Protein AF-A0A847MB42-F1 (afdb_monomer)

Secondary structure (DSSP, 8-state):
----------------------PPPPPPP-EEEEE--SSSS--SBSS-PEEEE-TT-EEEE-SSSEEEEESSS--EEEESPPPP-SSEEEEEEEEEESS-TT-SS-EEEEEEE-TTSS-EEEEEEETTTTEEEEEEE-SS-EEEEE-----BTSEEEEEEEEESS-TTT-EEEEEETTEEPSS-------PPPSEEEESEEETTEEEE--EEEEEEEEESSPPPHHHHHHHHHTTTS-HHHHHHHHHHHHHHHHHHHHHHHHHHHHS--EEEEEBTTB-GGG--HHHHHHHT-PPPEEEETTSTTTS-GGG-SEEEE-SSS-----HHHHHHHHHHHHTT-EEEEETHHHHHHHHTTSS--EEE----EEEEEEEE-SSGGGTTS-TTS-EEEEEESPPEEE--TTSS-EEEEEE--S-SS-PPPEEEEEEEETTEEEEEESS-GGG-HHHHHHHHHHHHHHTTSS--TTSTT--

Sequence (475 aa):
MMSSLWQALSGMLLICTIAAADTPARPELEVVFHLPFDGSIEAASGGHVTITGGEDIRFVEGKIGQAADLRASGSVEYHNLPALDMQSGTIEFWINSTHDGRHMEDRFYLQFLRDDGQGGIEAKFYHVECSIQATIWGEAVTNRRYGWGWAQGAWQHIAFTWDTADPELAGLKLYRNGVESGYPCSYKPVAPPDFLRVGYKSAAEPISASALIDEVVVYNRALFREQIKTLYEAGEQPLEQRLIAVRERISADEARKSYLTDQLFNHTRFGFIHGRYQSMANWSEKVFATLGLPVPEPIDETELATTDMGQYDVLLVGGGGGLRLDEANAEALRQYVRSGGGYVGICGGAISAASCGLIEAERYNFGARGPVWGIPREHPITEGYDIPQKILFPHASGPLFVIHEDSDEVPVVLFDVGNPPLPTFVNAIARQYGEGRVAVFSGHPEGSAETHRLLRNAIMWAAGIVAIEEQATAR

pLDDT: mean 89.37, std 15.93, range [24.8, 98.69]

Solvent-accessible surface area (backbone atoms only — not comparable to full-atom values): 25181 Å² total; per-residue (Å²): 131,86,80,88,85,88,85,80,92,73,86,79,80,76,78,76,78,71,72,70,82,78,68,75,78,76,77,78,94,41,76,48,31,29,36,45,22,61,78,42,91,62,66,81,41,34,78,84,52,49,78,45,76,40,83,70,48,44,60,44,88,35,79,59,74,17,10,34,42,15,56,83,46,36,40,37,34,37,34,62,47,58,81,57,58,48,53,26,18,25,42,37,32,36,37,28,29,76,54,59,44,79,40,88,57,65,23,30,44,41,36,33,31,27,90,84,68,53,29,26,39,37,38,26,41,35,36,91,68,22,15,48,30,44,36,45,33,30,87,89,48,75,37,74,42,54,48,74,57,59,64,51,75,39,82,41,42,38,35,38,27,34,21,68,81,49,72,90,60,43,9,50,48,40,29,51,67,40,41,76,40,76,77,91,38,76,50,75,71,47,72,59,40,41,28,40,34,35,20,39,63,41,96,91,50,84,41,43,27,27,19,35,40,24,49,38,37,31,32,64,42,49,64,53,62,70,40,45,25,44,42,44,75,35,50,81,49,59,67,73,59,26,51,50,55,28,46,55,46,50,53,50,53,52,51,49,50,51,50,53,51,45,45,53,63,75,70,45,41,48,32,30,52,26,38,98,47,18,61,59,84,84,59,43,66,69,50,27,56,73,46,74,43,66,80,52,51,81,39,56,49,90,42,45,62,78,45,79,58,84,75,29,36,24,37,38,23,59,56,52,73,16,68,85,58,53,72,62,28,33,48,36,52,50,50,40,25,34,74,40,20,11,35,37,18,23,19,12,16,28,52,31,36,46,74,58,64,70,45,79,56,51,78,41,91,34,85,56,68,51,73,42,47,27,37,43,32,95,44,65,39,44,65,96,58,60,50,93,47,72,43,78,37,35,28,74,50,23,46,41,28,35,69,57,93,91,50,80,67,39,69,40,19,30,48,69,71,84,74,83,94,64,82,75,37,33,33,22,41,35,32,75,36,75,67,8,22,36,30,31,24,19,35,37,39,85,70,39,72,88,26,22,59,42,48,44,30,35,48,35,38,18,42,62,76,46,67,72,93,83,65,89,87,75,130

Structure (mmCIF, N/CA/C/O backbone):
data_AF-A0A847MB42-F1
#
_entry.id   AF-A0A847MB42-F1
#
loop_
_atom_site.group_PDB
_atom_site.id
_atom_site.type_symbol
_atom_site.label_atom_id
_atom_site.label_alt_id
_atom_site.label_comp_id
_atom_site.label_asym_id
_atom_site.label_entity_id
_atom_site.label_seq_id
_atom_site.pdbx_PDB_ins_code
_atom_site.Cartn_x
_atom_site.Cartn_y
_atom_site.Cartn_z
_atom_site.occupancy
_atom_site.B_iso_or_equiv
_atom_site.auth_seq_id
_atom_site.auth_comp_id
_atom_site.auth_asym_id
_atom_site.auth_atom_id
_atom_site.pdbx_PDB_model_num
ATOM 1 N N . MET A 1 1 ? -51.363 49.374 27.886 1.00 35.03 1 MET A N 1
ATOM 2 C CA . MET A 1 1 ? -50.607 49.587 26.633 1.00 35.03 1 MET A CA 1
ATOM 3 C C . MET A 1 1 ? -49.793 48.318 26.426 1.00 35.03 1 MET A C 1
ATOM 5 O O . MET A 1 1 ? -48.959 48.039 27.268 1.00 35.03 1 MET A O 1
ATOM 9 N N . MET A 1 2 ? -50.217 47.368 25.578 1.00 26.78 2 MET A N 1
ATOM 10 C CA . MET A 1 2 ? -49.992 47.370 24.112 1.00 26.78 2 MET A CA 1
ATOM 11 C C . MET A 1 2 ? -48.515 47.708 23.819 1.00 26.78 2 MET A C 1
ATOM 13 O O . MET A 1 2 ? -48.078 48.768 24.238 1.00 26.78 2 MET A O 1
ATOM 17 N N . SER A 1 3 ? -47.688 46.895 23.160 1.00 31.02 3 SER A N 1
ATOM 18 C CA . SER A 1 3 ? -47.975 46.010 22.028 1.00 31.02 3 SER A CA 1
ATOM 19 C C . SER A 1 3 ? -46.736 45.172 21.652 1.00 31.02 3 SER A C 1
ATOM 21 O O . SER A 1 3 ? -45.655 45.723 21.485 1.00 31.02 3 SER A O 1
ATOM 23 N N . SER A 1 4 ? -46.946 43.860 21.506 1.00 36.16 4 SER A N 1
ATOM 24 C CA . SER A 1 4 ? -46.499 42.968 20.416 1.00 36.16 4 SER A CA 1
ATOM 25 C C . SER A 1 4 ? -45.137 43.156 19.727 1.00 36.16 4 SER A C 1
ATOM 27 O O . SER A 1 4 ? -44.913 44.176 19.084 1.00 36.16 4 SER A O 1
ATOM 29 N N . LEU A 1 5 ? -44.372 42.060 19.631 1.00 28.00 5 LEU A N 1
ATOM 30 C CA . LEU A 1 5 ? -43.811 41.584 18.355 1.00 28.00 5 LEU A CA 1
ATOM 31 C C . LEU A 1 5 ? -43.395 40.107 18.469 1.00 28.00 5 LEU A C 1
ATOM 33 O O . LEU A 1 5 ? -42.368 39.756 19.036 1.00 28.00 5 LEU A O 1
ATOM 37 N N . TRP A 1 6 ? -44.261 39.249 17.933 1.00 30.34 6 TRP A N 1
ATOM 38 C CA . TRP A 1 6 ? -43.908 37.941 17.389 1.00 30.34 6 TRP A CA 1
ATOM 39 C C . TRP A 1 6 ? -43.180 38.152 16.056 1.00 30.34 6 TRP A C 1
ATOM 41 O O . TRP A 1 6 ? -43.691 38.932 15.255 1.00 30.34 6 TRP A O 1
ATOM 51 N N . GLN A 1 7 ? -42.095 37.414 15.778 1.00 29.50 7 GLN A N 1
ATOM 52 C CA . GLN A 1 7 ? -41.846 36.824 14.450 1.00 29.50 7 GLN A CA 1
ATOM 53 C C . GLN A 1 7 ? -40.651 35.846 14.424 1.00 29.50 7 GLN A C 1
ATOM 55 O O . GLN A 1 7 ? -39.509 36.220 14.660 1.00 29.50 7 GLN A O 1
ATOM 60 N N . ALA A 1 8 ? -40.989 34.605 14.053 1.00 27.81 8 ALA A N 1
ATOM 61 C CA . ALA A 1 8 ? -40.238 33.652 13.231 1.00 27.81 8 ALA A CA 1
ATOM 62 C C . ALA A 1 8 ? -38.894 33.080 13.737 1.00 27.81 8 ALA A C 1
ATOM 64 O O . ALA A 1 8 ? -37.817 33.479 13.307 1.00 27.81 8 ALA A O 1
ATOM 65 N N . LEU A 1 9 ? -38.990 31.985 14.503 1.00 29.80 9 LEU A N 1
ATOM 66 C CA . LEU A 1 9 ? -38.036 30.873 14.420 1.00 29.80 9 LEU A CA 1
ATOM 67 C C . LEU A 1 9 ? -38.192 30.209 13.043 1.00 29.80 9 LEU A C 1
ATOM 69 O O . LEU A 1 9 ? -39.168 29.501 12.805 1.00 29.80 9 LEU A O 1
ATOM 73 N N . SER A 1 10 ? -37.250 30.455 12.136 1.00 28.88 10 SER A N 1
ATOM 74 C CA . SER A 1 10 ? -37.045 29.606 10.960 1.00 28.88 10 SER A CA 1
ATOM 75 C C . SER A 1 10 ? -35.819 28.748 11.228 1.00 28.88 10 SER A C 1
ATOM 77 O O . SER A 1 10 ? -34.727 29.272 11.441 1.00 28.88 10 SER A O 1
ATOM 79 N N . GLY A 1 11 ? -36.034 27.434 11.289 1.00 33.12 11 GLY A N 1
ATOM 80 C CA . GLY A 1 11 ? -34.980 26.448 11.459 1.00 33.12 11 GLY A CA 1
ATOM 81 C C . GLY A 1 11 ? -33.988 26.527 10.307 1.00 33.12 11 GLY A C 1
ATOM 82 O O . GLY A 1 11 ? -34.360 26.387 9.145 1.00 33.12 11 GLY A O 1
ATOM 83 N N . MET A 1 12 ? -32.721 26.735 10.645 1.00 25.12 12 MET A N 1
ATOM 84 C CA . MET A 1 12 ? -31.616 26.444 9.748 1.00 25.12 12 MET A CA 1
ATOM 85 C C . MET A 1 12 ? -31.159 25.032 10.100 1.00 25.12 12 MET A C 1
ATOM 87 O O . MET A 1 12 ? -30.383 24.829 11.031 1.00 25.12 12 MET A O 1
ATOM 91 N N . LEU A 1 13 ? -31.722 24.048 9.393 1.00 27.92 13 LEU A N 1
ATOM 92 C CA . LEU A 1 13 ? -31.131 22.721 9.294 1.00 27.92 13 LEU A CA 1
ATOM 93 C C . LEU A 1 13 ? -29.789 22.933 8.584 1.00 27.92 13 LEU A C 1
ATOM 95 O O . LEU A 1 13 ? -29.732 23.070 7.362 1.00 27.92 13 LEU A O 1
ATOM 99 N N . LEU A 1 14 ? -28.720 23.091 9.361 1.00 24.80 14 LEU A N 1
ATOM 100 C CA . LEU A 1 14 ? -27.372 23.129 8.826 1.00 24.80 14 LEU A CA 1
ATOM 101 C C . LEU A 1 14 ? -27.032 21.682 8.464 1.00 24.80 14 LEU A C 1
ATOM 103 O O . LEU A 1 14 ? -26.544 20.919 9.292 1.00 24.80 14 LEU A O 1
ATOM 107 N N . ILE A 1 15 ? -27.377 21.278 7.241 1.00 28.78 15 ILE A N 1
ATOM 108 C CA . ILE A 1 15 ? -26.809 20.076 6.640 1.00 28.78 15 ILE A CA 1
ATOM 109 C C . ILE A 1 15 ? -25.335 20.414 6.429 1.00 28.78 15 ILE A C 1
ATOM 111 O O . ILE A 1 15 ? -24.956 21.024 5.431 1.00 28.78 15 ILE A O 1
ATOM 115 N N . CYS A 1 16 ? -24.511 20.100 7.425 1.00 26.11 16 CYS A N 1
ATOM 116 C CA . CYS A 1 16 ? -23.071 20.056 7.268 1.00 26.11 16 CYS A CA 1
ATOM 117 C C . CYS A 1 16 ? -22.761 18.898 6.319 1.00 26.11 16 CYS A C 1
ATOM 119 O O . CYS A 1 16 ? -22.493 17.784 6.754 1.00 26.11 16 CYS A O 1
ATOM 121 N N . THR A 1 17 ? -22.790 19.153 5.012 1.00 30.38 17 THR A N 1
ATOM 122 C CA . THR A 1 17 ? -21.984 18.373 4.075 1.00 30.38 17 THR A CA 1
ATOM 123 C C . THR A 1 17 ? -20.531 18.694 4.399 1.00 30.38 17 THR A C 1
ATOM 125 O O . THR A 1 17 ? -19.942 19.616 3.832 1.00 30.38 17 THR A O 1
ATOM 128 N N . ILE A 1 18 ? -19.970 17.995 5.386 1.00 38.06 18 ILE A N 1
ATOM 129 C CA . ILE A 1 18 ? -18.523 17.900 5.521 1.00 38.06 18 ILE A CA 1
ATOM 130 C C . ILE A 1 18 ? -18.103 17.140 4.273 1.00 38.06 18 ILE A C 1
ATOM 132 O O . ILE A 1 18 ? -18.357 15.944 4.154 1.00 38.06 18 ILE A O 1
ATOM 136 N N . ALA A 1 19 ? -17.547 17.862 3.301 1.00 34.19 19 ALA A N 1
ATOM 137 C CA . ALA A 1 19 ? -16.814 17.234 2.223 1.00 34.19 19 ALA A CA 1
ATOM 138 C C . ALA A 1 19 ? -15.765 16.347 2.900 1.00 34.19 19 ALA A C 1
ATOM 140 O O . ALA A 1 19 ? -14.877 16.859 3.590 1.00 34.19 19 ALA A O 1
ATOM 141 N N . ALA A 1 20 ? -15.917 15.025 2.769 1.00 40.78 20 ALA A N 1
ATOM 142 C CA . ALA A 1 20 ? -14.815 14.107 2.989 1.00 40.78 20 ALA A CA 1
ATOM 143 C C . ALA A 1 20 ? -13.615 14.727 2.273 1.00 40.78 20 ALA A C 1
ATOM 145 O O . ALA A 1 20 ? -13.769 15.183 1.141 1.00 40.78 20 ALA A O 1
ATOM 146 N N . ALA A 1 21 ? -12.483 14.874 2.962 1.00 40.00 21 ALA A N 1
ATOM 147 C CA . ALA A 1 21 ? -11.305 15.480 2.365 1.00 40.00 21 ALA A CA 1
ATOM 148 C C . ALA A 1 21 ? -11.053 14.789 1.018 1.00 40.00 21 ALA A C 1
ATOM 150 O O . ALA A 1 21 ? -10.721 13.602 1.005 1.00 40.00 21 ALA A O 1
ATOM 151 N N . ASP A 1 22 ? -11.293 15.512 -0.084 1.00 42.12 22 ASP A N 1
ATOM 152 C CA . ASP A 1 22 ? -11.096 15.024 -1.445 1.00 42.12 22 ASP A CA 1
ATOM 153 C C . ASP A 1 22 ? -9.609 14.709 -1.562 1.00 42.12 22 ASP A C 1
ATOM 155 O O . ASP A 1 22 ? -8.772 15.575 -1.823 1.00 42.12 22 ASP A O 1
ATOM 159 N N . THR A 1 23 ? -9.258 13.455 -1.286 1.00 50.38 23 THR A N 1
ATOM 160 C CA . THR A 1 23 ? -7.977 12.926 -1.718 1.00 50.38 23 THR A CA 1
ATOM 161 C C . THR A 1 23 ? -8.066 12.988 -3.235 1.00 50.38 23 THR A C 1
ATOM 163 O O . THR A 1 23 ? -8.985 12.368 -3.778 1.00 50.38 23 THR A O 1
ATOM 166 N N . PRO A 1 24 ? -7.219 13.778 -3.918 1.00 55.34 24 PRO A N 1
ATOM 167 C CA . PRO A 1 24 ? -7.333 13.941 -5.356 1.00 55.34 24 PRO A CA 1
ATOM 168 C C . PRO A 1 24 ? -7.387 12.558 -5.999 1.00 55.34 24 PRO A C 1
ATOM 170 O O . PRO A 1 24 ? -6.571 11.688 -5.676 1.00 55.34 24 PRO A O 1
ATOM 173 N N . ALA A 1 25 ? -8.403 12.345 -6.840 1.00 67.19 25 ALA A N 1
ATOM 174 C CA . ALA A 1 25 ? -8.590 11.078 -7.526 1.00 67.19 25 ALA A CA 1
ATOM 175 C C . ALA A 1 25 ? -7.281 10.711 -8.232 1.00 67.19 25 ALA A C 1
ATOM 177 O O . ALA A 1 25 ? -6.686 11.536 -8.933 1.00 67.19 25 ALA A O 1
ATOM 178 N N . ARG A 1 26 ? -6.799 9.492 -7.981 1.00 82.38 26 ARG A N 1
ATOM 179 C CA . ARG A 1 26 ? -5.556 9.004 -8.579 1.00 82.38 26 ARG A CA 1
ATOM 180 C C . ARG A 1 26 ? -5.738 8.964 -10.102 1.00 82.38 26 ARG A C 1
ATOM 182 O O . ARG A 1 26 ? -6.835 8.634 -10.550 1.00 82.38 26 ARG A O 1
ATOM 189 N N . PRO A 1 27 ? -4.708 9.299 -10.899 1.00 90.00 27 PRO A N 1
ATOM 190 C CA . PRO A 1 27 ? -4.840 9.284 -12.353 1.00 90.00 27 PRO A CA 1
ATOM 191 C C . PRO A 1 27 ? -5.182 7.876 -12.844 1.00 90.00 27 PRO A C 1
ATOM 193 O O . PRO A 1 27 ? -4.779 6.894 -12.224 1.00 90.00 27 PRO A O 1
ATOM 196 N N . GLU A 1 28 ? -5.901 7.759 -13.957 1.00 93.00 28 GLU A N 1
ATOM 197 C CA . GLU A 1 28 ? -6.118 6.467 -14.619 1.00 93.00 28 GLU A CA 1
ATOM 198 C C . GLU A 1 28 ? -4.787 5.792 -14.976 1.00 93.00 28 GLU A C 1
ATOM 200 O O . GLU A 1 28 ? -3.770 6.461 -15.176 1.00 93.00 28 GLU A O 1
ATOM 205 N N . LEU A 1 29 ? -4.780 4.456 -15.040 1.00 96.19 29 LEU A N 1
ATOM 206 C CA . LEU A 1 29 ? -3.557 3.714 -15.348 1.00 96.19 29 LEU A CA 1
ATOM 207 C C . LEU A 1 29 ? -3.150 3.891 -16.817 1.00 96.19 29 LEU A C 1
ATOM 209 O O . LEU A 1 29 ? -3.814 3.384 -17.735 1.00 96.19 29 LEU A O 1
ATOM 213 N N . GLU A 1 30 ? -1.985 4.502 -17.017 1.00 96.19 30 GLU A N 1
ATOM 214 C CA . GLU A 1 30 ? -1.364 4.697 -18.324 1.00 96.19 30 GLU A CA 1
ATOM 215 C C . GLU A 1 30 ? 0.044 4.098 -18.372 1.00 96.19 30 GLU A C 1
ATOM 217 O O . GLU A 1 30 ? 0.799 4.143 -17.396 1.00 96.19 30 GLU A O 1
ATOM 222 N N . VAL A 1 31 ? 0.396 3.555 -19.541 1.00 97.94 31 VAL A N 1
ATOM 223 C CA . VAL A 1 31 ? 1.756 3.113 -19.857 1.00 97.94 31 VAL A CA 1
ATOM 224 C C . VAL A 1 31 ? 2.542 4.321 -20.351 1.00 97.94 31 VAL A C 1
ATOM 226 O O . VAL A 1 31 ? 2.268 4.860 -21.421 1.00 97.94 31 VAL A O 1
ATOM 229 N N . VAL A 1 32 ? 3.526 4.734 -19.561 1.00 97.31 32 VAL A N 1
ATOM 230 C CA . VAL A 1 32 ? 4.434 5.842 -19.871 1.00 97.31 32 VAL A CA 1
ATOM 231 C C . VAL A 1 32 ? 5.509 5.392 -20.853 1.00 97.31 32 VAL A C 1
ATOM 233 O O . VAL A 1 32 ? 5.862 6.142 -21.755 1.00 97.31 32 VAL A O 1
ATOM 236 N N . PHE A 1 33 ? 6.027 4.173 -20.695 1.00 98.06 33 PHE A N 1
ATOM 237 C CA . PHE A 1 33 ? 7.093 3.628 -21.534 1.00 98.06 33 PHE A CA 1
ATOM 238 C C . PHE A 1 33 ? 7.026 2.097 -21.550 1.00 98.06 33 PHE A C 1
ATOM 240 O O . PHE A 1 33 ? 6.756 1.494 -20.511 1.00 98.06 33 PHE A O 1
ATOM 247 N N . HIS A 1 34 ? 7.255 1.468 -22.707 1.00 98.12 34 HIS A N 1
ATOM 248 C CA . HIS A 1 34 ? 7.247 0.004 -22.848 1.00 98.12 34 HIS A CA 1
ATOM 249 C C . HIS A 1 34 ? 8.313 -0.477 -23.831 1.00 98.12 34 HIS A C 1
ATOM 251 O O . HIS A 1 34 ? 8.321 -0.064 -24.992 1.00 98.12 34 HIS A O 1
ATOM 257 N N . LEU A 1 35 ? 9.173 -1.383 -23.362 1.00 97.81 35 LEU A N 1
ATOM 258 C CA . LEU A 1 35 ? 10.115 -2.155 -24.168 1.00 97.81 35 LEU A CA 1
ATOM 259 C C . LEU A 1 35 ? 9.700 -3.630 -24.143 1.00 97.81 35 LEU A C 1
ATOM 261 O O . LEU A 1 35 ? 9.930 -4.293 -23.128 1.00 97.81 35 LEU A O 1
ATOM 265 N N . PRO A 1 36 ? 9.116 -4.156 -25.232 1.00 97.38 36 PRO A N 1
ATOM 266 C CA . PRO A 1 36 ? 8.758 -5.567 -25.294 1.00 97.38 36 PRO A CA 1
ATOM 267 C C . PRO A 1 36 ? 9.982 -6.466 -25.484 1.00 97.38 36 PRO A C 1
ATOM 269 O O . PRO A 1 36 ? 9.962 -7.604 -25.064 1.00 97.38 36 PRO A O 1
ATOM 272 N N . PHE A 1 37 ? 11.047 -5.978 -26.133 1.00 97.75 37 PHE A N 1
ATOM 273 C CA . PHE A 1 37 ? 12.167 -6.810 -26.601 1.00 97.75 37 PHE A CA 1
ATOM 274 C C . PHE A 1 37 ? 11.758 -8.000 -27.490 1.00 97.75 37 PHE A C 1
ATOM 276 O O . PHE A 1 37 ? 12.514 -8.959 -27.658 1.00 97.75 37 PHE A O 1
ATOM 283 N N . ASP A 1 38 ? 10.612 -7.884 -28.164 1.00 97.19 38 ASP A N 1
ATOM 284 C CA . ASP A 1 38 ? 10.106 -8.900 -29.081 1.00 97.19 38 ASP A CA 1
ATOM 285 C C . ASP A 1 38 ? 10.717 -8.728 -30.481 1.00 97.19 38 ASP A C 1
ATOM 287 O O . ASP A 1 38 ? 10.175 -8.063 -31.367 1.00 97.19 38 ASP A O 1
ATOM 291 N N . GLY A 1 39 ? 11.936 -9.249 -30.650 1.00 97.00 39 GLY A N 1
ATOM 292 C CA . GLY A 1 39 ? 12.671 -9.218 -31.919 1.00 97.00 39 GLY A CA 1
ATOM 293 C C . GLY A 1 39 ? 13.253 -7.850 -32.300 1.00 97.00 39 GLY A C 1
ATOM 294 O O . GLY A 1 39 ? 13.830 -7.710 -33.380 1.00 97.00 39 GLY A O 1
ATOM 295 N N . SER A 1 40 ? 13.115 -6.842 -31.434 1.00 96.00 40 SER A N 1
ATOM 296 C CA . SER A 1 40 ? 13.561 -5.469 -31.670 1.00 96.00 40 SER A CA 1
ATOM 297 C C . SER A 1 40 ? 13.937 -4.752 -30.371 1.00 96.00 40 SER A C 1
ATOM 299 O O . SER A 1 40 ? 13.414 -5.063 -29.304 1.00 96.00 40 SER A O 1
ATOM 301 N N . ILE A 1 41 ? 14.838 -3.769 -30.466 1.00 96.44 41 ILE A N 1
ATOM 302 C CA . ILE A 1 41 ? 15.165 -2.845 -29.366 1.00 96.44 41 ILE A CA 1
ATOM 303 C C . ILE A 1 41 ? 14.222 -1.635 -29.321 1.00 96.44 41 ILE A C 1
ATOM 305 O O . ILE A 1 41 ? 14.355 -0.807 -28.428 1.00 96.44 41 ILE A O 1
ATOM 309 N N . GLU A 1 42 ? 13.298 -1.500 -30.271 1.00 96.19 42 GLU A N 1
ATOM 310 C CA . GLU A 1 42 ? 12.378 -0.362 -30.348 1.00 96.19 42 GLU A CA 1
ATOM 311 C C . GLU A 1 42 ? 11.374 -0.343 -29.188 1.00 96.19 42 GLU A C 1
ATOM 313 O O . GLU A 1 42 ? 10.863 -1.381 -28.760 1.00 96.19 42 GLU A O 1
ATOM 318 N N . ALA A 1 43 ? 11.054 0.860 -28.706 1.00 94.94 43 ALA A N 1
ATOM 319 C CA . ALA A 1 43 ? 10.003 1.047 -27.715 1.00 94.94 43 ALA A CA 1
ATOM 320 C C . ALA A 1 43 ? 8.617 0.950 -28.369 1.00 94.94 43 ALA A C 1
ATOM 322 O O . ALA A 1 43 ? 8.343 1.607 -29.373 1.00 94.94 43 ALA A O 1
ATOM 323 N N . ALA A 1 44 ? 7.717 0.167 -27.773 1.00 94.38 44 ALA A N 1
ATOM 324 C CA . ALA A 1 44 ? 6.328 0.056 -28.220 1.00 94.38 44 ALA A CA 1
ATOM 325 C C . ALA A 1 44 ? 5.450 1.212 -27.703 1.00 94.38 44 ALA A C 1
ATOM 327 O O . ALA A 1 44 ? 4.385 1.488 -28.254 1.00 94.38 44 ALA A O 1
ATOM 328 N N . SER A 1 45 ? 5.873 1.900 -26.639 1.00 92.31 45 SER A N 1
ATOM 329 C CA . SER A 1 45 ? 5.218 3.095 -26.090 1.00 92.31 45 SER A CA 1
ATOM 330 C C . SER A 1 45 ? 6.230 4.022 -25.417 1.00 92.31 45 SER A C 1
ATOM 332 O O . SER A 1 45 ? 7.281 3.573 -24.965 1.00 92.31 45 SER A O 1
ATOM 334 N N . GLY A 1 46 ? 5.880 5.310 -25.319 1.00 82.06 46 GLY A N 1
ATOM 335 C CA . GLY A 1 46 ? 6.679 6.343 -24.648 1.00 82.06 46 GLY A CA 1
ATOM 336 C C . GLY A 1 46 ? 7.361 7.366 -25.558 1.00 82.06 46 GLY A C 1
ATOM 337 O O . GLY A 1 46 ? 8.375 7.948 -25.194 1.00 82.06 46 GLY A O 1
ATOM 338 N N . GLY A 1 47 ? 6.767 7.642 -26.721 1.00 79.75 47 GLY A N 1
ATOM 339 C CA . GLY A 1 47 ? 7.161 8.760 -27.579 1.00 79.75 47 GLY A CA 1
ATOM 340 C C . GLY A 1 47 ? 8.414 8.507 -28.421 1.00 79.75 47 GLY A C 1
ATOM 341 O O . GLY A 1 47 ? 8.849 7.374 -28.612 1.00 79.75 47 GLY A O 1
ATOM 342 N N . HIS A 1 48 ? 8.966 9.585 -28.983 1.00 86.44 48 HIS A N 1
ATOM 343 C CA . HIS A 1 48 ? 10.136 9.535 -29.861 1.00 86.44 48 HIS A CA 1
ATOM 344 C C . HIS A 1 48 ? 11.434 9.541 -29.047 1.00 86.44 48 HIS A C 1
ATOM 346 O O . HIS A 1 48 ? 12.065 10.584 -28.876 1.00 86.44 48 HIS A O 1
ATOM 352 N N . VAL A 1 49 ? 11.829 8.369 -28.558 1.00 94.12 49 VAL A N 1
ATOM 353 C CA . VAL A 1 49 ? 13.142 8.173 -27.935 1.00 94.12 49 VAL A CA 1
ATOM 354 C C . VAL A 1 49 ? 14.253 8.119 -28.982 1.00 94.12 49 VAL A C 1
ATOM 356 O O . VAL A 1 49 ? 14.036 7.758 -30.139 1.00 94.12 49 VAL A O 1
ATOM 359 N N . THR A 1 50 ? 15.466 8.489 -28.581 1.00 96.81 50 THR A N 1
ATOM 360 C CA . THR A 1 50 ? 16.676 8.279 -29.385 1.00 96.81 50 THR A CA 1
ATOM 361 C C . THR A 1 50 ? 17.433 7.081 -28.836 1.00 96.81 50 THR A C 1
ATOM 363 O O . THR A 1 50 ? 17.847 7.094 -27.681 1.00 96.81 50 THR A O 1
ATOM 366 N N . ILE A 1 51 ? 17.605 6.049 -29.660 1.00 96.88 51 ILE A N 1
ATOM 367 C CA . ILE A 1 51 ? 18.245 4.795 -29.259 1.00 96.88 51 ILE A CA 1
ATOM 368 C C . ILE A 1 51 ? 19.725 4.832 -29.637 1.00 96.88 51 ILE A C 1
ATOM 370 O O . ILE A 1 51 ? 20.076 5.188 -30.764 1.00 96.88 51 ILE A O 1
ATOM 374 N N . THR A 1 52 ? 20.596 4.453 -28.705 1.00 96.06 52 THR A N 1
ATOM 375 C CA . THR A 1 52 ? 22.033 4.279 -28.954 1.00 96.06 52 THR A CA 1
ATOM 376 C C . THR A 1 52 ? 22.521 2.936 -28.423 1.00 96.06 52 THR A C 1
ATOM 378 O O . THR A 1 52 ? 22.082 2.491 -27.362 1.00 96.06 52 THR A O 1
ATOM 381 N N . GLY A 1 53 ? 23.460 2.311 -29.135 1.00 93.62 53 GLY A N 1
ATOM 382 C CA . GLY A 1 53 ? 23.892 0.944 -28.857 1.00 93.62 53 GLY A CA 1
ATOM 383 C C . GLY A 1 53 ? 22.884 -0.085 -29.371 1.00 93.62 53 GLY A C 1
ATOM 384 O O . GLY A 1 53 ? 22.121 0.169 -30.301 1.00 93.62 53 GLY A O 1
ATOM 385 N N . GLY A 1 54 ? 22.856 -1.254 -28.739 1.00 91.69 54 GLY A N 1
ATOM 386 C CA . GLY A 1 54 ? 21.912 -2.325 -29.042 1.00 91.69 54 GLY A CA 1
ATOM 387 C C . GLY A 1 54 ? 22.287 -3.195 -30.242 1.00 91.69 54 GLY A C 1
ATOM 388 O O . GLY A 1 54 ? 21.616 -4.199 -30.465 1.00 91.69 54 GLY A O 1
ATOM 389 N N . GLU A 1 55 ? 23.362 -2.889 -30.980 1.00 91.25 55 GLU A N 1
ATOM 390 C CA . GLU A 1 55 ? 23.730 -3.632 -32.197 1.00 91.25 55 GLU A CA 1
ATOM 391 C C . GLU A 1 55 ? 24.113 -5.094 -31.912 1.00 91.25 55 GLU A C 1
ATOM 393 O O . GLU A 1 55 ? 23.919 -5.970 -32.755 1.00 91.25 55 GLU A O 1
ATOM 398 N N . ASP A 1 56 ? 24.625 -5.358 -30.708 1.00 90.38 56 ASP A N 1
ATOM 399 C CA . ASP A 1 56 ? 25.022 -6.692 -30.249 1.00 90.38 56 ASP A CA 1
ATOM 400 C C . ASP A 1 56 ? 23.901 -7.445 -29.510 1.00 90.38 56 ASP A C 1
ATOM 402 O O . ASP A 1 56 ? 24.100 -8.595 -29.102 1.00 90.38 56 ASP A O 1
ATOM 406 N N . ILE A 1 57 ? 22.729 -6.824 -29.318 1.00 95.50 57 ILE A N 1
ATOM 407 C CA . ILE A 1 57 ? 21.601 -7.472 -28.643 1.00 95.50 57 ILE A CA 1
ATOM 408 C C . ILE A 1 57 ? 20.966 -8.486 -29.590 1.00 95.50 57 ILE A C 1
ATOM 410 O O . ILE A 1 57 ? 20.595 -8.189 -30.724 1.00 95.50 57 ILE A O 1
ATOM 414 N N . ARG A 1 58 ? 20.827 -9.714 -29.094 1.00 96.38 58 ARG A N 1
ATOM 415 C CA . ARG A 1 58 ? 20.104 -10.792 -29.771 1.00 96.38 58 ARG A CA 1
ATOM 416 C C . ARG A 1 58 ? 18.787 -11.044 -29.062 1.00 96.38 58 ARG A C 1
ATOM 418 O O . ARG A 1 58 ? 18.675 -10.807 -27.864 1.00 96.38 58 ARG A O 1
ATOM 425 N N . PHE A 1 59 ? 17.835 -11.599 -29.798 1.00 98.00 59 PHE A N 1
ATOM 426 C CA . PHE A 1 59 ? 16.523 -11.951 -29.272 1.00 98.00 59 PHE A CA 1
ATOM 427 C C . PHE A 1 59 ? 16.370 -13.467 -29.231 1.00 98.00 59 PHE A C 1
ATOM 429 O O . PHE A 1 59 ? 16.587 -14.153 -30.234 1.00 98.00 59 PHE A O 1
ATOM 436 N N . VAL A 1 60 ? 16.032 -13.992 -28.058 1.00 98.00 60 VAL A N 1
ATOM 437 C CA . VAL A 1 60 ? 15.819 -15.426 -27.797 1.00 98.00 60 VAL A CA 1
ATOM 438 C C . VAL A 1 60 ? 14.425 -15.642 -27.223 1.00 98.00 60 VAL A C 1
ATOM 440 O O . VAL A 1 60 ? 13.736 -14.669 -26.953 1.00 98.00 60 VAL A O 1
ATOM 443 N N . GLU A 1 61 ? 13.998 -16.892 -27.050 1.00 98.00 61 GLU A N 1
ATOM 444 C CA . GLU A 1 61 ? 12.718 -17.200 -26.398 1.00 98.00 61 GLU A CA 1
ATOM 445 C C . GLU A 1 61 ? 12.618 -16.498 -25.033 1.00 98.00 61 GLU A C 1
ATOM 447 O O . GLU A 1 61 ? 13.489 -16.658 -24.169 1.00 98.00 61 GLU A O 1
ATOM 452 N N . GLY A 1 62 ? 11.589 -15.661 -24.902 1.00 97.50 62 GLY A N 1
ATOM 453 C CA . GLY A 1 62 ? 11.355 -14.787 -23.765 1.00 97.50 62 GLY A CA 1
ATOM 454 C C . GLY A 1 62 ? 10.391 -15.373 -22.745 1.00 97.50 62 GLY A C 1
ATOM 455 O O . GLY A 1 62 ? 10.043 -16.555 -22.780 1.00 97.50 62 GLY A O 1
ATOM 456 N N . LYS A 1 63 ? 9.961 -14.524 -21.815 1.00 97.44 63 LYS A N 1
ATOM 457 C CA . LYS A 1 63 ? 8.797 -14.797 -20.980 1.00 97.44 63 LYS A CA 1
ATOM 458 C C . LYS A 1 63 ? 7.522 -14.653 -21.808 1.00 97.44 63 LYS A C 1
ATOM 460 O O . LYS A 1 63 ? 6.640 -15.500 -21.701 1.00 97.44 63 LYS A O 1
ATOM 465 N N . ILE A 1 64 ? 7.454 -13.612 -22.637 1.00 96.31 64 ILE A N 1
ATOM 466 C CA . ILE A 1 64 ? 6.379 -13.357 -23.595 1.00 96.31 64 ILE A CA 1
ATOM 467 C C . ILE A 1 64 ? 7.040 -13.093 -24.950 1.00 96.31 64 ILE A C 1
ATOM 469 O O . ILE A 1 64 ? 7.761 -12.122 -25.112 1.00 96.31 64 ILE A O 1
ATOM 473 N N . GLY A 1 65 ? 6.809 -13.956 -25.942 1.00 96.75 65 GLY A N 1
ATOM 474 C CA . GLY A 1 65 ? 7.460 -13.802 -27.248 1.00 96.75 65 GLY A CA 1
ATOM 475 C C . GLY A 1 65 ? 8.980 -13.965 -27.143 1.00 96.75 65 GLY A C 1
ATOM 476 O O . GLY A 1 65 ? 9.461 -15.038 -26.757 1.00 96.75 65 GLY A O 1
ATOM 477 N N . GLN A 1 66 ? 9.735 -12.932 -27.514 1.00 98.25 66 GLN A N 1
ATOM 478 C CA . GLN A 1 66 ? 11.191 -12.902 -27.384 1.00 98.25 66 GLN A CA 1
ATOM 479 C C . GLN A 1 66 ? 11.678 -11.946 -26.289 1.00 98.25 66 GLN A C 1
ATOM 481 O O . GLN A 1 66 ? 11.030 -10.963 -25.976 1.00 98.25 66 GLN A O 1
ATOM 486 N N . ALA A 1 67 ? 12.870 -12.220 -25.757 1.00 98.31 67 ALA A N 1
ATOM 487 C CA . ALA A 1 67 ? 13.556 -11.386 -24.773 1.00 98.31 67 ALA A CA 1
ATOM 488 C C . ALA A 1 67 ? 14.938 -10.946 -25.264 1.00 98.31 67 ALA A C 1
ATOM 490 O O . ALA A 1 67 ? 15.583 -11.642 -26.060 1.00 98.31 67 ALA A O 1
ATOM 491 N N . ALA A 1 68 ? 15.439 -9.839 -24.714 1.00 98.19 68 ALA A N 1
ATOM 492 C CA . ALA A 1 68 ? 16.801 -9.381 -24.951 1.00 98.19 68 ALA A CA 1
ATOM 493 C C . AL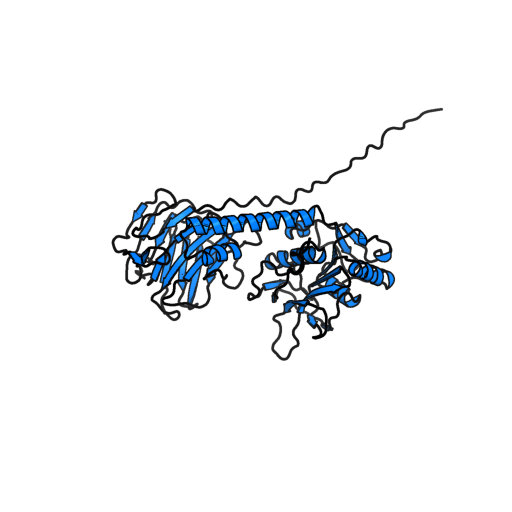A A 1 68 ? 17.813 -10.314 -24.270 1.00 98.19 68 ALA A C 1
ATOM 495 O O . ALA A 1 68 ? 17.796 -10.507 -23.050 1.00 98.19 68 ALA A O 1
ATOM 496 N N . ASP A 1 69 ? 18.732 -10.870 -25.058 1.00 97.62 69 ASP A N 1
ATOM 497 C CA . ASP A 1 69 ? 19.842 -11.682 -24.574 1.00 97.62 69 ASP A CA 1
ATOM 498 C C . ASP A 1 69 ? 21.016 -10.804 -24.136 1.00 97.62 69 ASP A C 1
ATOM 500 O O . ASP A 1 69 ? 21.841 -10.387 -24.948 1.00 97.62 69 ASP A O 1
ATOM 504 N N . LEU A 1 70 ? 21.089 -10.553 -22.827 1.00 96.38 70 LEU A N 1
ATOM 505 C CA . LEU A 1 70 ? 22.111 -9.730 -22.171 1.00 96.38 70 LEU A CA 1
ATOM 506 C C . LEU A 1 70 ? 22.999 -10.588 -21.255 1.00 96.38 70 LEU A C 1
ATOM 508 O O . LEU A 1 70 ? 23.533 -10.126 -20.242 1.00 96.38 70 LEU A O 1
ATOM 512 N N . ARG A 1 71 ? 23.127 -11.885 -21.571 1.00 93.94 71 ARG A N 1
ATOM 513 C CA . ARG A 1 71 ? 23.821 -12.864 -20.719 1.00 93.94 71 ARG A CA 1
ATOM 514 C C . ARG A 1 71 ? 25.339 -12.732 -20.752 1.00 93.94 71 ARG A C 1
ATOM 516 O O . ARG A 1 71 ? 25.987 -13.048 -19.760 1.00 93.94 71 ARG A O 1
ATOM 523 N N . ALA A 1 72 ? 25.894 -12.321 -21.889 1.00 87.69 72 ALA A N 1
ATOM 524 C CA . ALA A 1 72 ? 27.340 -12.222 -22.103 1.00 87.69 72 ALA A CA 1
ATOM 525 C C . ALA A 1 72 ? 27.799 -10.787 -22.394 1.00 87.69 72 ALA A C 1
ATOM 527 O O . ALA A 1 72 ? 28.844 -10.358 -21.910 1.00 87.69 72 ALA A O 1
ATOM 528 N N . SER A 1 73 ? 27.0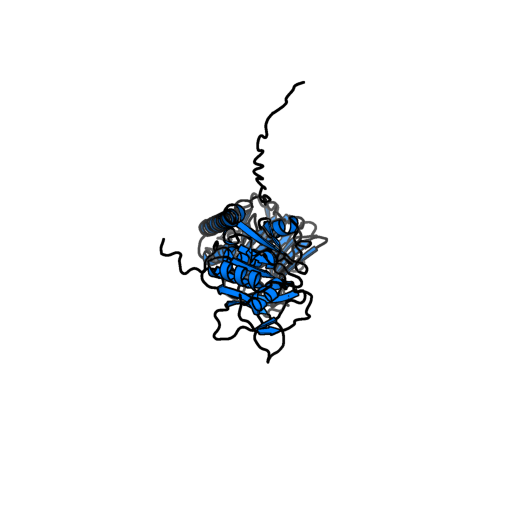27 -10.057 -23.196 1.00 84.50 73 SER A N 1
ATOM 529 C CA . SER A 1 73 ? 27.306 -8.697 -23.657 1.00 84.50 73 SER A CA 1
ATOM 530 C C . SER A 1 73 ? 26.007 -8.057 -24.152 1.00 84.50 73 SER A C 1
ATOM 532 O O . SER A 1 73 ? 24.950 -8.681 -24.076 1.00 84.50 73 SER A O 1
ATOM 534 N N . GLY A 1 74 ? 26.096 -6.838 -24.680 1.00 87.44 74 GLY A N 1
ATOM 535 C CA . GLY A 1 74 ? 24.949 -6.083 -25.169 1.00 87.44 74 GLY A CA 1
ATOM 536 C C . GLY A 1 74 ? 24.498 -5.045 -24.150 1.00 87.44 74 GLY A C 1
ATOM 537 O O . GLY A 1 74 ? 24.444 -5.293 -22.946 1.00 87.44 74 GLY A O 1
ATOM 538 N N . SER A 1 75 ? 24.221 -3.855 -24.652 1.00 93.75 75 SER A N 1
ATOM 539 C CA . SER A 1 75 ? 23.622 -2.762 -23.905 1.00 93.75 75 SER A CA 1
ATOM 540 C C . SER A 1 75 ? 22.865 -1.887 -24.882 1.00 93.75 75 SER A C 1
ATOM 542 O O . SER A 1 75 ? 23.211 -1.825 -26.060 1.00 93.75 75 SER A O 1
ATOM 544 N N . VAL A 1 76 ? 21.832 -1.221 -24.395 1.00 97.00 76 VAL A N 1
ATOM 545 C CA . VAL A 1 76 ? 21.078 -0.243 -25.173 1.00 97.00 76 VAL A CA 1
ATOM 546 C C . VAL A 1 76 ? 20.709 0.915 -24.262 1.00 97.00 76 VAL A C 1
ATOM 548 O O . VAL A 1 76 ? 20.424 0.718 -23.075 1.00 97.00 76 VAL A O 1
ATOM 551 N N . GLU A 1 77 ? 20.764 2.122 -24.811 1.00 97.44 77 GLU A N 1
ATOM 552 C CA . GLU A 1 77 ? 20.324 3.333 -24.135 1.00 97.44 77 GLU A CA 1
ATOM 553 C C . GLU A 1 77 ? 19.195 4.006 -24.912 1.00 97.44 77 GLU A C 1
ATOM 555 O O . GLU A 1 77 ? 19.223 4.075 -26.141 1.00 97.44 77 GLU A O 1
ATOM 560 N N . TYR A 1 78 ? 18.223 4.521 -24.166 1.00 97.75 78 TYR A N 1
ATOM 561 C CA . TYR A 1 78 ? 17.048 5.231 -24.645 1.00 97.75 78 TYR A CA 1
ATOM 562 C C . TYR A 1 78 ? 17.079 6.644 -24.078 1.00 97.75 78 TYR A C 1
ATOM 564 O O . TYR A 1 78 ? 16.805 6.851 -22.897 1.00 97.75 78 TYR A O 1
ATOM 572 N N . HIS A 1 79 ? 17.437 7.603 -24.923 1.00 97.19 79 HIS A N 1
ATOM 573 C CA . HIS A 1 79 ? 17.522 9.025 -24.600 1.00 97.19 79 HIS A CA 1
ATOM 574 C C . HIS A 1 79 ? 16.219 9.744 -24.942 1.00 97.19 79 HIS A C 1
ATOM 576 O O . HIS A 1 79 ? 15.447 9.269 -25.780 1.00 97.19 79 HIS A O 1
ATOM 582 N N . ASN A 1 80 ? 16.012 10.924 -24.353 1.00 94.06 80 ASN A N 1
ATOM 583 C CA . ASN A 1 80 ? 14.777 11.708 -24.481 1.00 94.06 80 ASN A CA 1
ATOM 584 C C . ASN A 1 80 ? 13.550 10.930 -23.988 1.00 94.06 80 ASN A C 1
ATOM 586 O O . ASN A 1 80 ? 12.533 10.849 -24.682 1.00 94.06 80 ASN A O 1
ATOM 590 N N . LEU A 1 81 ? 13.659 10.326 -22.800 1.00 93.50 81 LEU A N 1
ATOM 591 C CA . LEU A 1 81 ? 12.532 9.630 -22.193 1.00 93.50 81 LEU A CA 1
ATOM 592 C C . LEU A 1 81 ? 11.349 10.585 -21.954 1.00 93.50 81 LEU A C 1
ATOM 594 O O . LEU A 1 81 ? 11.548 11.771 -21.667 1.00 93.50 81 LEU A O 1
ATOM 598 N N . PRO A 1 82 ? 10.105 10.079 -22.012 1.00 92.81 82 PRO A N 1
ATOM 599 C CA . PRO A 1 82 ? 8.965 10.821 -21.492 1.00 92.81 82 PRO A CA 1
ATOM 600 C C . PRO A 1 82 ? 9.209 11.115 -20.007 1.00 92.81 82 PRO A C 1
ATOM 602 O O . PRO A 1 82 ? 9.732 10.268 -19.289 1.00 92.81 82 PRO A O 1
ATOM 605 N N . ALA A 1 83 ? 8.849 12.310 -19.537 1.00 90.81 83 ALA A N 1
ATOM 606 C CA . ALA A 1 83 ? 9.102 12.691 -18.150 1.00 90.81 83 ALA A CA 1
ATOM 607 C C . ALA A 1 83 ? 8.323 11.786 -17.177 1.00 90.81 83 ALA A C 1
ATOM 609 O O . ALA A 1 83 ? 7.094 11.719 -17.237 1.00 90.81 83 ALA A O 1
ATOM 610 N N . LEU A 1 84 ? 9.038 11.110 -16.272 1.00 94.81 84 LEU A N 1
ATOM 611 C CA . LEU A 1 84 ? 8.435 10.302 -15.209 1.00 94.81 84 LEU A CA 1
ATOM 612 C C . LEU A 1 84 ? 7.883 11.217 -14.107 1.00 94.81 84 LEU A C 1
ATOM 614 O O . LEU A 1 84 ? 8.566 12.141 -13.658 1.00 94.81 84 LEU A O 1
ATOM 618 N N . ASP A 1 85 ? 6.680 10.921 -13.612 1.00 94.88 85 ASP A N 1
ATOM 619 C CA . ASP A 1 85 ? 6.194 11.533 -12.377 1.00 94.88 85 ASP A CA 1
ATOM 620 C C . ASP A 1 85 ? 6.917 10.911 -11.173 1.00 94.88 85 ASP A C 1
ATOM 622 O O . ASP A 1 85 ? 6.757 9.737 -10.840 1.00 94.88 85 ASP A O 1
ATOM 626 N N . MET A 1 86 ? 7.730 11.715 -10.493 1.00 95.25 86 MET A N 1
ATOM 627 C CA . MET A 1 86 ? 8.460 11.279 -9.304 1.00 95.25 86 MET A CA 1
ATOM 628 C C . MET A 1 86 ? 7.652 11.453 -8.007 1.00 95.25 86 MET A C 1
ATOM 630 O O . MET A 1 86 ? 8.195 11.274 -6.920 1.00 95.25 86 MET A O 1
ATOM 634 N N . GLN A 1 87 ? 6.363 11.796 -8.084 1.00 94.81 87 GLN A N 1
ATOM 635 C CA . GLN A 1 87 ? 5.433 11.725 -6.952 1.00 94.81 87 GLN A CA 1
ATOM 636 C C . GLN A 1 87 ? 4.738 10.367 -6.859 1.00 94.81 87 GLN A C 1
ATOM 638 O O . GLN A 1 87 ? 4.470 9.908 -5.748 1.00 94.81 87 GLN A O 1
ATOM 643 N N . SER A 1 88 ? 4.456 9.723 -7.996 1.00 95.94 88 SER A N 1
ATOM 644 C CA . SER A 1 88 ? 3.836 8.399 -8.054 1.00 95.94 88 SER A CA 1
ATOM 645 C C . SER A 1 88 ? 4.235 7.658 -9.328 1.00 95.94 88 SER A C 1
ATOM 647 O O . SER A 1 88 ? 4.210 8.234 -10.410 1.00 95.94 88 SER A O 1
ATOM 649 N N . GLY A 1 89 ? 4.557 6.371 -9.229 1.00 97.25 89 GLY A N 1
ATOM 650 C CA . GLY A 1 89 ? 4.843 5.560 -10.410 1.00 97.25 89 GLY A CA 1
ATOM 651 C C . GLY A 1 89 ? 5.176 4.109 -10.097 1.00 97.25 89 GLY A C 1
ATOM 652 O O . GLY A 1 89 ? 5.354 3.725 -8.936 1.00 97.25 89 GLY A O 1
ATOM 653 N N . THR A 1 90 ? 5.226 3.299 -11.153 1.00 98.50 90 THR A N 1
ATOM 654 C CA . THR A 1 90 ? 5.589 1.878 -11.087 1.00 98.50 90 THR A CA 1
ATOM 655 C C . THR A 1 90 ? 6.496 1.525 -12.257 1.00 98.50 90 THR A C 1
ATOM 657 O O . THR A 1 90 ? 6.208 1.899 -13.389 1.00 98.50 90 THR A O 1
ATOM 660 N N . ILE A 1 91 ? 7.557 0.765 -11.998 1.00 98.69 91 ILE A N 1
ATOM 661 C CA . ILE A 1 91 ? 8.351 0.092 -13.033 1.00 98.69 91 ILE A CA 1
ATOM 662 C C . ILE A 1 91 ? 8.213 -1.410 -12.822 1.00 98.69 91 ILE A C 1
ATOM 664 O O . ILE A 1 91 ? 8.334 -1.874 -11.687 1.00 98.69 91 ILE A O 1
ATOM 668 N N . GLU A 1 92 ? 7.996 -2.164 -13.895 1.00 98.62 92 GLU A N 1
ATOM 669 C CA . GLU A 1 92 ? 8.057 -3.624 -13.887 1.00 98.62 92 GLU A CA 1
ATOM 670 C C . GLU A 1 92 ? 8.848 -4.183 -15.068 1.00 98.62 92 GLU A C 1
ATOM 672 O O . GLU A 1 92 ? 9.019 -3.511 -16.083 1.00 98.62 92 GLU A O 1
ATOM 677 N N . PHE A 1 93 ? 9.345 -5.407 -14.909 1.00 98.69 93 PHE A N 1
ATOM 678 C CA . PHE A 1 93 ? 10.045 -6.158 -15.945 1.00 98.69 93 PHE A CA 1
ATOM 679 C C . PHE A 1 93 ? 10.193 -7.629 -15.550 1.00 98.69 93 PHE A C 1
ATOM 681 O O . PHE A 1 93 ? 10.142 -7.990 -14.368 1.00 98.69 93 PHE A O 1
ATOM 688 N N . TRP A 1 94 ? 10.418 -8.484 -16.542 1.00 98.56 94 TRP A N 1
ATOM 689 C CA . TRP A 1 94 ? 10.788 -9.880 -16.342 1.00 98.56 94 TRP A CA 1
ATOM 690 C C . TRP A 1 94 ? 12.291 -10.070 -16.498 1.00 98.56 94 TRP A C 1
ATOM 692 O O . TRP A 1 94 ? 12.920 -9.514 -17.399 1.00 98.56 94 TRP A O 1
ATOM 702 N N . ILE A 1 95 ? 12.870 -10.893 -15.622 1.00 97.88 95 ILE A N 1
ATOM 703 C CA . ILE A 1 95 ? 14.282 -11.277 -15.687 1.00 97.88 95 ILE A CA 1
ATOM 704 C C . ILE A 1 95 ? 14.476 -12.779 -15.596 1.00 97.88 95 ILE A C 1
ATOM 706 O O . ILE A 1 95 ? 13.808 -13.452 -14.815 1.00 97.88 95 ILE A O 1
ATOM 710 N N . ASN A 1 96 ? 15.460 -13.292 -16.327 1.00 97.69 96 ASN A N 1
ATOM 711 C CA . ASN A 1 96 ? 15.996 -14.633 -16.130 1.00 97.69 96 ASN A CA 1
ATOM 712 C C . ASN A 1 96 ? 17.522 -14.550 -16.031 1.00 97.69 96 ASN A C 1
ATOM 714 O O . ASN A 1 96 ? 18.211 -14.309 -17.021 1.00 97.69 96 ASN A O 1
ATOM 718 N N . SER A 1 97 ? 18.054 -14.697 -14.820 1.00 95.06 97 SER A N 1
ATOM 719 C CA . SER A 1 97 ? 19.484 -14.517 -14.554 1.00 95.06 97 SER A CA 1
ATOM 720 C C . SER A 1 97 ? 20.298 -15.786 -14.805 1.00 95.06 97 SER A C 1
ATOM 722 O O . SER A 1 97 ? 19.853 -16.899 -14.519 1.00 95.06 97 SER A O 1
ATOM 724 N N . THR A 1 98 ? 21.531 -15.638 -15.294 1.00 94.06 98 THR A N 1
ATOM 725 C CA . THR A 1 98 ? 22.458 -16.772 -15.477 1.00 94.06 98 THR A CA 1
ATOM 726 C C . THR A 1 98 ? 23.341 -17.027 -14.268 1.00 94.06 98 THR A C 1
ATOM 728 O O . THR A 1 98 ? 23.956 -18.089 -14.187 1.00 94.06 98 THR A O 1
ATOM 731 N N . HIS A 1 99 ? 23.414 -16.086 -13.329 1.00 91.56 99 HIS A N 1
ATOM 732 C CA . HIS A 1 99 ? 24.235 -16.193 -12.130 1.00 91.56 99 HIS A CA 1
ATOM 733 C C . HIS A 1 99 ? 23.424 -16.693 -10.929 1.00 91.56 99 HIS A C 1
ATOM 735 O O . HIS A 1 99 ? 22.216 -16.473 -10.825 1.00 91.56 99 HIS A O 1
ATOM 741 N N . ASP A 1 100 ? 24.106 -17.360 -10.000 1.00 90.88 100 ASP A N 1
ATOM 742 C CA . ASP A 1 100 ? 23.494 -17.786 -8.747 1.00 90.88 100 ASP A CA 1
ATOM 743 C C . ASP A 1 100 ? 23.325 -16.622 -7.754 1.00 90.88 100 ASP A C 1
ATOM 745 O O . ASP A 1 100 ? 23.821 -15.509 -7.949 1.00 90.88 100 ASP A O 1
ATOM 749 N N . GLY A 1 101 ? 22.593 -16.885 -6.670 1.00 88.44 101 GLY A N 1
ATOM 750 C CA . GLY A 1 101 ? 22.332 -15.896 -5.624 1.00 88.44 101 GLY A CA 1
ATOM 751 C C . GLY A 1 101 ? 23.528 -15.585 -4.726 1.00 88.44 101 GLY A C 1
ATOM 752 O O . GLY A 1 101 ? 23.409 -14.719 -3.876 1.00 88.44 101 GLY A O 1
ATOM 753 N N . ARG A 1 102 ? 24.657 -16.285 -4.868 1.00 89.62 102 ARG A N 1
ATOM 754 C CA . ARG A 1 102 ? 25.898 -16.068 -4.101 1.00 89.62 102 ARG A CA 1
ATOM 755 C C . ARG A 1 102 ? 26.982 -15.410 -4.947 1.00 89.62 102 ARG A C 1
ATOM 757 O O . ARG A 1 102 ? 28.144 -15.355 -4.542 1.00 89.62 102 ARG A O 1
ATOM 764 N N . HIS A 1 103 ? 26.607 -14.935 -6.127 1.00 91.00 103 HIS A N 1
ATOM 765 C CA . HIS A 1 103 ? 27.502 -14.232 -7.011 1.00 91.00 103 HIS A CA 1
ATOM 766 C C . HIS A 1 103 ? 28.083 -12.999 -6.306 1.00 91.00 103 HIS A C 1
ATOM 768 O O . HIS A 1 103 ? 27.353 -12.228 -5.695 1.00 91.00 103 HIS A O 1
ATOM 774 N N . MET A 1 104 ? 29.405 -12.828 -6.359 1.00 92.94 104 MET A N 1
ATOM 775 C CA . MET A 1 104 ? 30.128 -11.830 -5.553 1.00 92.94 104 MET A CA 1
ATOM 776 C C . MET A 1 104 ? 30.309 -10.476 -6.258 1.00 92.94 104 MET A C 1
ATOM 778 O O . MET A 1 104 ? 31.158 -9.682 -5.863 1.00 92.94 104 MET A O 1
ATOM 782 N N . GLU A 1 105 ? 29.541 -10.221 -7.313 1.00 94.06 105 GLU A N 1
ATOM 783 C CA . GLU A 1 105 ? 29.563 -8.978 -8.083 1.00 94.06 105 GLU A CA 1
ATOM 784 C C . GLU A 1 105 ? 28.124 -8.500 -8.313 1.00 94.06 105 GLU A C 1
ATOM 786 O O . GLU A 1 105 ? 27.205 -9.309 -8.459 1.00 94.06 105 GLU A O 1
ATOM 791 N N . ASP A 1 106 ? 27.916 -7.185 -8.325 1.00 95.94 106 ASP A N 1
ATOM 792 C CA . ASP A 1 106 ? 26.618 -6.606 -8.676 1.00 95.94 106 ASP A CA 1
ATOM 793 C C . ASP A 1 106 ? 26.284 -6.873 -10.153 1.00 95.94 106 ASP A C 1
ATOM 795 O O . ASP A 1 106 ? 27.170 -6.908 -11.007 1.00 95.94 106 ASP A O 1
ATOM 799 N N . ARG A 1 107 ? 24.994 -7.000 -10.478 1.00 95.94 107 ARG A N 1
ATOM 800 C CA . ARG A 1 107 ? 24.523 -7.132 -11.869 1.00 95.94 107 ARG A CA 1
ATOM 801 C C . ARG A 1 107 ? 23.460 -6.096 -12.171 1.00 95.94 107 ARG A C 1
ATOM 803 O O . ARG A 1 107 ? 22.438 -6.061 -11.499 1.00 95.94 107 ARG A O 1
ATOM 810 N N . PHE A 1 108 ? 23.708 -5.247 -13.162 1.00 96.44 108 PHE A N 1
ATOM 811 C CA . PHE A 1 108 ? 22.906 -4.055 -13.439 1.00 96.44 108 PHE A CA 1
ATOM 812 C C . PHE A 1 108 ? 21.907 -4.349 -14.553 1.00 96.44 108 PHE A C 1
ATOM 814 O O . PHE A 1 108 ? 22.315 -4.667 -15.668 1.00 96.44 108 PHE A O 1
ATOM 821 N N . TYR A 1 109 ? 20.611 -4.269 -14.245 1.00 97.75 109 TYR A N 1
ATOM 822 C CA . TYR A 1 109 ? 19.548 -4.629 -15.185 1.00 97.75 109 TYR A CA 1
ATOM 823 C C . TYR A 1 109 ? 19.002 -3.401 -15.892 1.00 97.75 109 TYR A C 1
ATOM 825 O O . TYR A 1 109 ? 19.106 -3.302 -17.112 1.00 97.75 109 TYR A O 1
ATOM 833 N N . LEU A 1 110 ? 18.471 -2.465 -15.106 1.00 98.44 110 LEU A N 1
ATOM 834 C CA . LEU A 1 110 ? 17.863 -1.228 -15.576 1.00 98.44 110 LEU A CA 1
ATOM 835 C C . LEU A 1 110 ? 18.453 -0.060 -14.793 1.00 98.44 110 LEU A C 1
ATOM 837 O O . LEU A 1 110 ? 18.533 -0.114 -13.562 1.00 98.44 110 LEU A O 1
ATOM 841 N N . GLN A 1 111 ? 18.828 1.001 -15.496 1.00 98.12 111 GLN A N 1
ATOM 842 C CA . GLN A 1 111 ? 19.282 2.252 -14.903 1.00 98.12 111 GLN A CA 1
ATOM 843 C C . GLN A 1 111 ? 18.621 3.423 -15.626 1.00 98.12 111 GLN A C 1
ATOM 845 O O . GLN A 1 111 ? 18.992 3.744 -16.749 1.00 98.12 111 GLN A O 1
ATOM 850 N N . PHE A 1 112 ? 17.657 4.074 -14.982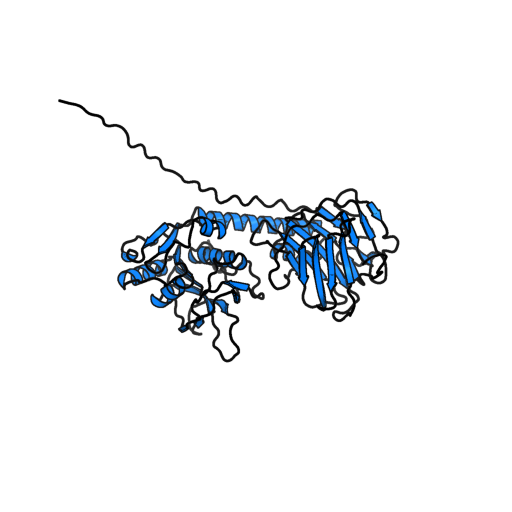 1.00 98.06 112 PHE A N 1
ATOM 851 C CA . PHE A 1 112 ? 17.149 5.365 -15.431 1.00 98.06 112 PHE A CA 1
ATOM 852 C C . PHE A 1 112 ? 18.017 6.446 -14.801 1.00 98.06 112 PHE A C 1
ATOM 854 O O . PHE A 1 112 ? 18.135 6.504 -13.579 1.00 98.06 112 PHE A O 1
ATOM 861 N N . LEU A 1 113 ? 18.662 7.277 -15.602 1.00 97.56 113 LEU A N 1
ATOM 862 C CA . LEU A 1 113 ? 19.740 8.148 -15.154 1.00 97.56 113 LEU A CA 1
ATOM 863 C C . LEU A 1 113 ? 19.489 9.582 -15.594 1.00 97.56 113 LEU A C 1
ATOM 865 O O . LEU A 1 113 ? 18.894 9.827 -16.642 1.00 97.56 113 LEU A O 1
ATOM 869 N N . ARG A 1 114 ? 19.967 10.523 -14.782 1.00 96.00 114 ARG A N 1
ATOM 870 C CA . ARG A 1 114 ? 20.117 11.918 -15.191 1.00 96.00 114 ARG A CA 1
ATOM 871 C C . ARG A 1 114 ? 21.429 12.125 -15.937 1.00 96.00 114 ARG A C 1
ATOM 873 O O . ARG A 1 114 ? 22.444 11.526 -15.569 1.00 96.00 114 ARG A O 1
ATOM 880 N N . ASP A 1 115 ? 21.432 13.029 -16.907 1.00 94.69 115 ASP A N 1
ATOM 881 C CA . ASP A 1 115 ? 22.621 13.374 -17.701 1.00 94.69 115 ASP A CA 1
ATOM 882 C C . ASP A 1 115 ? 23.745 13.982 -16.848 1.00 94.69 115 ASP A C 1
ATOM 884 O O . ASP A 1 115 ? 24.932 13.797 -17.122 1.00 94.69 115 ASP A O 1
ATOM 888 N N . ASP A 1 116 ? 23.388 14.677 -15.767 1.00 94.00 116 ASP A N 1
ATOM 889 C CA . ASP A 1 116 ? 24.342 15.254 -14.814 1.00 94.00 116 ASP A CA 1
ATOM 890 C C . ASP A 1 116 ? 24.914 14.242 -13.801 1.00 94.00 116 ASP A C 1
ATOM 892 O O . ASP A 1 116 ? 25.775 14.589 -12.982 1.00 94.00 116 ASP A O 1
ATOM 896 N N . GLY A 1 117 ? 24.435 12.993 -13.834 1.00 91.25 117 GLY A N 1
ATOM 897 C CA . GLY A 1 117 ? 24.824 11.921 -12.921 1.00 91.25 117 GLY A CA 1
ATOM 898 C C . GLY A 1 117 ? 24.376 12.116 -11.467 1.00 91.25 117 GLY A C 1
ATOM 899 O O . GLY A 1 117 ? 24.768 11.328 -10.605 1.00 91.25 117 GLY A O 1
ATOM 900 N N . GLN A 1 118 ? 23.566 13.136 -11.162 1.00 93.69 118 GLN A N 1
ATOM 901 C CA . GLN A 1 118 ? 23.162 13.494 -9.796 1.00 93.69 118 GLN A CA 1
ATOM 902 C C . GLN A 1 118 ? 21.886 12.791 -9.321 1.00 93.69 118 GLN A C 1
ATOM 904 O O . GLN A 1 118 ? 21.385 13.072 -8.229 1.00 93.69 118 GLN A O 1
ATOM 909 N N . GLY A 1 119 ? 21.325 11.882 -10.113 1.00 95.88 119 GLY A N 1
ATOM 910 C CA . GLY A 1 119 ? 20.116 11.163 -9.738 1.00 95.88 119 GLY A CA 1
ATOM 911 C C . GLY A 1 119 ? 19.743 10.059 -10.710 1.00 95.88 119 GLY A C 1
ATOM 912 O O . GLY A 1 119 ? 20.251 9.997 -11.831 1.00 95.88 119 GLY A O 1
ATOM 913 N N . GLY A 1 120 ? 18.843 9.194 -10.259 1.00 96.81 120 GLY A N 1
ATOM 914 C CA . GLY A 1 120 ? 18.340 8.102 -11.069 1.00 96.81 120 GLY A CA 1
ATOM 915 C C . GLY A 1 120 ? 17.536 7.066 -10.297 1.00 96.81 120 GLY A C 1
ATOM 916 O O . GLY A 1 120 ? 17.264 7.190 -9.098 1.00 96.81 120 GLY A O 1
ATOM 917 N N . ILE A 1 121 ? 17.170 6.025 -11.034 1.00 97.88 121 ILE A N 1
ATOM 918 C CA . ILE A 1 121 ? 16.503 4.812 -10.589 1.00 97.88 121 ILE A CA 1
ATOM 919 C C . ILE A 1 121 ? 17.351 3.635 -11.070 1.00 97.88 121 ILE A C 1
ATOM 921 O O . ILE A 1 121 ? 17.724 3.574 -12.236 1.00 97.88 121 ILE A O 1
ATOM 925 N N . GLU A 1 122 ? 17.649 2.681 -10.197 1.00 97.81 122 GLU A N 1
ATOM 926 C CA . GLU A 1 122 ? 18.455 1.506 -10.529 1.00 97.81 122 GLU A CA 1
ATOM 927 C C . GLU A 1 122 ? 17.779 0.240 -10.018 1.00 97.81 122 GLU A C 1
ATOM 929 O O . GLU A 1 122 ? 17.408 0.160 -8.845 1.00 97.81 122 GLU A O 1
ATOM 934 N N . ALA A 1 123 ? 17.681 -0.758 -10.894 1.00 97.94 123 ALA A N 1
ATOM 935 C CA . ALA A 1 123 ? 17.338 -2.127 -10.552 1.00 97.94 123 ALA A CA 1
ATOM 936 C C . ALA A 1 123 ? 18.537 -3.034 -10.848 1.00 97.94 123 ALA A C 1
ATOM 938 O O . ALA A 1 123 ? 18.993 -3.139 -11.992 1.00 97.94 123 ALA A O 1
ATOM 939 N N . LYS A 1 124 ? 19.051 -3.699 -9.812 1.00 96.44 124 LYS A N 1
ATOM 940 C CA . LYS A 1 124 ? 20.233 -4.562 -9.914 1.00 96.44 124 LYS A CA 1
ATOM 941 C C . LYS A 1 124 ? 20.163 -5.759 -8.981 1.00 96.44 124 LYS A C 1
ATOM 943 O O . LYS A 1 124 ? 19.475 -5.710 -7.969 1.00 96.44 124 LYS A O 1
ATOM 948 N N . PHE A 1 125 ? 20.926 -6.807 -9.255 1.00 96.44 125 PHE A N 1
ATOM 949 C CA . PHE A 1 125 ? 21.311 -7.747 -8.208 1.00 96.44 125 PHE A CA 1
ATOM 950 C C . PHE A 1 125 ? 22.405 -7.116 -7.356 1.00 96.44 125 PHE A C 1
ATOM 952 O O . PHE A 1 125 ? 23.403 -6.618 -7.883 1.00 96.44 125 PHE A O 1
ATOM 959 N N . TYR A 1 126 ? 22.198 -7.140 -6.044 1.00 94.81 126 TYR A N 1
ATOM 960 C CA . TYR A 1 126 ? 23.133 -6.628 -5.060 1.00 94.81 126 TYR A CA 1
ATOM 961 C C . TYR A 1 126 ? 23.757 -7.796 -4.302 1.00 94.81 126 TYR A C 1
ATOM 963 O O . TYR A 1 126 ? 23.080 -8.483 -3.533 1.00 94.81 126 TYR A O 1
ATOM 971 N N . HIS A 1 127 ? 25.054 -8.017 -4.519 1.00 93.94 127 HIS A N 1
ATOM 972 C CA . HIS A 1 127 ? 25.739 -9.221 -4.039 1.00 93.94 127 HIS A CA 1
ATOM 973 C C . HIS A 1 127 ? 25.732 -9.363 -2.509 1.00 93.94 127 HIS A C 1
ATOM 975 O O . HIS A 1 127 ? 25.662 -10.478 -1.998 1.00 93.94 127 HIS A O 1
ATOM 981 N N . VAL A 1 128 ? 25.761 -8.250 -1.766 1.00 92.44 128 VAL A N 1
ATOM 982 C CA . VAL A 1 128 ? 25.787 -8.274 -0.291 1.00 92.44 128 VAL A CA 1
ATOM 983 C C . VAL A 1 128 ? 24.496 -8.861 0.283 1.00 92.44 128 VAL A C 1
ATOM 985 O O . VAL A 1 128 ? 24.556 -9.684 1.189 1.00 92.44 128 VAL A O 1
ATOM 988 N N . GLU A 1 129 ? 23.342 -8.485 -0.273 1.00 90.38 129 GLU A N 1
ATOM 989 C CA . GLU A 1 129 ? 22.027 -8.988 0.159 1.00 90.38 129 GLU A CA 1
ATOM 990 C C . GLU A 1 129 ? 21.564 -10.202 -0.657 1.00 90.38 129 GLU A C 1
ATOM 992 O O . GLU A 1 129 ? 20.453 -10.698 -0.456 1.00 90.38 129 GLU A O 1
ATOM 997 N N . CYS A 1 130 ? 22.393 -10.677 -1.597 1.00 93.62 130 CYS A N 1
ATOM 998 C CA . CYS A 1 130 ? 22.125 -11.862 -2.413 1.00 93.62 130 CYS A CA 1
ATOM 999 C C . CYS A 1 130 ? 20.733 -11.819 -3.084 1.00 93.62 130 CYS A C 1
ATOM 1001 O O . CYS A 1 130 ? 20.024 -12.828 -3.148 1.00 93.62 130 CYS A O 1
ATOM 1003 N N . SER A 1 131 ? 20.300 -10.631 -3.522 1.00 93.38 131 SER A N 1
ATOM 1004 C CA . SER A 1 131 ? 18.933 -10.382 -3.991 1.00 93.38 131 SER A CA 1
ATOM 1005 C C . SER A 1 131 ? 18.833 -9.159 -4.910 1.00 93.38 131 SER A C 1
ATOM 1007 O O . SER A 1 131 ? 19.807 -8.438 -5.134 1.00 93.38 131 SER A O 1
ATOM 1009 N N . ILE A 1 132 ? 17.640 -8.934 -5.470 1.00 94.44 132 ILE A N 1
ATOM 1010 C CA . ILE A 1 132 ? 17.318 -7.714 -6.216 1.00 94.44 132 ILE A CA 1
ATOM 1011 C C . ILE A 1 132 ? 17.366 -6.491 -5.282 1.00 94.44 132 ILE A C 1
ATOM 1013 O O . ILE A 1 132 ? 16.888 -6.542 -4.153 1.00 94.44 132 ILE A O 1
ATOM 1017 N N . GLN A 1 133 ? 17.905 -5.376 -5.758 1.00 95.19 133 GLN A N 1
ATOM 1018 C CA . GLN A 1 133 ? 17.840 -4.067 -5.124 1.00 95.19 133 GLN A CA 1
ATOM 1019 C C . GLN A 1 133 ? 17.190 -3.077 -6.088 1.00 95.19 133 GLN A C 1
ATOM 1021 O O . GLN A 1 133 ? 17.566 -3.017 -7.258 1.00 95.19 133 GLN A O 1
ATOM 1026 N N . ALA A 1 134 ? 16.264 -2.274 -5.564 1.00 96.31 134 ALA A N 1
ATOM 1027 C CA . ALA A 1 134 ? 15.757 -1.080 -6.226 1.00 96.31 134 ALA A CA 1
ATOM 1028 C C . ALA A 1 134 ? 16.252 0.159 -5.471 1.00 96.31 134 ALA A C 1
ATOM 1030 O O . ALA A 1 134 ? 16.068 0.267 -4.255 1.00 96.31 134 ALA A O 1
ATOM 1031 N N . THR A 1 135 ? 16.885 1.088 -6.182 1.00 96.56 135 THR A N 1
ATOM 1032 C CA . THR A 1 135 ? 17.394 2.344 -5.620 1.00 96.56 135 THR A CA 1
ATOM 1033 C C . THR A 1 135 ? 16.808 3.520 -6.381 1.00 96.56 135 THR A C 1
ATOM 1035 O O . THR A 1 135 ? 16.871 3.533 -7.603 1.00 96.56 135 THR A O 1
ATOM 1038 N N . ILE A 1 136 ? 16.300 4.526 -5.666 1.00 97.38 136 ILE A N 1
ATOM 1039 C CA . ILE A 1 136 ? 15.971 5.841 -6.233 1.00 97.38 136 ILE A CA 1
ATOM 1040 C C . ILE A 1 136 ? 16.802 6.886 -5.499 1.00 97.38 136 ILE A C 1
ATOM 1042 O O . ILE A 1 136 ? 16.667 7.034 -4.279 1.00 97.38 136 ILE A O 1
ATOM 1046 N N . TRP A 1 137 ? 17.665 7.600 -6.219 1.00 96.81 137 TRP A N 1
ATOM 1047 C CA . TRP A 1 137 ? 18.554 8.603 -5.637 1.00 96.81 137 TRP A CA 1
ATOM 1048 C C . TRP A 1 137 ? 18.470 9.947 -6.35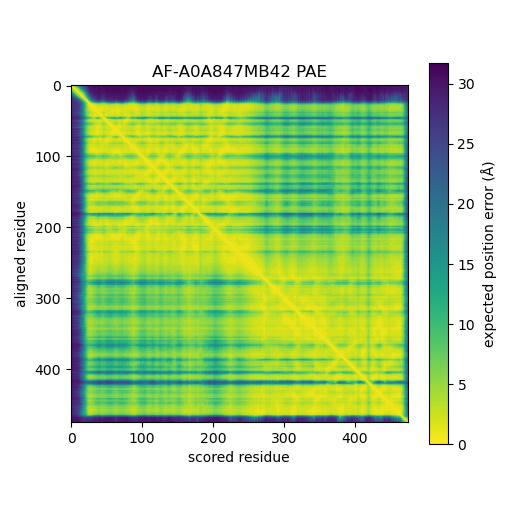3 1.00 96.81 137 TRP A C 1
ATOM 1050 O O . TRP A 1 137 ? 18.152 10.040 -7.534 1.00 96.81 137 TRP A O 1
ATOM 1060 N N . GLY A 1 138 ? 18.778 10.991 -5.596 1.00 95.75 138 GLY A N 1
ATOM 1061 C CA . GLY A 1 138 ? 19.023 12.343 -6.069 1.00 95.75 138 GLY A CA 1
ATOM 1062 C C . GLY A 1 138 ? 20.123 12.985 -5.224 1.00 95.75 138 GLY A C 1
ATOM 1063 O O . GLY A 1 138 ? 20.706 12.331 -4.359 1.00 95.75 138 GLY A O 1
ATOM 1064 N N . GLU A 1 139 ? 20.355 14.282 -5.408 1.00 90.62 139 GLU A N 1
ATOM 1065 C CA . GLU A 1 139 ? 21.437 15.021 -4.733 1.00 90.62 139 GLU A CA 1
ATOM 1066 C C . GLU A 1 139 ? 21.408 14.913 -3.199 1.00 90.62 139 GLU A C 1
ATOM 1068 O O . GLU A 1 139 ? 22.448 14.792 -2.556 1.00 90.62 139 GLU A O 1
ATOM 1073 N N . ALA A 1 140 ? 20.213 14.953 -2.599 1.00 90.69 140 ALA A N 1
ATOM 1074 C CA . ALA A 1 140 ? 20.040 15.037 -1.146 1.00 90.69 140 ALA A CA 1
ATOM 1075 C C . ALA A 1 140 ? 19.456 13.771 -0.498 1.00 90.69 140 ALA A C 1
ATOM 1077 O O . ALA A 1 140 ? 19.355 13.697 0.728 1.00 90.69 140 ALA A O 1
ATOM 1078 N N . VAL A 1 141 ? 19.013 12.792 -1.290 1.00 93.38 141 VAL A N 1
ATOM 1079 C CA . VAL A 1 141 ? 18.293 11.621 -0.775 1.00 93.38 141 VAL A CA 1
ATOM 1080 C C . VAL A 1 141 ? 18.636 10.367 -1.562 1.00 93.38 141 VAL A C 1
ATOM 1082 O O . VAL A 1 141 ? 18.805 10.392 -2.777 1.00 93.38 141 VAL A O 1
ATOM 1085 N N . THR A 1 142 ? 18.704 9.239 -0.863 1.00 94.94 142 THR A N 1
ATOM 1086 C CA . THR A 1 142 ? 18.737 7.923 -1.492 1.00 94.94 142 THR A CA 1
ATOM 1087 C C . THR A 1 142 ? 17.784 6.988 -0.771 1.00 94.94 142 THR A C 1
ATOM 1089 O O . THR A 1 142 ? 17.923 6.755 0.428 1.00 94.94 142 THR A O 1
ATOM 1092 N N . ASN A 1 143 ? 16.839 6.435 -1.521 1.00 93.44 143 ASN A N 1
ATOM 1093 C CA . ASN A 1 143 ? 15.857 5.466 -1.057 1.00 93.44 143 ASN A CA 1
ATOM 1094 C C . ASN A 1 143 ? 16.258 4.095 -1.611 1.00 93.44 143 ASN A C 1
ATOM 1096 O O . ASN A 1 143 ? 16.584 3.989 -2.795 1.00 93.44 143 ASN A O 1
ATOM 1100 N N . ARG A 1 144 ? 16.276 3.054 -0.770 1.00 93.12 144 ARG A N 1
ATOM 1101 C CA . ARG A 1 144 ? 16.697 1.701 -1.166 1.00 93.12 144 ARG A CA 1
ATOM 1102 C C . ARG A 1 144 ? 15.718 0.651 -0.680 1.00 93.12 144 ARG A C 1
ATOM 1104 O O . ARG A 1 144 ? 15.271 0.691 0.465 1.00 93.12 144 ARG A O 1
ATOM 1111 N N . ARG A 1 145 ? 15.465 -0.325 -1.543 1.00 92.94 145 ARG A N 1
ATOM 1112 C CA . ARG A 1 145 ? 14.744 -1.556 -1.241 1.00 92.94 145 ARG A CA 1
ATOM 1113 C C . ARG A 1 145 ? 15.553 -2.765 -1.635 1.00 92.94 145 ARG A C 1
ATOM 1115 O O . ARG A 1 145 ? 16.257 -2.735 -2.638 1.00 92.94 145 ARG A O 1
ATOM 1122 N N . TYR A 1 146 ? 15.399 -3.818 -0.851 1.00 91.94 146 TYR A N 1
ATOM 1123 C CA . TYR A 1 146 ? 16.094 -5.081 -1.020 1.00 91.94 146 TYR A CA 1
ATOM 1124 C C . TYR A 1 146 ? 15.052 -6.184 -1.086 1.00 91.94 146 TYR A C 1
ATOM 1126 O O . TYR A 1 146 ? 14.114 -6.197 -0.291 1.00 91.94 146 TYR A O 1
ATOM 1134 N N . GLY A 1 147 ? 15.198 -7.075 -2.056 1.00 90.12 147 GLY A N 1
ATOM 1135 C CA . GLY A 1 147 ? 14.406 -8.285 -2.158 1.00 90.12 147 GLY A CA 1
ATOM 1136 C C . GLY A 1 147 ? 14.864 -9.330 -1.144 1.00 90.12 147 GLY A C 1
ATOM 1137 O O . GLY A 1 147 ? 15.535 -9.041 -0.158 1.00 90.12 147 GLY A O 1
ATOM 1138 N N . TRP A 1 148 ? 14.496 -10.583 -1.395 1.00 87.06 148 TRP A N 1
ATOM 1139 C CA . TRP A 1 148 ? 14.893 -11.708 -0.553 1.00 87.06 148 TRP A CA 1
ATOM 1140 C C . TRP A 1 148 ? 15.185 -12.924 -1.417 1.00 87.06 148 TRP A C 1
ATOM 1142 O O . TRP A 1 148 ? 14.360 -13.313 -2.236 1.00 87.06 148 TRP A O 1
ATOM 1152 N N . GLY A 1 149 ? 16.340 -13.558 -1.249 1.00 85.12 149 GLY A N 1
ATOM 1153 C CA . GLY A 1 149 ? 16.736 -14.706 -2.070 1.00 85.12 149 GLY A CA 1
ATOM 1154 C C . GLY A 1 149 ? 16.831 -14.401 -3.572 1.00 85.12 149 GLY A C 1
ATOM 1155 O O . GLY A 1 149 ? 16.576 -13.286 -4.033 1.00 85.12 149 GLY A O 1
ATOM 1156 N N . TRP A 1 150 ? 17.158 -15.426 -4.355 1.00 89.06 150 TRP A N 1
ATOM 1157 C CA . TRP A 1 150 ? 17.434 -15.306 -5.786 1.00 89.06 150 TRP A CA 1
ATOM 1158 C C . TRP A 1 150 ? 17.163 -16.634 -6.495 1.00 89.06 150 TRP A C 1
ATOM 1160 O O . TRP A 1 150 ? 17.493 -17.683 -5.937 1.00 89.06 150 TRP A O 1
ATOM 1170 N N . ALA A 1 151 ? 16.581 -16.605 -7.699 1.00 87.94 151 ALA A N 1
ATOM 1171 C CA . ALA A 1 151 ? 16.377 -17.813 -8.500 1.00 87.94 151 ALA A CA 1
ATOM 1172 C C . ALA A 1 151 ? 17.146 -17.700 -9.819 1.00 87.94 151 ALA A C 1
ATOM 1174 O O . ALA A 1 151 ? 16.788 -16.929 -10.705 1.00 87.94 151 ALA A O 1
ATOM 1175 N N . GLN A 1 152 ? 18.213 -18.487 -9.931 1.00 93.25 152 GLN A N 1
ATOM 1176 C CA . GLN A 1 152 ? 18.994 -18.613 -11.157 1.00 93.25 152 GLN A CA 1
ATOM 1177 C C . GLN A 1 152 ? 18.219 -19.422 -12.199 1.00 93.25 152 GLN A C 1
ATOM 1179 O O . GLN A 1 152 ? 17.620 -20.446 -11.868 1.00 93.25 152 GLN A O 1
ATOM 1184 N N . GLY A 1 153 ? 18.274 -19.001 -13.462 1.00 94.50 153 GLY A N 1
ATOM 1185 C CA . GLY A 1 153 ? 17.735 -19.753 -14.596 1.00 94.50 153 GLY A CA 1
ATOM 1186 C C . GLY A 1 153 ? 16.207 -19.798 -14.679 1.00 94.50 153 GLY A C 1
ATOM 1187 O O . GLY A 1 153 ? 15.670 -20.499 -15.535 1.00 94.50 153 GLY A O 1
ATOM 1188 N N . ALA A 1 154 ? 15.500 -19.072 -13.811 1.00 94.81 154 ALA A N 1
ATOM 1189 C CA . ALA A 1 154 ? 14.045 -18.997 -13.793 1.00 94.81 154 ALA A CA 1
ATOM 1190 C C . ALA A 1 154 ? 13.582 -17.566 -14.072 1.00 94.81 154 ALA A C 1
ATOM 1192 O O . ALA A 1 154 ? 14.195 -16.610 -13.596 1.00 94.81 154 ALA A O 1
ATOM 1193 N N . TRP A 1 155 ? 12.478 -17.429 -14.807 1.00 97.44 155 TRP A N 1
ATOM 1194 C CA . TRP A 1 155 ? 11.825 -16.140 -14.996 1.00 97.44 155 TRP A CA 1
ATOM 1195 C C . TRP A 1 155 ? 11.273 -15.620 -13.667 1.00 97.44 155 TRP A C 1
ATOM 1197 O O . TRP A 1 155 ? 10.545 -16.321 -12.962 1.00 97.44 155 TRP A O 1
ATOM 1207 N N . GLN A 1 156 ? 11.627 -14.384 -13.336 1.00 96.38 156 GLN A N 1
ATOM 1208 C CA . GLN A 1 156 ? 11.146 -13.663 -12.167 1.00 96.38 156 GLN A CA 1
ATOM 1209 C C . GLN A 1 156 ? 10.550 -12.336 -12.619 1.00 96.38 156 GLN A C 1
ATOM 1211 O O . GLN A 1 156 ? 11.162 -11.616 -13.406 1.00 96.38 156 GLN A O 1
ATOM 1216 N N . HIS A 1 157 ? 9.373 -12.014 -12.103 1.00 97.62 157 HIS A N 1
ATOM 1217 C CA . HIS A 1 157 ? 8.762 -10.703 -12.270 1.00 97.62 157 HIS A CA 1
ATOM 1218 C C . HIS A 1 157 ? 9.281 -9.788 -11.178 1.00 97.62 157 HIS A C 1
ATOM 1220 O O . HIS A 1 157 ? 9.200 -10.138 -9.998 1.00 97.62 157 HIS A O 1
ATOM 1226 N N . ILE A 1 158 ? 9.825 -8.643 -11.567 1.00 97.88 158 ILE A N 1
ATOM 1227 C CA . ILE A 1 158 ? 10.279 -7.600 -10.658 1.00 97.88 158 ILE A CA 1
ATOM 1228 C C . ILE A 1 158 ? 9.412 -6.378 -10.901 1.00 97.88 158 ILE A C 1
ATOM 1230 O O . ILE A 1 158 ? 9.289 -5.929 -12.036 1.00 97.88 158 ILE A O 1
ATOM 1234 N N . ALA A 1 159 ? 8.865 -5.809 -9.833 1.00 98.19 159 ALA A N 1
ATOM 1235 C CA . ALA A 1 159 ? 8.206 -4.515 -9.897 1.00 98.19 159 ALA A CA 1
ATOM 1236 C C . ALA A 1 159 ? 8.606 -3.654 -8.706 1.00 98.19 159 ALA A C 1
ATOM 1238 O O . ALA A 1 159 ? 8.848 -4.166 -7.619 1.00 98.19 159 ALA A O 1
ATOM 1239 N N . PHE A 1 160 ? 8.667 -2.343 -8.869 1.00 96.31 160 PHE A N 1
ATOM 1240 C CA . PHE A 1 160 ? 8.811 -1.433 -7.741 1.00 96.31 160 PHE A CA 1
ATOM 1241 C C . PHE A 1 160 ? 7.983 -0.176 -7.960 1.00 96.31 160 PHE A C 1
ATOM 1243 O O . PHE A 1 160 ? 7.849 0.317 -9.078 1.00 96.31 160 PHE A O 1
ATOM 1250 N N . THR A 1 161 ? 7.405 0.314 -6.868 1.00 97.12 161 THR A N 1
ATOM 1251 C CA . THR A 1 161 ? 6.456 1.427 -6.858 1.00 97.12 161 THR A CA 1
ATOM 1252 C C . THR A 1 161 ? 6.971 2.525 -5.945 1.00 97.12 161 THR A C 1
ATOM 1254 O O . THR A 1 161 ? 7.558 2.234 -4.901 1.00 97.12 161 THR A O 1
ATOM 1257 N N . TRP A 1 162 ? 6.716 3.780 -6.288 1.00 96.62 162 TRP A N 1
ATOM 1258 C CA . TRP A 1 162 ? 6.962 4.919 -5.406 1.00 96.62 162 TRP A CA 1
ATOM 1259 C C . TRP A 1 162 ? 5.709 5.770 -5.314 1.00 96.62 162 TRP A C 1
ATOM 1261 O O . TRP A 1 162 ? 5.038 5.961 -6.322 1.00 96.62 162 TRP A O 1
ATOM 1271 N N . ASP A 1 163 ? 5.388 6.265 -4.122 1.00 94.94 163 ASP A N 1
ATOM 1272 C CA . ASP A 1 163 ? 4.268 7.183 -3.920 1.00 94.94 163 ASP A CA 1
ATOM 1273 C C . ASP A 1 163 ? 4.537 8.147 -2.753 1.00 94.94 163 ASP A C 1
ATOM 1275 O O . ASP A 1 163 ? 5.208 7.788 -1.776 1.00 94.94 163 ASP A O 1
ATOM 1279 N N . THR A 1 164 ? 4.017 9.372 -2.842 1.00 91.56 164 THR A N 1
ATOM 1280 C CA . THR A 1 164 ? 4.027 10.357 -1.742 1.00 91.56 164 THR A CA 1
ATOM 1281 C C . THR A 1 164 ? 2.660 10.906 -1.361 1.00 91.56 164 THR A C 1
ATOM 1283 O O . THR A 1 164 ? 2.567 11.664 -0.396 1.00 91.56 164 THR A O 1
ATOM 1286 N N . ALA A 1 165 ? 1.624 10.592 -2.134 1.00 82.69 165 ALA A N 1
ATOM 1287 C CA . ALA A 1 165 ? 0.317 11.225 -2.041 1.00 82.69 165 ALA A CA 1
ATOM 1288 C C . ALA A 1 165 ? -0.685 10.370 -1.259 1.00 82.69 165 ALA A C 1
ATOM 1290 O O . ALA A 1 165 ? -1.410 10.903 -0.421 1.00 82.69 165 ALA A O 1
ATOM 1291 N N . ASP A 1 166 ? -0.717 9.060 -1.507 1.00 82.75 166 ASP A N 1
ATOM 1292 C CA . ASP A 1 166 ? -1.620 8.122 -0.846 1.00 82.75 166 ASP A CA 1
ATOM 1293 C C . ASP A 1 166 ? -0.905 7.476 0.353 1.00 82.75 166 ASP A C 1
ATOM 1295 O O . ASP A 1 166 ? 0.026 6.695 0.153 1.00 82.75 166 ASP A O 1
ATOM 1299 N N . PRO A 1 167 ? -1.321 7.743 1.606 1.00 77.06 167 PRO A N 1
ATOM 1300 C CA . PRO A 1 167 ? -0.679 7.186 2.799 1.00 77.06 167 PRO A CA 1
ATOM 1301 C C . PRO A 1 167 ? -0.599 5.652 2.834 1.00 77.06 167 PRO A C 1
ATOM 1303 O O . PRO A 1 167 ? 0.274 5.110 3.508 1.00 77.06 167 PRO A O 1
ATOM 1306 N N . GLU A 1 168 ? -1.479 4.943 2.120 1.00 77.75 168 GLU A N 1
ATOM 1307 C CA . GLU A 1 168 ? -1.489 3.474 2.068 1.00 77.75 168 GLU A CA 1
ATOM 1308 C C . GLU A 1 168 ? -0.485 2.909 1.043 1.00 77.75 168 GLU A C 1
ATOM 1310 O O . GLU A 1 168 ? -0.046 1.753 1.131 1.00 77.75 168 GLU A O 1
ATOM 1315 N N . LEU A 1 169 ? -0.084 3.734 0.074 1.00 84.12 169 LEU A N 1
ATOM 1316 C CA . LEU A 1 169 ? 0.946 3.425 -0.920 1.00 84.12 169 LEU A CA 1
ATOM 1317 C C . LEU A 1 169 ? 2.278 4.108 -0.648 1.00 84.12 169 LEU A C 1
ATOM 1319 O O . LEU A 1 169 ? 3.284 3.670 -1.206 1.00 84.12 169 LEU A O 1
ATOM 1323 N N . ALA A 1 170 ? 2.278 5.136 0.197 1.00 86.94 170 ALA A N 1
ATOM 1324 C CA . ALA A 1 170 ? 3.407 6.012 0.424 1.00 86.94 170 ALA A CA 1
ATOM 1325 C C . ALA A 1 170 ? 4.678 5.226 0.744 1.00 86.94 170 ALA A C 1
ATOM 1327 O O . ALA A 1 170 ? 4.682 4.272 1.529 1.00 86.94 170 ALA A O 1
ATOM 1328 N N . GLY A 1 171 ? 5.781 5.675 0.155 1.00 91.44 171 GLY A N 1
ATOM 1329 C CA . GLY A 1 171 ? 7.062 4.999 0.259 1.00 91.44 171 GLY A CA 1
ATOM 1330 C C . GLY A 1 171 ? 7.509 4.362 -1.047 1.00 91.44 171 GLY A C 1
ATOM 1331 O O . GLY A 1 171 ? 6.840 4.430 -2.074 1.00 91.44 171 GLY A O 1
ATOM 1332 N N . LEU A 1 172 ? 8.694 3.763 -0.988 1.00 94.62 172 LEU A N 1
ATOM 1333 C CA . LEU A 1 172 ? 9.235 2.930 -2.054 1.00 94.62 172 LEU A CA 1
ATOM 1334 C C . LEU A 1 172 ? 8.863 1.490 -1.710 1.00 94.62 172 LEU A C 1
ATOM 1336 O O . LEU A 1 172 ? 9.062 1.070 -0.570 1.00 94.62 172 LEU A O 1
ATOM 1340 N N . LYS A 1 173 ? 8.348 0.712 -2.653 1.00 94.12 173 LYS A N 1
ATOM 1341 C CA . LYS A 1 173 ? 8.040 -0.713 -2.463 1.00 94.12 173 LYS A CA 1
ATOM 1342 C C . LYS A 1 173 ? 8.670 -1.509 -3.591 1.00 94.12 173 LYS A C 1
ATOM 1344 O O . LYS A 1 173 ? 8.833 -0.995 -4.690 1.00 94.12 173 LYS A O 1
ATOM 1349 N N . LEU A 1 174 ? 9.066 -2.739 -3.301 1.00 95.31 174 LEU A N 1
ATOM 1350 C CA . LEU A 1 174 ? 9.695 -3.648 -4.252 1.00 95.31 174 LEU A CA 1
ATOM 1351 C C . LEU A 1 174 ? 8.966 -4.976 -4.166 1.00 95.31 174 LEU A C 1
ATOM 1353 O O . LEU A 1 174 ? 8.660 -5.446 -3.077 1.00 95.31 174 LEU A O 1
ATOM 1357 N N . TYR A 1 175 ? 8.693 -5.560 -5.315 1.00 95.25 175 TYR A N 1
ATOM 1358 C CA . TYR A 1 175 ? 7.919 -6.766 -5.478 1.00 95.25 175 TYR A CA 1
ATOM 1359 C C . TYR A 1 175 ? 8.709 -7.763 -6.307 1.00 95.25 175 TYR A C 1
ATOM 1361 O O . TYR A 1 175 ? 9.372 -7.400 -7.282 1.00 95.25 175 TYR A O 1
ATOM 1369 N N . ARG A 1 176 ? 8.606 -9.033 -5.925 1.00 94.19 176 ARG A N 1
ATOM 1370 C CA . ARG A 1 176 ? 9.052 -10.149 -6.745 1.00 94.19 176 ARG A CA 1
ATOM 1371 C C . ARG A 1 176 ? 7.944 -11.176 -6.842 1.00 94.19 176 ARG A C 1
ATOM 1373 O O . ARG A 1 176 ? 7.483 -11.669 -5.813 1.00 94.19 176 ARG A O 1
ATOM 1380 N N . ASN A 1 177 ? 7.577 -11.539 -8.066 1.00 95.50 177 ASN A N 1
ATOM 1381 C CA . ASN A 1 177 ? 6.537 -12.528 -8.344 1.00 95.50 177 ASN A CA 1
ATOM 1382 C C . ASN A 1 177 ? 5.225 -12.203 -7.600 1.00 95.50 177 ASN A C 1
ATOM 1384 O O . ASN A 1 177 ? 4.665 -13.054 -6.913 1.00 95.50 177 ASN A O 1
ATOM 1388 N N . GLY A 1 178 ? 4.796 -10.937 -7.650 1.00 93.50 178 GLY A N 1
ATOM 1389 C CA . GLY A 1 178 ? 3.577 -10.462 -6.982 1.00 93.50 178 GLY A CA 1
ATOM 1390 C C . GLY A 1 178 ? 3.664 -10.277 -5.459 1.00 93.50 178 GLY A C 1
ATOM 1391 O O . GLY A 1 178 ? 2.730 -9.749 -4.863 1.00 93.50 178 GLY A O 1
ATOM 1392 N N . VAL A 1 179 ? 4.767 -10.667 -4.813 1.00 91.06 179 VAL A N 1
ATOM 1393 C CA . VAL A 1 179 ? 4.954 -10.546 -3.356 1.00 91.06 179 VAL A CA 1
ATOM 1394 C C . VAL A 1 179 ? 5.813 -9.324 -3.044 1.00 91.06 179 VAL A C 1
ATOM 1396 O O . VAL A 1 179 ? 6.783 -9.074 -3.751 1.00 91.06 179 VAL A O 1
ATOM 1399 N N . GLU A 1 180 ? 5.484 -8.558 -2.004 1.00 89.81 180 GLU A N 1
ATOM 1400 C CA . GLU A 1 180 ? 6.254 -7.377 -1.581 1.00 89.81 180 GLU A CA 1
ATOM 1401 C C . GLU A 1 180 ? 7.470 -7.761 -0.722 1.00 89.81 180 GLU A C 1
ATOM 1403 O O . GLU A 1 180 ? 7.423 -8.694 0.077 1.00 89.81 180 GLU A O 1
ATOM 1408 N N . SER A 1 181 ? 8.560 -7.010 -0.850 1.00 85.69 181 SER A N 1
ATOM 1409 C CA . SER A 1 181 ? 9.745 -7.109 -0.002 1.00 85.69 181 SER A CA 1
ATOM 1410 C C . SER A 1 181 ? 9.532 -6.466 1.367 1.00 85.69 181 SER A C 1
ATOM 1412 O O . SER A 1 181 ? 8.785 -5.500 1.495 1.00 85.69 181 SER A O 1
ATOM 1414 N N . GLY A 1 182 ? 10.263 -6.952 2.371 1.00 70.62 182 GLY A N 1
ATOM 1415 C CA . GLY A 1 182 ? 10.100 -6.549 3.768 1.00 70.62 182 GLY A CA 1
ATOM 1416 C C . GLY A 1 182 ? 10.454 -5.094 4.120 1.00 70.62 182 GLY A C 1
ATOM 1417 O O . GLY A 1 182 ? 10.995 -4.335 3.319 1.00 70.62 182 GLY A O 1
ATOM 1418 N N . TYR A 1 183 ? 10.168 -4.766 5.389 1.00 65.88 183 TYR A N 1
ATOM 1419 C CA . TYR A 1 183 ? 10.249 -3.472 6.094 1.00 65.88 183 TYR A CA 1
ATOM 1420 C C . TYR A 1 183 ? 9.605 -2.269 5.372 1.00 65.88 183 TYR A C 1
ATOM 1422 O O . TYR A 1 183 ? 9.513 -2.240 4.157 1.00 65.88 183 TYR A O 1
ATOM 1430 N N . PRO A 1 184 ? 9.143 -1.224 6.064 1.00 70.00 184 PRO A N 1
ATOM 1431 C CA . PRO A 1 184 ? 8.779 0.043 5.416 1.00 70.00 184 PRO A CA 1
ATOM 1432 C C . PRO A 1 184 ? 10.015 0.859 4.980 1.00 70.00 184 PRO A C 1
ATOM 1434 O O . PRO A 1 184 ? 11.060 0.805 5.622 1.00 70.00 184 PRO A O 1
ATOM 1437 N N . CYS A 1 185 ? 9.909 1.636 3.899 1.00 82.19 185 CYS A N 1
ATOM 1438 C CA . CYS A 1 185 ? 10.912 2.606 3.446 1.00 82.19 185 CYS A CA 1
ATOM 1439 C C . CYS A 1 185 ? 10.157 3.856 3.039 1.00 82.19 185 CYS A C 1
ATOM 1441 O O . CYS A 1 185 ? 9.294 3.813 2.160 1.00 82.19 185 CYS A O 1
ATOM 1443 N N . SER A 1 186 ? 10.486 4.963 3.694 1.00 84.50 186 SER A N 1
ATOM 1444 C CA . SER A 1 186 ? 10.000 6.261 3.271 1.00 84.50 186 SER A CA 1
ATOM 1445 C C . SER A 1 186 ? 10.549 6.595 1.889 1.00 84.50 186 SER A C 1
ATOM 1447 O O . SER A 1 186 ? 11.637 6.171 1.504 1.00 84.50 186 SER A O 1
ATOM 1449 N N . TYR A 1 187 ? 9.776 7.368 1.142 1.00 92.06 187 TYR A N 1
ATOM 1450 C CA . TYR A 1 187 ? 10.172 7.867 -0.160 1.00 92.06 187 TYR A CA 1
ATOM 1451 C C . TYR A 1 187 ? 10.074 9.383 -0.164 1.00 92.06 187 TYR A C 1
ATOM 1453 O O . TYR A 1 187 ? 9.185 9.970 0.457 1.00 92.06 187 TYR A O 1
ATOM 1461 N N . LYS A 1 188 ? 11.024 10.012 -0.849 1.00 92.06 188 LYS A N 1
ATOM 1462 C CA . LYS A 1 188 ? 10.996 11.437 -1.156 1.00 92.06 188 LYS A CA 1
ATOM 1463 C C . LYS A 1 188 ? 11.198 11.602 -2.658 1.00 92.06 188 LYS A C 1
ATOM 1465 O O . LYS A 1 188 ? 12.108 10.947 -3.178 1.00 92.06 188 LYS A O 1
ATOM 1470 N N . PRO A 1 189 ? 10.425 12.480 -3.319 1.00 92.94 189 PRO A N 1
ATOM 1471 C CA . PRO A 1 189 ? 10.568 12.718 -4.744 1.00 92.94 189 PRO A CA 1
ATOM 1472 C C . PRO A 1 189 ? 11.975 13.210 -5.067 1.00 92.94 189 PRO A C 1
ATOM 1474 O O . PRO A 1 189 ? 12.579 13.971 -4.303 1.00 92.94 189 PRO A O 1
ATOM 1477 N N . VAL A 1 190 ? 12.480 12.775 -6.214 1.00 94.62 190 VAL A N 1
ATOM 1478 C CA . VAL A 1 190 ? 13.737 13.242 -6.809 1.00 94.62 190 VAL A CA 1
ATOM 1479 C C . VAL A 1 190 ? 13.436 13.885 -8.162 1.00 94.62 190 VAL A C 1
ATOM 1481 O O . VAL A 1 190 ? 12.312 13.799 -8.650 1.00 94.62 190 VAL A O 1
ATOM 1484 N N . ALA A 1 191 ? 14.419 14.550 -8.767 1.00 95.31 191 ALA A N 1
ATOM 1485 C CA . ALA A 1 191 ? 14.275 14.999 -10.149 1.00 95.31 191 ALA A CA 1
ATOM 1486 C C . ALA A 1 191 ? 14.137 13.783 -11.091 1.00 95.31 191 ALA A C 1
ATOM 1488 O O . ALA A 1 191 ? 14.785 12.762 -10.833 1.00 95.31 191 ALA A O 1
ATOM 1489 N N . PRO A 1 192 ? 13.308 13.871 -12.147 1.00 95.62 192 PRO A N 1
ATOM 1490 C CA . PRO A 1 192 ? 13.103 12.764 -13.075 1.00 95.62 192 PRO A CA 1
ATOM 1491 C C . PRO A 1 192 ? 14.397 12.414 -13.833 1.00 95.62 192 PRO A C 1
ATOM 1493 O O . PRO A 1 192 ? 15.240 13.292 -14.025 1.00 95.62 192 PRO A O 1
ATOM 1496 N N . PRO A 1 193 ? 14.575 11.144 -14.239 1.00 96.62 193 PRO A N 1
ATOM 1497 C CA . PRO A 1 193 ? 15.681 10.726 -15.097 1.00 96.62 193 PRO A CA 1
ATOM 1498 C C . PRO A 1 193 ? 15.483 11.185 -16.552 1.00 96.62 193 PRO A C 1
ATOM 1500 O O . PRO A 1 193 ? 14.351 11.369 -16.996 1.00 96.62 193 PRO A O 1
ATOM 1503 N N . ASP A 1 194 ? 16.588 11.305 -17.290 1.00 95.88 194 ASP A N 1
ATOM 1504 C CA . ASP A 1 194 ? 16.637 11.790 -18.677 1.00 95.88 194 ASP A CA 1
ATOM 1505 C C . ASP A 1 194 ? 16.707 10.637 -19.700 1.00 95.88 194 ASP A C 1
ATOM 1507 O O . ASP A 1 194 ? 16.133 10.713 -20.793 1.00 95.88 194 ASP A O 1
ATOM 1511 N N . PHE A 1 195 ? 17.385 9.541 -19.336 1.00 97.19 195 PHE A N 1
ATOM 1512 C CA . PHE A 1 195 ? 17.581 8.377 -20.202 1.00 97.19 195 PHE A CA 1
ATOM 1513 C C . PHE A 1 195 ? 17.510 7.049 -19.438 1.00 97.19 195 PHE A C 1
ATOM 1515 O O . PHE A 1 195 ? 17.678 7.001 -18.220 1.00 97.19 195 PHE A O 1
ATOM 1522 N N . LEU A 1 196 ? 17.268 5.954 -20.160 1.00 98.06 196 LEU A N 1
ATOM 1523 C CA . LEU A 1 196 ? 17.301 4.584 -19.642 1.00 98.06 196 LEU A CA 1
ATOM 1524 C C . LEU A 1 196 ? 18.467 3.837 -20.276 1.00 98.06 196 LEU A C 1
ATOM 1526 O O . LEU A 1 196 ? 18.570 3.783 -21.494 1.00 98.06 196 LEU A O 1
ATOM 1530 N N . ARG A 1 197 ? 19.283 3.181 -19.457 1.00 97.94 197 ARG A N 1
ATOM 1531 C CA . ARG A 1 197 ? 20.266 2.175 -19.859 1.00 97.94 197 ARG A CA 1
ATOM 1532 C C . ARG A 1 197 ? 19.799 0.787 -19.430 1.00 97.94 197 ARG A C 1
ATOM 1534 O O . ARG A 1 197 ? 19.391 0.591 -18.284 1.00 97.94 197 ARG A O 1
ATOM 1541 N N . VAL A 1 198 ? 19.923 -0.184 -20.331 1.00 98.12 198 VAL A N 1
ATOM 1542 C CA . VAL A 1 198 ? 19.571 -1.589 -20.086 1.00 98.12 198 VAL A CA 1
ATOM 1543 C C . VAL A 1 198 ? 20.785 -2.495 -20.289 1.00 98.12 198 VAL A C 1
ATOM 1545 O O . VAL A 1 198 ? 21.542 -2.333 -21.247 1.00 98.12 198 VAL A O 1
ATOM 1548 N N . GLY A 1 199 ? 20.951 -3.474 -19.396 1.00 95.12 199 GLY A N 1
ATOM 1549 C CA . GLY A 1 199 ? 21.861 -4.610 -19.588 1.00 95.12 199 GLY A CA 1
ATOM 1550 C C . GLY A 1 199 ? 23.308 -4.413 -19.131 1.00 95.12 199 GLY A C 1
ATOM 1551 O O . GLY A 1 199 ? 24.131 -5.318 -19.294 1.00 95.12 199 GLY A O 1
ATOM 1552 N N . TYR A 1 200 ? 23.642 -3.242 -18.587 1.00 91.94 200 TYR A N 1
ATOM 1553 C CA . TYR A 1 200 ? 25.025 -2.805 -18.439 1.00 91.94 200 TYR A CA 1
ATOM 1554 C C . TYR A 1 200 ? 25.191 -1.701 -17.395 1.00 91.94 200 TYR A C 1
ATOM 1556 O O . TYR A 1 200 ? 24.321 -0.845 -17.280 1.00 91.94 200 TYR A O 1
ATOM 1564 N N . LYS A 1 201 ? 26.326 -1.681 -16.679 1.00 93.94 201 LYS A N 1
ATOM 1565 C CA . LYS A 1 201 ? 26.640 -0.618 -15.709 1.00 93.94 201 LYS A CA 1
ATOM 1566 C C . LYS A 1 201 ? 27.086 0.687 -16.372 1.00 93.94 201 LYS A C 1
ATOM 1568 O O . LYS A 1 201 ? 26.383 1.684 -16.273 1.00 93.94 201 LYS A O 1
ATOM 1573 N N . SER A 1 202 ? 28.280 0.753 -16.964 1.00 93.19 202 SER A N 1
ATOM 1574 C CA . SER A 1 202 ? 28.791 1.976 -17.613 1.00 93.19 202 SER A CA 1
ATOM 1575 C C . SER A 1 202 ? 30.053 1.709 -18.432 1.00 93.19 202 SER A C 1
ATOM 1577 O O . SER A 1 202 ? 30.773 0.759 -18.142 1.00 93.19 202 SER A O 1
ATOM 1579 N N . ALA A 1 203 ? 30.364 2.585 -19.400 1.00 88.50 203 ALA A N 1
ATOM 1580 C CA . ALA A 1 203 ? 31.563 2.494 -20.251 1.00 88.50 203 ALA A CA 1
ATOM 1581 C C . ALA A 1 203 ? 32.865 2.307 -19.449 1.00 88.50 203 ALA A C 1
ATOM 1583 O O . ALA A 1 203 ? 33.774 1.595 -19.873 1.00 88.50 203 ALA A O 1
ATOM 1584 N N . ALA A 1 204 ? 32.945 2.951 -18.281 1.00 91.19 204 ALA A N 1
ATOM 1585 C CA . ALA A 1 204 ? 34.098 2.891 -17.390 1.00 91.19 204 ALA A CA 1
ATOM 1586 C C . ALA A 1 204 ? 34.172 1.585 -16.580 1.00 91.19 204 ALA A C 1
ATOM 1588 O O . ALA A 1 204 ? 35.258 1.166 -16.187 1.00 91.19 204 ALA A O 1
ATOM 1589 N N . GLU A 1 205 ? 33.032 0.943 -16.330 1.00 91.06 205 GLU A N 1
ATOM 1590 C CA . GLU A 1 205 ? 32.914 -0.271 -15.528 1.00 91.06 205 GLU A CA 1
ATOM 1591 C C . GLU A 1 205 ? 32.019 -1.273 -16.270 1.00 91.06 205 GLU A C 1
ATOM 1593 O O . GLU A 1 205 ? 30.810 -1.313 -16.024 1.00 91.06 205 GLU A O 1
ATOM 1598 N N . PRO A 1 206 ? 32.579 -2.068 -17.204 1.00 88.75 206 PRO A N 1
ATOM 1599 C CA . PRO A 1 206 ? 31.798 -2.802 -18.189 1.00 88.75 206 PRO A CA 1
ATOM 1600 C C . PRO A 1 206 ? 31.171 -4.096 -17.641 1.00 88.75 206 PRO A C 1
ATOM 1602 O O . PRO A 1 206 ? 31.422 -5.195 -18.132 1.00 88.75 206 PRO A O 1
ATOM 1605 N N . ILE A 1 207 ? 30.351 -3.965 -16.603 1.00 92.44 207 ILE A N 1
ATOM 1606 C CA . ILE A 1 207 ? 29.680 -5.069 -15.923 1.00 92.44 207 ILE A CA 1
ATOM 1607 C C . ILE A 1 207 ? 28.344 -5.335 -16.622 1.00 92.44 207 ILE A C 1
ATOM 1609 O O . ILE A 1 207 ? 27.442 -4.497 -16.593 1.00 92.44 207 ILE A O 1
ATOM 1613 N N . SER A 1 208 ? 28.228 -6.505 -17.254 1.00 90.44 208 SER A N 1
ATOM 1614 C CA . SER A 1 208 ? 26.996 -6.983 -17.898 1.00 90.44 208 SER A CA 1
ATOM 1615 C C . SER A 1 208 ? 25.951 -7.443 -16.873 1.00 90.44 208 SER A C 1
ATOM 1617 O O . SER A 1 208 ? 26.302 -7.991 -15.821 1.00 90.44 208 SER A O 1
ATOM 1619 N N . ALA A 1 209 ? 24.672 -7.297 -17.234 1.00 94.69 209 ALA A N 1
ATOM 1620 C CA . ALA A 1 209 ? 23.516 -7.843 -16.527 1.00 94.69 209 ALA A CA 1
ATOM 1621 C C . ALA A 1 209 ? 23.600 -9.353 -16.268 1.00 94.69 209 ALA A C 1
ATOM 1623 O O . ALA A 1 209 ? 23.116 -9.811 -15.239 1.00 94.69 209 ALA A O 1
ATOM 1624 N N . SER A 1 210 ? 24.210 -10.139 -17.166 1.00 95.06 210 SER A N 1
ATOM 1625 C CA . SER A 1 210 ? 24.210 -11.608 -17.058 1.00 95.06 210 SER A CA 1
ATOM 1626 C C . SER A 1 210 ? 22.789 -12.185 -16.920 1.00 95.06 210 SER A C 1
ATOM 1628 O O . SER A 1 210 ? 22.515 -13.025 -16.060 1.00 95.06 210 SER A O 1
ATOM 1630 N N . ALA A 1 211 ? 21.861 -11.698 -17.748 1.00 96.94 211 ALA A N 1
ATOM 1631 C CA . ALA A 1 211 ? 20.449 -12.067 -17.691 1.00 96.94 211 ALA A CA 1
ATOM 1632 C C . ALA A 1 211 ? 19.763 -11.965 -19.061 1.00 96.94 211 ALA A C 1
ATOM 16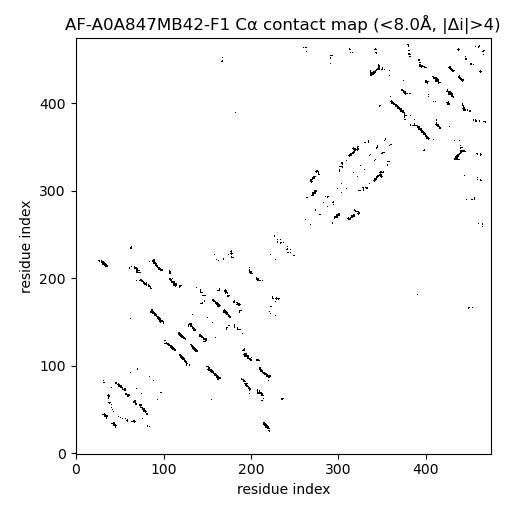34 O O . ALA A 1 211 ? 20.272 -11.323 -19.976 1.00 96.94 211 ALA A O 1
ATOM 1635 N N . LEU A 1 212 ? 18.599 -12.595 -19.187 1.00 98.12 212 LEU A N 1
ATOM 1636 C CA . LEU A 1 212 ? 17.577 -12.215 -20.159 1.00 98.12 212 LEU A CA 1
ATOM 1637 C C . LEU A 1 212 ? 16.662 -11.171 -19.514 1.00 98.12 212 LEU A C 1
ATOM 1639 O O . LEU A 1 212 ? 16.341 -11.308 -18.329 1.00 98.12 212 LEU A O 1
ATOM 1643 N N . ILE A 1 213 ? 16.255 -10.159 -20.278 1.00 98.50 213 ILE A N 1
ATOM 1644 C CA . ILE A 1 213 ? 15.303 -9.127 -19.844 1.00 98.50 213 ILE A CA 1
ATOM 1645 C C . ILE A 1 213 ? 14.163 -9.056 -20.854 1.00 98.50 213 ILE A C 1
ATOM 1647 O O . ILE A 1 213 ? 14.405 -9.075 -22.061 1.00 98.50 213 ILE A O 1
ATOM 1651 N N . ASP A 1 214 ? 12.942 -8.973 -20.343 1.00 98.50 214 ASP A N 1
ATOM 1652 C CA . ASP A 1 214 ? 11.718 -8.983 -21.136 1.00 98.50 214 ASP A CA 1
ATOM 1653 C C . ASP A 1 214 ? 10.672 -8.030 -20.530 1.00 98.50 214 ASP A C 1
ATOM 1655 O O . ASP A 1 214 ? 10.661 -7.821 -19.312 1.00 98.50 214 ASP A O 1
ATOM 1659 N N . GLU A 1 215 ? 9.811 -7.458 -21.375 1.00 98.19 215 GLU A N 1
ATOM 1660 C CA . GLU A 1 215 ? 8.635 -6.661 -20.993 1.00 98.19 215 GLU A CA 1
ATOM 1661 C C . GLU A 1 215 ? 8.913 -5.574 -19.935 1.00 98.19 215 GLU A C 1
ATOM 1663 O O . GLU A 1 215 ? 8.329 -5.574 -18.848 1.00 98.19 215 GLU A O 1
ATOM 1668 N N . VAL A 1 216 ? 9.807 -4.625 -20.235 1.00 98.62 216 VAL A N 1
ATOM 1669 C CA . VAL A 1 216 ? 10.044 -3.468 -19.354 1.00 98.62 216 VAL A CA 1
ATOM 1670 C C . VAL A 1 216 ? 8.903 -2.471 -19.527 1.00 98.62 216 VAL A C 1
ATOM 1672 O O . VAL A 1 216 ? 8.749 -1.902 -20.605 1.00 98.62 216 VAL A O 1
ATOM 1675 N N . VAL A 1 217 ? 8.132 -2.218 -18.471 1.00 98.62 217 VAL A N 1
ATOM 1676 C CA . VAL A 1 217 ? 6.972 -1.314 -18.500 1.00 98.62 217 VAL A CA 1
ATOM 1677 C C . VAL A 1 217 ? 7.077 -0.273 -17.389 1.00 98.62 217 VAL A C 1
ATOM 1679 O O . VAL A 1 217 ? 7.416 -0.586 -16.247 1.00 98.62 217 VAL A O 1
ATOM 1682 N N . VAL A 1 218 ? 6.763 0.978 -17.721 1.00 98.56 218 VAL A N 1
ATOM 1683 C CA . VAL A 1 218 ? 6.673 2.101 -16.781 1.00 98.56 218 VAL A CA 1
ATOM 1684 C C . VAL A 1 218 ? 5.239 2.615 -16.762 1.00 98.56 218 VAL A C 1
ATOM 1686 O O . VAL A 1 218 ? 4.680 2.925 -17.813 1.00 98.56 218 VAL A O 1
ATOM 1689 N N . TYR A 1 219 ? 4.661 2.746 -15.572 1.00 98.31 219 TYR A N 1
ATOM 1690 C CA . TYR A 1 219 ? 3.308 3.249 -15.348 1.00 98.31 219 TYR A CA 1
ATOM 1691 C C . TYR A 1 219 ? 3.317 4.602 -14.637 1.00 98.31 219 TYR A C 1
ATOM 1693 O O . TYR A 1 219 ? 4.164 4.862 -13.779 1.00 98.31 219 TYR A O 1
ATOM 1701 N N . ASN A 1 220 ? 2.312 5.426 -14.934 1.00 96.38 220 ASN A N 1
ATOM 1702 C CA . ASN A 1 220 ? 2.126 6.776 -14.382 1.00 96.38 220 ASN A CA 1
ATOM 1703 C C . ASN A 1 220 ? 1.639 6.822 -12.918 1.00 96.38 220 ASN A C 1
ATOM 1705 O O . ASN A 1 220 ? 1.390 7.902 -12.390 1.00 96.38 220 ASN A O 1
ATOM 1709 N N . ARG A 1 221 ? 1.430 5.668 -12.272 1.00 95.88 221 ARG A N 1
ATOM 1710 C CA . ARG A 1 221 ? 0.939 5.589 -10.891 1.00 95.88 221 ARG A CA 1
ATOM 1711 C C . ARG A 1 221 ? 1.516 4.397 -10.143 1.00 95.88 221 ARG A C 1
ATOM 1713 O O . ARG A 1 221 ? 1.792 3.350 -10.730 1.00 95.88 221 ARG A O 1
ATOM 1720 N N . ALA A 1 222 ? 1.639 4.534 -8.827 1.00 96.31 222 ALA A N 1
ATOM 1721 C CA . ALA A 1 222 ? 1.947 3.421 -7.936 1.00 96.31 222 ALA A CA 1
ATOM 1722 C C . ALA A 1 222 ? 0.809 2.388 -7.922 1.00 96.31 222 ALA A C 1
ATOM 1724 O O . ALA A 1 222 ? -0.357 2.724 -7.702 1.00 96.31 222 ALA A O 1
ATOM 1725 N N . LEU A 1 223 ? 1.116 1.118 -8.117 1.00 96.44 223 LEU A N 1
ATOM 1726 C CA . LEU A 1 223 ? 0.114 0.061 -8.013 1.00 96.44 223 LEU A CA 1
ATOM 1727 C C . LEU A 1 223 ? 0.073 -0.516 -6.596 1.00 96.44 223 LEU A C 1
ATOM 1729 O O . LEU A 1 223 ? 1.092 -0.613 -5.912 1.00 96.44 223 LEU A O 1
ATOM 1733 N N . PHE A 1 224 ? -1.119 -0.902 -6.140 1.00 92.94 224 PHE A N 1
ATOM 1734 C CA . PHE A 1 224 ? -1.253 -1.666 -4.900 1.00 92.94 224 PHE A CA 1
ATOM 1735 C C . PHE A 1 224 ? -0.704 -3.082 -5.083 1.00 92.94 224 PHE A C 1
ATOM 1737 O O . PHE A 1 224 ? -0.678 -3.619 -6.188 1.00 92.94 224 PHE A O 1
ATOM 1744 N N . ARG A 1 225 ? -0.325 -3.724 -3.974 1.00 91.56 225 ARG A N 1
ATOM 1745 C CA . ARG A 1 225 ? 0.170 -5.109 -3.947 1.00 91.56 225 ARG A CA 1
ATOM 1746 C C . ARG A 1 225 ? -0.678 -6.061 -4.785 1.00 91.56 225 ARG A C 1
ATOM 1748 O O . ARG A 1 225 ? -0.145 -6.789 -5.609 1.00 91.56 225 ARG A O 1
ATOM 1755 N N . GLU A 1 226 ? -1.990 -6.036 -4.596 1.00 92.00 226 GLU A N 1
ATOM 1756 C CA . GLU A 1 226 ? -2.892 -6.937 -5.310 1.00 92.00 226 GLU A CA 1
ATOM 1757 C C . GLU A 1 226 ? -2.991 -6.627 -6.814 1.00 92.00 226 GLU A C 1
ATOM 1759 O O . GLU A 1 226 ? -3.196 -7.526 -7.627 1.00 92.00 226 GLU A O 1
ATOM 1764 N N . GLN A 1 227 ? -2.771 -5.372 -7.209 1.00 96.88 227 GLN A N 1
ATOM 1765 C CA . GLN A 1 227 ? -2.693 -4.955 -8.612 1.00 96.88 227 GLN A CA 1
ATOM 1766 C C . GLN A 1 227 ? -1.371 -5.422 -9.242 1.00 96.88 227 GLN A C 1
ATOM 1768 O O . GLN A 1 227 ? -1.370 -5.940 -10.356 1.00 96.88 227 GLN A O 1
ATOM 1773 N N . ILE A 1 228 ? -0.257 -5.347 -8.502 1.00 97.75 228 ILE A N 1
ATOM 1774 C CA . ILE A 1 228 ? 1.029 -5.943 -8.906 1.00 97.75 228 ILE A CA 1
ATOM 1775 C C . ILE A 1 228 ? 0.921 -7.468 -9.019 1.00 97.75 228 ILE A C 1
ATOM 1777 O O . ILE A 1 228 ? 1.414 -8.060 -9.977 1.00 97.75 228 ILE A O 1
ATOM 1781 N N . LYS A 1 229 ? 0.248 -8.117 -8.067 1.00 96.31 229 LYS A N 1
ATOM 1782 C CA . LYS A 1 229 ? -0.024 -9.555 -8.112 1.00 96.31 229 LYS A CA 1
ATOM 1783 C C . LYS A 1 229 ? -0.860 -9.923 -9.339 1.00 96.31 229 LYS A C 1
ATOM 1785 O O . LYS A 1 229 ? -0.506 -10.871 -10.028 1.00 96.31 229 LYS A O 1
ATOM 1790 N N . THR A 1 230 ? -1.874 -9.122 -9.669 1.00 98.06 230 THR A N 1
ATOM 1791 C CA . THR A 1 230 ? -2.672 -9.284 -10.898 1.00 98.06 230 THR A CA 1
ATOM 1792 C C . THR A 1 230 ? -1.790 -9.206 -12.153 1.00 98.06 230 THR A C 1
ATOM 1794 O O . THR A 1 230 ? -1.898 -10.059 -13.032 1.00 98.06 230 THR A O 1
ATOM 1797 N N . LEU A 1 231 ? -0.859 -8.243 -12.222 1.00 98.19 231 LEU A N 1
ATOM 1798 C CA . LEU A 1 231 ? 0.103 -8.133 -13.331 1.00 98.19 231 LEU A CA 1
ATOM 1799 C C . LEU A 1 231 ? 1.038 -9.345 -13.445 1.00 98.19 231 LEU A C 1
ATOM 1801 O O . LEU A 1 231 ? 1.368 -9.746 -14.564 1.00 98.19 231 LEU A O 1
ATOM 1805 N N . TYR A 1 232 ? 1.466 -9.906 -12.311 1.00 97.56 232 TYR A N 1
ATOM 1806 C CA . TYR A 1 232 ? 2.307 -11.102 -12.250 1.00 97.56 232 TYR A CA 1
ATOM 1807 C C . TYR A 1 232 ? 1.552 -12.370 -12.670 1.00 97.56 232 TYR A C 1
ATOM 1809 O O . TYR A 1 232 ? 2.060 -13.144 -13.478 1.00 97.56 232 TYR A O 1
ATOM 1817 N N . GLU A 1 233 ? 0.342 -12.584 -12.149 1.00 97.44 233 GLU A N 1
ATOM 1818 C CA . GLU A 1 233 ? -0.484 -13.762 -12.449 1.00 97.44 233 GLU A CA 1
ATOM 1819 C C . GLU A 1 233 ? -0.941 -13.780 -13.913 1.00 97.44 233 GLU A C 1
ATOM 1821 O O . GLU A 1 233 ? -1.008 -14.842 -14.531 1.00 97.44 233 GLU A O 1
ATOM 1826 N N . ALA A 1 234 ? -1.161 -12.604 -14.507 1.00 96.75 234 ALA A N 1
ATOM 1827 C CA . ALA A 1 234 ? -1.391 -12.447 -15.941 1.00 96.75 234 ALA A CA 1
ATOM 1828 C C . ALA A 1 234 ? -0.091 -12.485 -16.777 1.00 96.75 234 ALA A C 1
ATOM 1830 O O . ALA A 1 234 ? -0.125 -12.241 -17.978 1.00 96.75 234 ALA A O 1
ATOM 1831 N N . GLY A 1 235 ? 1.057 -12.799 -16.174 1.00 93.88 235 GLY A N 1
ATOM 1832 C CA . GLY A 1 235 ? 2.399 -12.697 -16.753 1.00 93.88 235 GLY A CA 1
ATOM 1833 C C . GLY A 1 235 ? 2.736 -13.599 -17.940 1.00 93.88 235 GLY A C 1
ATOM 1834 O O . GLY A 1 235 ? 3.820 -13.469 -18.49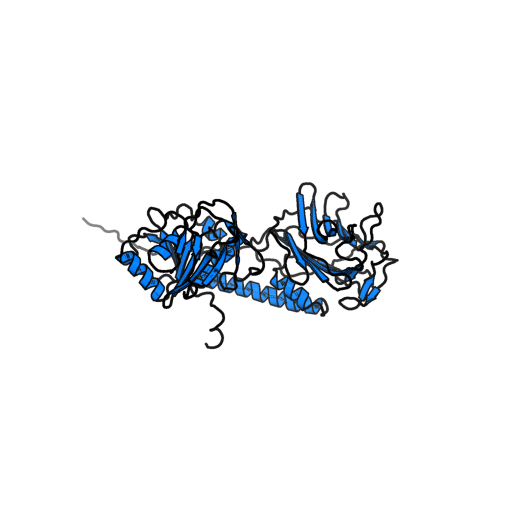5 1.00 93.88 235 GLY A O 1
ATOM 1835 N N . GLU A 1 236 ? 1.847 -14.521 -18.309 1.00 93.81 236 GLU A N 1
ATOM 1836 C CA . GLU A 1 236 ? 1.946 -15.315 -19.549 1.00 93.81 236 GLU A CA 1
ATOM 1837 C C . GLU A 1 236 ? 1.183 -14.662 -20.718 1.00 93.81 236 GLU A C 1
ATOM 1839 O O . GLU A 1 236 ? 1.199 -15.167 -21.839 1.00 93.81 236 GLU A O 1
ATOM 1844 N N . GLN A 1 237 ? 0.445 -13.581 -20.454 1.00 96.44 237 GLN A N 1
ATOM 1845 C CA . GLN A 1 237 ? -0.379 -12.885 -21.436 1.00 96.44 237 GLN A CA 1
ATOM 1846 C C . GLN A 1 237 ? 0.364 -11.668 -22.007 1.00 96.44 237 GLN A C 1
ATOM 1848 O O . GLN A 1 237 ? 1.132 -11.035 -21.283 1.00 96.44 237 GLN A O 1
ATOM 1853 N N . PRO A 1 238 ? 0.085 -11.260 -23.259 1.00 95.94 238 PRO A N 1
ATOM 1854 C CA . PRO A 1 238 ? 0.574 -9.991 -23.795 1.00 95.94 238 PRO A CA 1
ATOM 1855 C C . PRO A 1 238 ? 0.162 -8.795 -22.925 1.00 95.94 238 PRO A C 1
ATOM 1857 O O . PRO A 1 238 ? -0.893 -8.829 -22.278 1.00 95.94 238 PRO A O 1
ATOM 1860 N N . LEU A 1 239 ? 0.945 -7.710 -22.965 1.00 96.50 239 LEU A N 1
ATOM 1861 C CA . LEU A 1 239 ? 0.710 -6.510 -22.154 1.00 96.50 239 LEU A CA 1
ATOM 1862 C C . LEU A 1 239 ? -0.735 -5.994 -22.235 1.00 96.50 239 LEU A C 1
ATOM 1864 O O . LEU A 1 239 ? -1.313 -5.656 -21.209 1.00 96.50 239 LEU A O 1
ATOM 1868 N N . GLU A 1 240 ? -1.361 -5.992 -23.414 1.00 96.50 240 GLU A N 1
ATOM 1869 C CA . GLU A 1 240 ? -2.748 -5.532 -23.588 1.00 96.50 240 GLU A CA 1
ATOM 1870 C C . GLU A 1 240 ? -3.746 -6.269 -22.678 1.00 96.50 240 GLU A C 1
ATOM 1872 O O . GLU A 1 240 ? -4.613 -5.644 -22.069 1.00 96.50 240 GLU A O 1
ATOM 1877 N N . GLN A 1 241 ? -3.598 -7.587 -22.530 1.00 97.62 241 GLN A N 1
ATOM 1878 C CA . GLN A 1 241 ? -4.460 -8.400 -21.667 1.00 97.62 241 GLN A CA 1
ATOM 1879 C C . GLN A 1 241 ? -4.127 -8.198 -20.186 1.00 97.62 241 GLN A C 1
ATOM 1881 O O . GLN A 1 241 ? -5.027 -8.124 -19.349 1.00 97.62 241 GLN A O 1
ATOM 1886 N N . ARG A 1 242 ? -2.839 -8.032 -19.858 1.00 97.31 242 ARG A N 1
ATOM 1887 C CA . ARG A 1 242 ? -2.389 -7.682 -18.500 1.00 97.31 242 ARG A CA 1
ATOM 1888 C C . ARG A 1 242 ? -2.961 -6.330 -18.063 1.00 97.31 242 ARG A C 1
ATOM 1890 O O . ARG A 1 242 ? -3.431 -6.205 -16.933 1.00 97.31 242 ARG A O 1
ATOM 1897 N N . LEU A 1 243 ? -2.994 -5.351 -18.973 1.00 98.06 243 LEU A N 1
ATOM 1898 C CA . LEU A 1 243 ? -3.587 -4.030 -18.758 1.00 98.06 243 LEU A CA 1
ATOM 1899 C C . LEU A 1 243 ? -5.097 -4.096 -18.520 1.00 98.06 243 LEU A C 1
ATOM 1901 O O . LEU A 1 243 ? -5.597 -3.359 -17.674 1.00 98.06 243 LEU A O 1
ATOM 1905 N N . ILE A 1 244 ? -5.826 -4.958 -19.236 1.00 98.12 244 ILE A N 1
ATOM 1906 C CA . ILE A 1 244 ? -7.261 -5.173 -18.990 1.00 98.12 244 ILE A CA 1
ATOM 1907 C C . ILE A 1 244 ? -7.467 -5.697 -17.566 1.00 98.12 244 ILE A C 1
ATOM 1909 O O . ILE A 1 244 ? -8.180 -5.066 -16.788 1.00 98.12 244 ILE A O 1
ATOM 1913 N N . ALA A 1 245 ? -6.773 -6.776 -17.192 1.00 97.75 245 ALA A N 1
ATOM 1914 C CA . ALA A 1 245 ? -6.920 -7.397 -15.877 1.00 97.75 245 ALA A CA 1
ATOM 1915 C C . ALA A 1 245 ? -6.588 -6.431 -14.725 1.00 97.75 245 ALA A C 1
ATOM 1917 O O . ALA A 1 245 ? -7.339 -6.323 -13.754 1.00 97.75 245 ALA A O 1
ATOM 1918 N N . VAL A 1 246 ? -5.481 -5.685 -14.826 1.00 98.06 246 VAL A N 1
ATOM 1919 C CA . VAL A 1 246 ? -5.099 -4.735 -13.770 1.00 98.06 246 VAL A CA 1
ATOM 1920 C C . VAL A 1 246 ? -6.036 -3.524 -13.715 1.00 98.06 246 VAL A C 1
ATOM 1922 O O . VAL A 1 246 ? -6.307 -3.035 -12.623 1.00 98.06 246 VAL A O 1
ATOM 1925 N N . ARG A 1 247 ? -6.576 -3.050 -14.848 1.00 98.00 247 ARG A N 1
ATOM 1926 C CA . ARG A 1 247 ? -7.561 -1.953 -14.866 1.00 98.00 247 ARG A CA 1
ATOM 1927 C C . ARG A 1 247 ? -8.875 -2.375 -14.228 1.00 98.00 247 ARG A C 1
ATOM 1929 O O . ARG A 1 247 ? -9.386 -1.641 -13.393 1.00 98.00 247 ARG A O 1
ATOM 1936 N N . GLU A 1 248 ? -9.371 -3.570 -14.544 1.00 96.88 248 GLU A N 1
ATOM 1937 C CA . GLU A 1 248 ? -10.542 -4.141 -13.870 1.00 96.88 248 GLU A CA 1
ATOM 1938 C C . GLU A 1 248 ? -10.313 -4.243 -12.360 1.00 96.88 248 GLU A C 1
ATOM 1940 O O . GLU A 1 248 ? -11.180 -3.855 -11.572 1.00 96.88 248 GLU A O 1
ATOM 1945 N N . ARG A 1 249 ? -9.117 -4.683 -11.943 1.00 96.31 249 ARG A N 1
ATOM 1946 C CA . ARG A 1 249 ? -8.757 -4.735 -10.525 1.00 96.31 249 ARG A CA 1
ATOM 1947 C C . ARG A 1 249 ? -8.722 -3.351 -9.875 1.00 96.31 249 ARG A C 1
ATOM 1949 O O . ARG A 1 249 ? -9.270 -3.190 -8.788 1.00 96.31 249 ARG A O 1
ATOM 1956 N N . ILE A 1 250 ? -8.116 -2.359 -10.528 1.00 95.38 250 ILE A N 1
ATOM 1957 C CA . ILE A 1 250 ? -8.091 -0.967 -10.053 1.00 95.38 250 ILE A CA 1
ATOM 1958 C C . ILE A 1 250 ? -9.517 -0.445 -9.877 1.00 95.38 250 ILE A C 1
ATOM 1960 O O . ILE A 1 250 ? -9.845 0.053 -8.803 1.00 95.38 250 ILE A O 1
ATOM 1964 N N . SER A 1 251 ? -10.378 -0.617 -10.884 1.00 94.12 251 SER A N 1
ATOM 1965 C CA . SER A 1 251 ? -11.774 -0.183 -10.810 1.00 94.12 251 SER A CA 1
ATOM 1966 C C . SER A 1 251 ? -12.534 -0.876 -9.675 1.00 94.12 251 SER A C 1
ATOM 1968 O O . SER A 1 251 ? -13.308 -0.224 -8.976 1.00 94.12 251 SER A O 1
ATOM 1970 N N . ALA A 1 252 ? -12.302 -2.173 -9.448 1.00 93.06 252 ALA A N 1
ATOM 1971 C CA . ALA A 1 252 ? -12.915 -2.909 -8.344 1.00 93.06 252 ALA A CA 1
ATOM 1972 C C . ALA A 1 252 ? -12.440 -2.405 -6.969 1.00 93.06 252 ALA A C 1
ATOM 1974 O O . ALA A 1 252 ? -13.267 -2.178 -6.084 1.00 93.06 252 ALA A O 1
ATOM 1975 N N . ASP A 1 253 ? -11.134 -2.184 -6.796 1.00 90.75 253 ASP A N 1
ATOM 1976 C CA . ASP A 1 253 ? -10.557 -1.662 -5.552 1.00 90.75 253 ASP A CA 1
ATOM 1977 C C . ASP A 1 253 ? -11.074 -0.239 -5.255 1.00 90.75 253 ASP A C 1
ATOM 1979 O O . ASP A 1 253 ? -11.438 0.077 -4.118 1.00 90.75 253 ASP A O 1
ATOM 1983 N N . GLU A 1 254 ? -11.149 0.624 -6.272 1.00 90.12 254 GLU A N 1
ATOM 1984 C CA . GLU A 1 254 ? -11.638 2.003 -6.146 1.00 90.12 254 GLU A CA 1
ATOM 1985 C C . GLU A 1 254 ? -13.145 2.048 -5.854 1.00 90.12 254 GLU A C 1
ATOM 1987 O O . GLU A 1 254 ? -13.573 2.776 -4.953 1.00 90.12 254 GLU A O 1
ATOM 1992 N N . ALA A 1 255 ? -13.948 1.211 -6.522 1.00 89.69 255 ALA A N 1
ATOM 1993 C CA . ALA A 1 255 ? -15.373 1.066 -6.230 1.00 89.69 255 ALA A CA 1
ATOM 1994 C C . ALA A 1 255 ? -15.609 0.535 -4.808 1.00 89.69 255 ALA A C 1
ATOM 1996 O O . ALA A 1 255 ? -16.461 1.054 -4.085 1.00 89.69 255 ALA A O 1
ATOM 1997 N N . ARG A 1 256 ? -14.822 -0.457 -4.368 1.00 89.69 256 ARG A N 1
ATOM 1998 C CA . ARG A 1 256 ? -14.883 -0.998 -3.004 1.00 89.69 256 ARG A CA 1
ATOM 1999 C C . ARG A 1 256 ? -14.531 0.068 -1.972 1.00 89.69 256 ARG A C 1
ATOM 2001 O O . ARG A 1 256 ? -15.265 0.217 -0.998 1.00 89.69 256 ARG A O 1
ATOM 2008 N N . LYS A 1 257 ? -13.453 0.829 -2.186 1.00 88.31 257 LYS A N 1
ATOM 2009 C CA . LYS A 1 257 ? -13.055 1.938 -1.305 1.00 88.31 257 LYS A CA 1
ATOM 2010 C C . LYS A 1 257 ? -14.158 2.992 -1.220 1.00 88.31 257 LYS A C 1
ATOM 2012 O O . LYS A 1 257 ? -14.533 3.367 -0.116 1.00 88.31 257 LYS A O 1
ATOM 2017 N N . SER A 1 258 ? -14.712 3.412 -2.359 1.00 88.88 258 SER A N 1
ATOM 2018 C CA . SER A 1 258 ? -15.808 4.387 -2.414 1.00 88.88 258 SER A CA 1
ATOM 2019 C C . SER A 1 258 ? -17.047 3.898 -1.661 1.00 88.88 258 SER A C 1
ATOM 2021 O O . SER A 1 258 ? -17.567 4.630 -0.823 1.00 88.88 258 SER A O 1
ATOM 2023 N N . TYR A 1 259 ? -17.457 2.645 -1.879 1.00 91.50 259 TYR A N 1
ATOM 2024 C CA . TYR A 1 259 ? -18.566 2.025 -1.154 1.00 91.50 259 TYR A CA 1
ATOM 2025 C C . TYR A 1 259 ? -18.322 1.997 0.359 1.00 91.50 259 TYR A C 1
ATOM 2027 O O . TYR A 1 259 ? -19.181 2.416 1.126 1.00 91.50 259 TYR A O 1
ATOM 2035 N N . LEU A 1 260 ? -17.151 1.534 0.808 1.00 91.25 260 LEU A N 1
ATOM 2036 C CA . LEU A 1 260 ? -16.835 1.458 2.237 1.00 91.25 260 LEU A CA 1
ATOM 2037 C C . LEU A 1 260 ? -16.787 2.843 2.890 1.00 91.25 260 LEU A C 1
ATOM 2039 O O . LEU A 1 260 ? -17.277 3.011 4.005 1.00 91.25 260 LEU A O 1
ATOM 2043 N N . THR A 1 261 ? -16.231 3.838 2.197 1.00 91.06 261 THR A N 1
ATOM 2044 C CA . THR A 1 261 ? -16.246 5.230 2.654 1.00 91.06 261 THR A CA 1
ATOM 2045 C C . THR A 1 261 ? -17.673 5.760 2.757 1.00 91.06 261 THR A C 1
ATOM 2047 O O . THR A 1 261 ? -18.017 6.346 3.777 1.00 91.06 261 THR A O 1
ATOM 2050 N N . ASP A 1 262 ? -18.523 5.522 1.761 1.00 93.12 262 ASP A N 1
ATOM 2051 C CA . ASP A 1 262 ? -19.926 5.939 1.798 1.00 93.12 262 ASP A CA 1
ATOM 2052 C C . ASP A 1 262 ? -20.692 5.278 2.954 1.00 93.12 262 ASP A C 1
ATOM 2054 O O . ASP A 1 262 ? -21.329 5.968 3.749 1.00 93.12 262 ASP A O 1
ATOM 2058 N N . GLN A 1 263 ? -20.545 3.961 3.133 1.00 94.75 263 GLN A N 1
ATOM 2059 C CA . GLN A 1 263 ? -21.150 3.251 4.260 1.00 94.75 263 GLN A CA 1
ATOM 2060 C C . GLN A 1 263 ? -20.712 3.844 5.603 1.00 94.75 263 GLN A C 1
ATOM 2062 O O . GLN A 1 263 ? -21.548 4.128 6.462 1.00 94.75 263 GLN A O 1
ATOM 2067 N N . LEU A 1 264 ? -19.412 4.085 5.771 1.00 94.19 264 LEU A N 1
ATOM 2068 C CA . LEU A 1 264 ? -18.851 4.586 7.019 1.00 94.19 264 LEU A CA 1
ATOM 2069 C C . LEU A 1 264 ? -19.257 6.036 7.324 1.00 94.19 264 LEU A C 1
ATOM 2071 O O . LEU A 1 264 ? -19.513 6.359 8.479 1.00 94.19 264 LEU A O 1
ATOM 2075 N N . PHE A 1 265 ? -19.291 6.918 6.324 1.00 94.75 265 PHE A N 1
ATOM 2076 C CA . PHE A 1 265 ? -19.532 8.350 6.544 1.00 94.75 265 PHE A CA 1
ATOM 2077 C C . PHE A 1 265 ? -21.006 8.748 6.450 1.00 94.75 265 PHE A C 1
ATOM 2079 O O . PHE A 1 265 ? -21.417 9.677 7.142 1.00 94.75 265 PHE A O 1
ATOM 2086 N N . ASN A 1 266 ? -21.794 8.068 5.616 1.00 94.56 266 ASN A N 1
ATOM 2087 C CA . ASN A 1 266 ? -23.171 8.468 5.313 1.00 94.56 266 ASN A CA 1
ATOM 2088 C C . ASN A 1 266 ? -24.224 7.507 5.880 1.00 94.56 266 ASN A C 1
ATOM 2090 O O . ASN A 1 266 ? -25.384 7.898 6.019 1.00 94.56 266 ASN A O 1
ATOM 2094 N N . HIS A 1 267 ? -23.842 6.273 6.222 1.00 94.12 267 HIS A N 1
ATOM 2095 C CA . HIS A 1 267 ? -24.778 5.232 6.662 1.00 94.12 267 HIS A CA 1
ATOM 2096 C C . HIS A 1 267 ? -24.469 4.636 8.037 1.00 94.12 267 HIS A C 1
ATOM 2098 O O . HIS A 1 267 ? -25.216 3.774 8.486 1.00 94.12 267 HIS A O 1
ATOM 2104 N N . THR A 1 268 ? -23.418 5.107 8.709 1.00 94.00 268 THR A N 1
ATOM 2105 C CA . THR A 1 268 ? -23.002 4.606 10.023 1.00 94.00 268 THR A CA 1
ATOM 2106 C C . THR A 1 268 ? -23.045 5.728 11.050 1.00 94.00 268 THR A C 1
ATOM 2108 O O . THR A 1 268 ? -22.479 6.803 10.844 1.00 94.00 268 THR A O 1
ATOM 2111 N N . ARG A 1 269 ? -23.679 5.479 12.194 1.00 96.19 269 ARG A N 1
ATOM 2112 C CA . ARG A 1 269 ? -23.638 6.352 13.365 1.00 96.19 269 ARG A CA 1
ATOM 2113 C C . ARG A 1 269 ? -22.508 5.932 14.291 1.00 96.19 269 ARG A C 1
ATOM 2115 O O . ARG A 1 269 ? -22.528 4.861 14.895 1.00 96.19 269 ARG A O 1
ATOM 2122 N N . PHE A 1 270 ? -21.523 6.815 14.403 1.00 94.75 270 PHE A N 1
ATOM 2123 C CA . PHE A 1 270 ? -20.282 6.582 15.126 1.00 94.75 270 PHE A CA 1
ATOM 2124 C C . PHE A 1 270 ? -20.257 7.360 16.447 1.00 94.75 270 PHE A C 1
ATOM 2126 O O . PHE A 1 270 ? -20.347 8.588 16.445 1.00 94.75 270 PHE A O 1
ATOM 2133 N N . GLY A 1 271 ? -20.133 6.655 17.573 1.00 97.19 271 GLY A N 1
ATOM 2134 C CA . GLY A 1 271 ? -20.036 7.261 18.905 1.00 97.19 271 GLY A CA 1
ATOM 2135 C C . GLY A 1 271 ? -18.643 7.122 19.520 1.00 97.19 271 GLY A C 1
ATOM 2136 O O . GLY A 1 271 ? -17.893 6.196 19.202 1.00 97.19 271 GLY A O 1
ATOM 2137 N N . PHE A 1 272 ? -18.291 8.026 20.433 1.00 97.62 272 PHE A N 1
ATOM 2138 C CA . PHE A 1 272 ? -17.042 7.971 21.194 1.00 97.62 272 PHE A CA 1
ATOM 2139 C C . PHE A 1 272 ? -17.320 8.081 22.687 1.00 97.62 272 PHE A C 1
ATOM 2141 O O . PHE A 1 272 ? -17.774 9.122 23.161 1.00 97.62 272 PHE A O 1
ATOM 2148 N N . ILE A 1 273 ? -16.989 7.035 23.444 1.00 97.56 273 ILE A N 1
ATOM 2149 C CA . ILE A 1 273 ? -17.137 7.069 24.900 1.00 97.56 273 ILE A CA 1
ATOM 2150 C C . ILE A 1 273 ? -15.903 7.727 25.508 1.00 97.56 273 ILE A C 1
ATOM 2152 O O . ILE A 1 273 ? -14.767 7.277 25.311 1.00 97.56 273 ILE A O 1
ATOM 2156 N N . HIS A 1 274 ? -16.131 8.776 26.288 1.00 95.56 274 HIS A N 1
ATOM 2157 C CA . HIS A 1 274 ? -15.092 9.487 27.011 1.00 95.56 274 HIS A CA 1
ATOM 2158 C C . HIS A 1 274 ? -15.382 9.532 28.503 1.00 95.56 274 HIS A C 1
ATOM 2160 O O . HIS A 1 274 ? -16.502 9.349 28.960 1.00 95.56 274 HIS A O 1
ATOM 2166 N N . GLY A 1 275 ? -14.350 9.825 29.279 1.00 92.19 275 GLY A N 1
ATOM 2167 C CA . GLY A 1 275 ? -14.449 9.825 30.725 1.00 92.19 275 GLY A CA 1
ATOM 2168 C C . GLY A 1 275 ? -13.322 10.589 31.382 1.00 92.19 275 GLY A C 1
ATOM 2169 O O . GLY A 1 275 ? -12.443 11.155 30.723 1.00 92.19 275 GLY A O 1
ATOM 2170 N N . ARG A 1 276 ? -13.296 10.553 32.713 1.00 88.50 276 ARG A N 1
ATOM 2171 C CA . ARG A 1 276 ? -12.312 11.302 33.507 1.00 88.50 276 ARG A CA 1
ATOM 2172 C C . ARG A 1 276 ? -10.867 10.946 33.154 1.00 88.50 276 ARG A C 1
ATOM 2174 O O . ARG A 1 276 ? -9.997 11.815 33.162 1.00 88.50 276 ARG A O 1
ATOM 2181 N N . TYR A 1 277 ? -10.608 9.669 32.883 1.00 87.19 277 TYR A N 1
ATOM 2182 C CA . TYR A 1 277 ? -9.275 9.148 32.561 1.00 87.19 277 TYR A CA 1
ATOM 2183 C C . TYR A 1 277 ? -9.122 8.775 31.085 1.00 87.19 277 TYR A C 1
ATOM 2185 O O . TYR A 1 277 ? -8.053 8.322 30.674 1.00 87.19 277 TYR A O 1
ATOM 2193 N N . GLN A 1 278 ? -10.169 9.000 30.294 1.00 84.88 278 GLN A N 1
ATOM 2194 C CA . GLN A 1 278 ? -10.267 8.615 28.896 1.00 84.88 278 GLN A CA 1
ATOM 2195 C C . GLN A 1 278 ? -10.742 9.821 28.078 1.00 84.88 278 GLN A C 1
ATOM 2197 O O . GLN A 1 278 ? -11.906 9.931 27.713 1.00 84.88 278 GLN A O 1
ATOM 2202 N N . SER A 1 279 ? -9.839 10.780 27.859 1.00 82.56 279 SER A N 1
ATOM 2203 C CA . SER A 1 279 ? -10.176 12.081 27.271 1.00 82.56 279 SER A CA 1
ATOM 2204 C C . SER A 1 279 ? -10.197 12.061 25.740 1.00 82.56 279 SER A C 1
ATOM 2206 O O . SER A 1 279 ? -9.322 11.472 25.104 1.00 82.56 279 SER A O 1
ATOM 2208 N N . MET A 1 280 ? -11.125 12.820 25.151 1.00 86.31 280 MET A N 1
ATOM 2209 C CA . MET A 1 280 ? -11.123 13.156 23.721 1.00 86.31 280 MET A CA 1
ATOM 2210 C C . MET A 1 280 ? -10.120 14.254 23.344 1.00 86.31 280 MET A C 1
ATOM 2212 O O . MET A 1 280 ? -9.988 14.573 22.170 1.00 86.31 280 MET A O 1
ATOM 2216 N N . ALA A 1 281 ? -9.368 14.825 24.293 1.00 84.31 281 ALA A N 1
ATOM 2217 C CA . ALA A 1 281 ? -8.423 15.909 24.003 1.00 84.31 281 ALA A CA 1
ATOM 2218 C C . ALA A 1 281 ? -7.352 15.528 22.960 1.00 84.31 281 ALA A C 1
ATOM 2220 O O . ALA A 1 281 ? -6.888 16.385 22.213 1.00 84.31 281 ALA A O 1
ATOM 2221 N N . ASN A 1 282 ? -6.992 14.241 22.878 1.00 84.31 282 ASN A N 1
ATOM 2222 C CA . ASN A 1 282 ? -6.047 13.718 21.883 1.00 84.31 282 ASN A CA 1
ATOM 2223 C C . ASN A 1 282 ? -6.723 13.274 20.568 1.00 84.31 282 ASN A C 1
ATOM 2225 O O . ASN A 1 282 ? -6.040 12.818 19.656 1.00 84.31 282 ASN A O 1
ATOM 2229 N N . TRP A 1 283 ? -8.044 13.422 20.460 1.00 91.12 283 TRP A N 1
ATOM 2230 C CA . TRP A 1 283 ? -8.885 12.995 19.340 1.00 91.12 283 TRP A CA 1
ATOM 2231 C C . TRP A 1 283 ? -9.535 14.209 18.667 1.00 91.12 283 TRP A C 1
ATOM 2233 O O . TRP A 1 283 ? -10.748 14.388 18.682 1.00 91.12 283 TRP A O 1
ATOM 2243 N N . SER A 1 284 ? -8.707 15.088 18.100 1.00 91.69 284 SER A N 1
ATOM 2244 C CA . SER A 1 284 ? -9.204 16.226 17.311 1.00 91.69 284 SER A CA 1
ATOM 2245 C C . SER A 1 284 ? -9.836 15.772 15.989 1.00 91.69 284 SER A C 1
ATOM 2247 O O . SER A 1 284 ? -9.499 14.705 15.476 1.00 91.69 284 SER A O 1
ATOM 2249 N N . GLU A 1 285 ? -10.655 16.622 15.366 1.00 92.50 285 GLU A N 1
ATOM 2250 C CA . GLU A 1 285 ? -11.198 16.377 14.017 1.00 92.50 285 GLU A CA 1
ATOM 2251 C C . GLU A 1 285 ? -10.100 16.032 12.996 1.00 92.50 285 GLU A C 1
ATOM 2253 O O . GLU A 1 285 ? -10.275 15.153 12.158 1.00 92.50 285 GLU A O 1
ATOM 2258 N N . LYS A 1 286 ? -8.915 16.648 13.121 1.00 91.31 286 LYS A N 1
ATOM 2259 C CA . LYS A 1 286 ? -7.754 16.349 12.272 1.00 91.31 286 LYS A CA 1
ATOM 2260 C C . LYS A 1 286 ? -7.265 14.908 12.428 1.00 91.31 286 LYS A C 1
ATOM 2262 O O . LYS A 1 286 ? -6.799 14.325 11.451 1.00 91.31 286 LYS A O 1
ATOM 2267 N N . VAL A 1 287 ? -7.350 14.338 13.630 1.00 91.81 287 VAL A N 1
ATOM 2268 C CA . VAL A 1 287 ? -6.980 12.936 13.869 1.00 91.81 287 VAL A CA 1
ATOM 2269 C C . VAL A 1 287 ? -7.973 12.025 13.154 1.00 91.81 287 VAL A C 1
ATOM 2271 O O . VAL A 1 287 ? -7.541 11.184 12.375 1.00 91.81 287 VAL A O 1
ATOM 2274 N N . PHE A 1 288 ? -9.281 12.249 13.315 1.00 94.25 288 PHE A N 1
ATOM 2275 C CA . PHE A 1 288 ? -10.306 11.465 12.612 1.00 94.25 288 PHE A CA 1
ATOM 2276 C C . PHE A 1 288 ? -10.183 11.571 11.088 1.00 94.25 288 PHE A C 1
ATOM 2278 O O . PHE A 1 288 ? -10.167 10.548 10.405 1.00 94.25 288 PHE A O 1
ATOM 2285 N N . ALA A 1 289 ? -9.966 12.780 10.564 1.00 91.69 289 ALA A N 1
ATOM 2286 C CA . ALA A 1 289 ? -9.713 12.998 9.142 1.00 91.69 289 ALA A CA 1
ATOM 2287 C C . ALA A 1 289 ? -8.473 12.234 8.647 1.00 91.69 289 ALA A C 1
ATOM 2289 O O . ALA A 1 289 ? -8.516 11.617 7.588 1.00 91.69 289 ALA A O 1
ATOM 2290 N N . THR A 1 290 ? -7.387 12.214 9.429 1.00 90.25 290 THR A N 1
ATOM 2291 C CA . THR A 1 290 ? -6.164 11.460 9.089 1.00 90.25 290 THR A CA 1
ATOM 2292 C C . THR A 1 290 ? -6.410 9.950 9.062 1.00 90.25 290 THR A C 1
ATOM 2294 O O . THR A 1 290 ? -5.844 9.247 8.233 1.00 90.25 290 THR A O 1
ATOM 2297 N N . LEU A 1 291 ? -7.276 9.451 9.944 1.00 91.38 291 LEU A N 1
ATOM 2298 C CA . LEU A 1 291 ? -7.650 8.037 10.008 1.00 91.38 291 LEU A CA 1
ATOM 2299 C C . LEU A 1 291 ? -8.665 7.630 8.925 1.00 91.38 291 LEU A C 1
ATOM 2301 O O . LEU A 1 291 ? -8.923 6.438 8.744 1.00 91.38 291 LEU A O 1
ATOM 2305 N N . GLY A 1 292 ? -9.244 8.599 8.207 1.00 91.50 292 GLY A N 1
ATOM 2306 C CA . GLY A 1 292 ? -10.355 8.362 7.289 1.00 91.50 292 GLY A CA 1
ATOM 2307 C C . GLY A 1 292 ? -11.612 7.897 8.024 1.00 91.50 292 GLY A C 1
ATOM 2308 O O . GLY A 1 292 ? -12.261 6.951 7.585 1.00 91.50 292 GLY A O 1
ATOM 2309 N N . LEU A 1 293 ? -11.914 8.524 9.164 1.00 94.44 293 LEU A N 1
ATOM 2310 C CA . LEU A 1 293 ? -13.070 8.233 10.011 1.00 94.44 293 LEU A CA 1
ATOM 2311 C C . LEU A 1 293 ? -13.982 9.465 10.136 1.00 94.44 293 LEU A C 1
ATOM 2313 O O . LEU A 1 293 ? -13.472 10.592 10.139 1.00 94.44 293 LEU A O 1
ATOM 2317 N N . PRO A 1 294 ? -15.306 9.279 10.295 1.00 95.00 294 PRO A N 1
ATOM 2318 C CA . PRO A 1 294 ? -16.203 10.365 10.665 1.00 95.00 294 PRO A CA 1
ATOM 2319 C C . PRO A 1 294 ? -15.863 10.886 12.067 1.00 95.00 294 PRO A C 1
ATOM 2321 O O . PRO A 1 294 ? -15.303 10.168 12.898 1.00 95.00 294 PRO A O 1
ATOM 2324 N N . VAL A 1 295 ? -16.200 12.148 12.337 1.00 94.75 295 VAL A N 1
ATOM 2325 C CA . VAL A 1 295 ? -16.081 12.718 13.686 1.00 94.75 295 VAL A CA 1
ATOM 2326 C C . VAL A 1 295 ? -17.236 12.168 14.534 1.00 94.75 295 VAL A C 1
ATOM 2328 O O . VAL A 1 295 ? -18.389 12.396 14.169 1.00 94.75 295 VAL A O 1
ATOM 2331 N N . PRO A 1 296 ? -16.962 11.433 15.626 1.00 94.62 296 PRO A N 1
ATOM 2332 C CA . PRO A 1 296 ? -18.001 10.787 16.419 1.00 94.62 296 PRO A CA 1
ATOM 2333 C C . PRO A 1 296 ? -18.743 11.749 17.349 1.00 94.62 296 PRO A C 1
ATOM 2335 O O . PRO A 1 296 ? -18.194 12.763 17.789 1.00 94.62 296 PRO A O 1
ATOM 2338 N N . GLU A 1 297 ? -19.957 11.358 17.742 1.00 93.56 297 GLU A N 1
ATOM 2339 C CA . GLU A 1 297 ? -20.696 12.002 18.832 1.00 93.56 297 GLU A CA 1
ATOM 2340 C C . GLU A 1 297 ? -20.095 11.586 20.195 1.00 93.56 297 GLU A C 1
ATOM 2342 O O . GLU A 1 297 ? -19.914 10.389 20.447 1.00 93.56 297 GLU A O 1
ATOM 2347 N N . PRO A 1 298 ? -19.744 12.540 21.079 1.00 95.81 298 PRO A N 1
ATOM 2348 C CA . PRO A 1 298 ? -19.210 12.232 22.401 1.00 95.81 298 PRO A CA 1
ATOM 2349 C C . PRO A 1 298 ? -20.301 11.689 23.335 1.00 95.81 298 PRO A C 1
ATOM 2351 O O . PRO A 1 298 ? -21.402 12.234 23.390 1.00 95.81 298 PRO A O 1
ATOM 2354 N N . ILE A 1 299 ? -19.969 10.658 24.112 1.00 96.81 299 ILE A N 1
ATOM 2355 C CA . ILE A 1 299 ? -20.828 10.075 25.150 1.00 96.81 299 ILE A CA 1
ATOM 2356 C C . ILE A 1 299 ? -20.028 10.007 26.451 1.00 96.81 299 ILE A C 1
ATOM 2358 O O . ILE A 1 299 ? -18.943 9.418 26.484 1.00 96.81 299 ILE A O 1
ATOM 2362 N N . ASP A 1 300 ? -20.550 10.593 27.527 1.00 96.62 300 ASP A N 1
ATOM 2363 C CA . ASP A 1 300 ? -19.893 10.528 28.831 1.00 96.62 300 ASP A CA 1
ATOM 2364 C C . ASP A 1 300 ? -20.066 9.138 29.468 1.00 96.62 300 ASP A C 1
ATOM 2366 O O . ASP A 1 300 ? -21.149 8.551 29.461 1.00 96.62 300 ASP A O 1
ATOM 2370 N N . GLU A 1 301 ? -18.988 8.605 30.045 1.00 96.19 301 GLU A N 1
ATOM 2371 C CA . GLU A 1 301 ? -18.947 7.284 30.681 1.00 96.19 301 GLU A CA 1
ATOM 2372 C C . GLU A 1 301 ? -19.978 7.102 31.805 1.00 96.19 301 GLU A C 1
ATOM 2374 O O . GLU A 1 301 ? -20.321 5.969 32.146 1.00 96.19 301 GLU A O 1
ATOM 2379 N N . THR A 1 302 ? -20.468 8.200 32.387 1.00 96.56 302 THR A N 1
ATOM 2380 C CA . THR A 1 302 ? -21.460 8.182 33.468 1.00 96.56 302 THR A CA 1
ATOM 2381 C C . THR A 1 302 ? -22.909 8.103 32.981 1.00 96.56 302 THR A C 1
ATOM 2383 O O . THR A 1 302 ? -23.805 7.862 33.791 1.00 96.56 302 THR A O 1
ATOM 2386 N N . GLU A 1 303 ? -23.145 8.259 31.676 1.00 96.69 303 GLU A N 1
ATOM 2387 C CA . GLU A 1 303 ? -24.480 8.409 31.082 1.00 96.69 303 GLU A CA 1
ATOM 2388 C C . GLU A 1 303 ? -24.888 7.231 30.179 1.00 96.69 303 GLU A C 1
ATOM 2390 O O . GLU A 1 303 ? -25.957 7.268 29.562 1.00 96.69 303 GLU A O 1
ATOM 2395 N N . LEU A 1 304 ? -24.079 6.167 30.090 1.00 97.25 304 LEU A N 1
ATOM 2396 C CA . LEU A 1 304 ? -24.326 5.028 29.189 1.00 97.25 304 LEU A CA 1
ATOM 2397 C C . LEU A 1 304 ? -25.680 4.353 29.445 1.00 97.25 304 LEU A C 1
ATOM 2399 O O . LEU A 1 304 ? -26.380 4.000 28.503 1.00 97.25 304 LEU A O 1
ATOM 2403 N N . ALA A 1 305 ? -26.079 4.210 30.710 1.00 97.19 305 ALA A N 1
ATOM 2404 C CA . ALA A 1 305 ? -27.349 3.594 31.097 1.00 97.19 305 ALA A CA 1
ATOM 2405 C C . ALA A 1 305 ? -28.581 4.455 30.768 1.00 97.19 305 ALA A C 1
ATOM 2407 O O . ALA A 1 305 ? -29.700 3.944 30.736 1.00 97.19 305 ALA A O 1
ATOM 2408 N N . THR A 1 306 ? -28.394 5.757 30.549 1.00 96.94 306 THR A N 1
ATOM 2409 C CA . THR A 1 306 ? -29.471 6.703 30.210 1.00 96.94 306 THR A CA 1
ATOM 2410 C C . THR A 1 306 ? -29.462 7.124 28.745 1.00 96.94 306 THR A C 1
ATOM 2412 O O . THR A 1 306 ? -30.440 7.698 28.268 1.00 96.94 306 THR A O 1
ATOM 2415 N N . THR A 1 307 ? -28.373 6.847 28.034 1.00 96.56 307 THR A N 1
ATOM 2416 C CA . THR A 1 307 ? -28.214 7.138 26.611 1.00 96.56 307 THR A CA 1
ATOM 2417 C C . THR A 1 307 ? -28.839 6.019 25.786 1.00 96.56 307 THR A C 1
ATOM 2419 O O . THR A 1 307 ? -28.591 4.841 26.037 1.00 96.56 307 THR A O 1
ATOM 2422 N N . ASP A 1 308 ? -29.611 6.367 24.756 1.00 96.50 308 ASP A N 1
ATOM 2423 C CA . ASP A 1 308 ? -30.054 5.395 23.752 1.00 96.50 308 ASP A CA 1
ATOM 2424 C C . ASP A 1 308 ? -28.861 4.980 22.878 1.00 96.50 308 ASP A C 1
ATOM 2426 O O . ASP A 1 308 ? -28.617 5.558 21.823 1.00 96.50 308 ASP A O 1
ATOM 2430 N N . MET A 1 309 ? -28.051 4.027 23.345 1.00 97.19 309 MET A N 1
ATOM 2431 C CA . MET A 1 309 ? -26.869 3.580 22.602 1.00 97.19 309 MET A CA 1
ATOM 2432 C C . MET A 1 309 ? -27.227 2.777 21.347 1.00 97.19 309 MET A C 1
ATOM 2434 O O . MET A 1 309 ? -26.412 2.706 20.434 1.00 97.19 309 MET A O 1
ATOM 2438 N N . GLY A 1 310 ? -28.446 2.227 21.258 1.00 96.25 310 GLY A N 1
ATOM 2439 C CA . GLY A 1 310 ? -28.905 1.457 20.094 1.00 96.25 310 GLY A CA 1
ATOM 2440 C C . GLY A 1 310 ? -28.976 2.277 18.805 1.00 96.25 310 GLY A C 1
ATOM 2441 O O . GLY A 1 310 ? -29.088 1.720 17.719 1.00 96.25 310 GLY A O 1
ATOM 2442 N N . GLN A 1 311 ? -28.872 3.599 18.920 1.00 96.25 311 GLN A N 1
ATOM 2443 C CA . GLN A 1 311 ? -28.785 4.508 17.791 1.00 96.25 311 GLN A CA 1
ATOM 2444 C C . GLN A 1 311 ? -27.395 4.542 17.121 1.00 96.25 311 GLN A C 1
ATOM 2446 O O . GLN A 1 311 ? -27.276 5.152 16.062 1.00 96.25 311 GLN A O 1
ATOM 2451 N N . TYR A 1 312 ? -26.357 3.962 17.738 1.00 98.25 312 TYR A N 1
ATOM 2452 C CA . TYR A 1 312 ? -24.991 3.914 17.207 1.00 98.25 312 TYR A CA 1
ATOM 2453 C C . TYR A 1 312 ? -24.651 2.517 16.700 1.00 98.25 312 TYR A C 1
ATOM 2455 O O . TYR A 1 312 ? -24.776 1.537 17.435 1.00 98.25 312 TYR A O 1
ATOM 2463 N N . ASP A 1 313 ? -24.109 2.427 15.492 1.00 98.06 313 ASP A N 1
ATOM 2464 C CA . ASP A 1 313 ? -23.638 1.157 14.936 1.00 98.06 313 ASP A CA 1
ATOM 2465 C C . ASP A 1 313 ? -22.326 0.712 15.594 1.00 98.06 313 ASP A C 1
ATOM 2467 O O . ASP A 1 313 ? -22.071 -0.479 15.757 1.00 98.06 313 ASP A O 1
ATOM 2471 N N . VAL A 1 314 ? -21.488 1.668 16.013 1.00 98.31 314 VAL A N 1
ATOM 2472 C CA . VAL A 1 314 ? -20.224 1.375 16.696 1.00 98.31 314 VAL A CA 1
ATOM 2473 C C . VAL A 1 314 ? -19.812 2.477 17.669 1.00 98.31 314 VAL A C 1
ATOM 2475 O O . VAL A 1 314 ? -19.922 3.672 17.379 1.00 98.31 314 VAL A O 1
ATOM 2478 N N . LEU A 1 315 ? -19.279 2.056 18.817 1.00 98.44 315 LEU A N 1
ATOM 2479 C CA . LEU A 1 315 ? -18.692 2.915 19.841 1.00 98.44 315 LEU A CA 1
ATOM 2480 C C . LEU A 1 315 ? -17.175 2.712 19.916 1.00 98.44 315 LEU A C 1
ATOM 2482 O O . LEU A 1 315 ? -16.689 1.591 20.089 1.00 98.44 315 LEU A O 1
ATOM 2486 N N . LEU A 1 316 ? -16.420 3.808 19.827 1.00 98.00 316 LEU A N 1
ATOM 2487 C CA . LEU A 1 316 ? -14.972 3.830 20.032 1.00 98.00 316 LEU A CA 1
ATOM 2488 C C . LEU A 1 316 ? -14.627 4.284 21.453 1.00 98.00 316 LEU A C 1
ATOM 2490 O O . LEU A 1 316 ? -15.160 5.268 21.964 1.00 98.00 316 LEU A O 1
ATOM 2494 N N . VAL A 1 317 ? -13.653 3.608 22.057 1.00 97.50 317 VAL A N 1
ATOM 2495 C CA . VAL A 1 317 ? -12.995 4.023 23.297 1.00 97.50 317 VAL A CA 1
ATOM 2496 C C . VAL A 1 317 ? -11.499 4.125 23.039 1.00 97.50 317 VAL A C 1
ATOM 2498 O O . VAL A 1 317 ? -10.821 3.122 22.813 1.00 97.50 317 VAL A O 1
ATOM 2501 N N . GLY A 1 318 ? -10.980 5.352 23.050 1.00 94.38 318 GLY A N 1
ATOM 2502 C CA . GLY A 1 318 ? -9.565 5.618 22.780 1.00 94.38 318 GLY A CA 1
ATOM 2503 C C . GLY A 1 318 ? -8.601 5.090 23.855 1.00 94.38 318 GLY A C 1
ATOM 2504 O O . GLY A 1 318 ? -9.000 4.496 24.856 1.00 94.38 318 GLY A O 1
ATOM 2505 N N . GLY A 1 319 ? -7.307 5.371 23.666 1.00 90.38 319 GLY A N 1
ATOM 2506 C CA . GLY A 1 319 ? -6.256 5.084 24.650 1.00 90.38 319 GLY A CA 1
ATOM 2507 C C . GLY A 1 319 ? -6.197 6.079 25.812 1.00 90.38 319 GLY A C 1
ATOM 2508 O O . GLY A 1 319 ? -6.533 7.252 25.650 1.00 90.38 319 GLY A O 1
ATOM 2509 N N . GLY A 1 320 ? -5.762 5.630 26.990 1.00 88.88 320 GLY A N 1
ATOM 2510 C CA . GLY A 1 320 ? -5.807 6.412 28.228 1.00 88.88 320 GLY A CA 1
ATOM 2511 C C . GLY A 1 320 ? -5.877 5.516 29.464 1.00 88.88 320 GLY A C 1
ATOM 2512 O O . GLY A 1 320 ? -5.427 4.373 29.439 1.00 88.88 320 GLY A O 1
ATOM 2513 N N . GLY A 1 321 ? -6.439 6.027 30.559 1.00 89.19 321 GLY A N 1
ATOM 2514 C CA . GLY A 1 321 ? -6.615 5.278 31.809 1.00 89.19 321 GLY A CA 1
ATOM 2515 C C . GLY A 1 321 ? -7.814 4.321 31.825 1.00 89.19 321 GLY A C 1
ATOM 2516 O O . GLY A 1 321 ? -8.035 3.670 32.850 1.00 89.19 321 GLY A O 1
ATOM 2517 N N . GLY A 1 322 ? -8.559 4.237 30.717 1.00 91.94 322 GLY A N 1
ATOM 2518 C CA . GLY A 1 322 ? -9.785 3.454 30.598 1.00 91.94 322 GLY A CA 1
ATOM 2519 C C . GLY A 1 322 ? -10.986 4.094 31.294 1.00 91.94 322 GLY A C 1
ATOM 2520 O O . GLY A 1 322 ? -10.877 5.148 31.926 1.0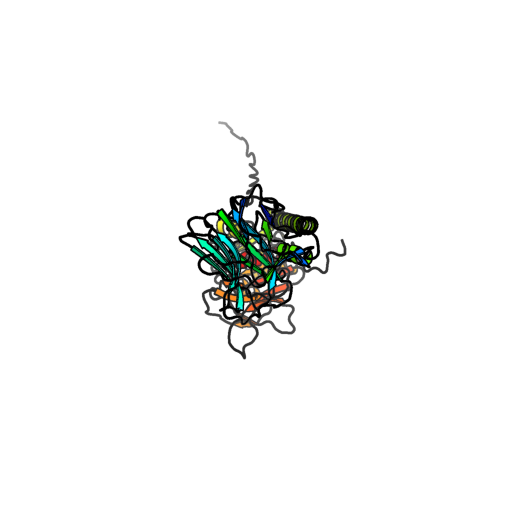0 91.94 322 GLY A O 1
ATOM 2521 N N . LEU A 1 323 ? -12.131 3.434 31.158 1.00 94.81 323 LEU A N 1
ATOM 2522 C CA . LEU A 1 323 ? -13.412 3.863 31.698 1.00 94.81 323 LEU A CA 1
ATOM 2523 C C . LEU A 1 323 ? -13.558 3.493 33.182 1.00 94.81 323 LEU A C 1
ATOM 2525 O O . LEU A 1 323 ? -12.950 2.540 33.691 1.00 94.81 323 LEU A O 1
ATOM 2529 N N . ARG A 1 324 ? -14.389 4.258 33.886 1.00 93.81 324 ARG A N 1
ATOM 2530 C CA . ARG A 1 324 ? -14.801 4.030 35.278 1.00 93.81 324 ARG A CA 1
ATOM 2531 C C . ARG A 1 324 ? -16.311 3.837 35.347 1.00 93.81 324 ARG A C 1
ATOM 2533 O O . ARG A 1 324 ? -17.024 4.657 35.912 1.00 93.81 324 ARG A O 1
ATOM 2540 N N . LEU A 1 325 ? -16.768 2.734 34.764 1.00 95.31 325 LEU A N 1
ATOM 2541 C CA . LEU A 1 325 ? -18.181 2.371 34.749 1.00 95.31 325 LEU A CA 1
ATOM 2542 C C . LEU A 1 325 ? -18.602 1.807 36.109 1.00 95.31 325 LEU A C 1
ATOM 2544 O O . LEU A 1 325 ? -17.898 0.978 36.690 1.00 95.31 325 LEU A O 1
ATOM 2548 N N . ASP A 1 326 ? -19.756 2.249 36.601 1.00 95.62 326 ASP A N 1
ATOM 2549 C CA . ASP A 1 326 ? -20.494 1.513 37.623 1.00 95.62 326 ASP A CA 1
ATOM 2550 C C . ASP A 1 326 ? -21.232 0.317 36.996 1.00 95.62 326 ASP A C 1
ATOM 2552 O O . ASP A 1 326 ? -21.198 0.110 35.781 1.00 95.62 326 ASP A O 1
ATOM 2556 N N . GLU A 1 327 ? -21.895 -0.496 37.821 1.00 96.25 327 GLU A N 1
ATOM 2557 C CA . GLU A 1 327 ? -22.554 -1.714 37.331 1.00 96.25 327 GLU A CA 1
ATOM 2558 C C . GLU A 1 327 ? -23.668 -1.412 36.319 1.00 96.25 327 GLU A C 1
ATOM 2560 O O . GLU A 1 327 ? -23.837 -2.149 35.351 1.00 96.25 327 GLU A O 1
ATOM 2565 N N . ALA A 1 328 ? -24.401 -0.310 36.505 1.00 97.88 328 ALA A N 1
ATOM 2566 C CA . ALA A 1 328 ? -25.485 0.072 35.607 1.00 97.88 328 ALA A CA 1
ATOM 2567 C C . ALA A 1 328 ? -24.954 0.433 34.214 1.00 97.88 328 ALA A C 1
ATOM 2569 O O . ALA A 1 328 ? -25.453 -0.076 33.211 1.00 97.88 328 ALA A O 1
ATOM 2570 N N . ASN A 1 329 ? -23.912 1.264 34.144 1.00 97.94 329 ASN A N 1
ATOM 2571 C CA . ASN A 1 329 ? -23.292 1.654 32.880 1.00 97.94 329 ASN A CA 1
ATOM 2572 C C . ASN A 1 329 ? -22.525 0.492 32.227 1.00 97.94 329 ASN A C 1
ATOM 2574 O O . ASN A 1 329 ? -22.529 0.362 31.002 1.00 97.94 329 ASN A O 1
ATOM 2578 N N . ALA A 1 330 ? -21.902 -0.383 33.023 1.00 97.94 330 ALA A N 1
ATOM 2579 C CA . ALA A 1 330 ? -21.237 -1.580 32.516 1.00 97.94 330 ALA A CA 1
ATOM 2580 C C . ALA A 1 330 ? -22.236 -2.577 31.905 1.00 97.94 330 ALA A C 1
ATOM 2582 O O . ALA A 1 330 ? -21.979 -3.099 30.818 1.00 97.94 330 ALA A O 1
ATOM 2583 N N . GLU A 1 331 ? -23.381 -2.816 32.553 1.00 98.31 331 GLU A N 1
ATOM 2584 C CA . GLU A 1 331 ? -24.425 -3.679 31.990 1.00 98.31 331 GLU A CA 1
ATOM 2585 C C . GLU A 1 331 ? -25.076 -3.052 30.761 1.00 98.31 331 GLU A C 1
ATOM 2587 O O . GLU A 1 331 ? -25.283 -3.756 29.777 1.00 98.31 331 GLU A O 1
ATOM 2592 N N . ALA A 1 332 ? -25.322 -1.738 30.761 1.00 98.44 332 ALA A N 1
ATOM 2593 C CA . ALA A 1 332 ? -25.846 -1.046 29.586 1.00 98.44 332 ALA A CA 1
ATOM 2594 C C . ALA A 1 332 ? -24.926 -1.225 28.368 1.00 98.44 332 ALA A C 1
ATOM 2596 O O . ALA A 1 332 ? -25.396 -1.555 27.279 1.00 98.44 332 ALA A O 1
ATOM 2597 N N . LEU A 1 333 ? -23.608 -1.081 28.558 1.00 98.50 333 LEU A N 1
ATOM 2598 C CA . LEU A 1 333 ? -22.629 -1.299 27.495 1.00 98.50 333 LEU A CA 1
ATOM 2599 C C . LEU A 1 333 ? -22.621 -2.759 27.014 1.00 98.50 333 LEU A C 1
ATOM 2601 O O . LEU A 1 333 ? -22.638 -3.005 25.808 1.00 98.50 333 LEU A O 1
ATOM 2605 N N . ARG A 1 334 ? -22.637 -3.736 27.932 1.00 98.56 334 ARG A N 1
ATOM 2606 C CA . ARG A 1 334 ? -22.735 -5.160 27.566 1.00 98.56 334 ARG A CA 1
ATOM 2607 C C . ARG A 1 334 ? -24.012 -5.459 26.796 1.00 98.56 334 ARG A C 1
ATOM 2609 O O . ARG A 1 334 ? -23.957 -6.192 25.815 1.00 98.56 334 ARG A O 1
ATOM 2616 N N . GLN A 1 335 ? -25.147 -4.918 27.231 1.00 98.44 335 GLN A N 1
ATOM 2617 C CA . GLN A 1 335 ? -26.434 -5.130 26.582 1.00 98.44 335 GLN A CA 1
ATOM 2618 C C . GLN A 1 335 ? -26.446 -4.539 25.172 1.00 98.44 335 GLN A C 1
ATOM 2620 O O . GLN A 1 335 ? -26.868 -5.237 24.256 1.00 98.44 335 GLN A O 1
ATOM 2625 N N . TYR A 1 336 ? -25.927 -3.320 24.995 1.00 98.56 336 TYR A N 1
ATOM 2626 C CA . TYR A 1 336 ? -25.776 -2.675 23.689 1.00 98.56 336 TYR A CA 1
ATOM 2627 C C . TYR A 1 336 ? -25.002 -3.550 22.697 1.00 98.56 336 TYR A C 1
ATOM 2629 O O . TYR A 1 336 ? -25.493 -3.831 21.603 1.00 98.56 336 TYR A O 1
ATOM 2637 N N . VAL A 1 337 ? -23.820 -4.032 23.097 1.00 98.38 337 VAL A N 1
ATOM 2638 C CA . VAL A 1 337 ? -23.017 -4.904 22.232 1.00 98.38 337 VAL A CA 1
ATOM 2639 C C . VAL A 1 337 ? -23.752 -6.224 21.998 1.00 98.38 337 VAL A C 1
ATOM 2641 O O . VAL A 1 337 ? -23.892 -6.663 20.863 1.00 98.38 337 VAL A O 1
ATOM 2644 N N . ARG A 1 338 ? -24.315 -6.837 23.048 1.00 98.19 338 ARG A N 1
ATOM 2645 C CA . ARG A 1 338 ? -25.045 -8.111 22.938 1.00 98.19 338 ARG A CA 1
ATOM 2646 C C . ARG A 1 338 ? -26.207 -8.048 21.945 1.00 98.19 338 ARG A C 1
ATOM 2648 O O . ARG A 1 338 ? -26.495 -9.067 21.324 1.00 98.19 338 ARG A O 1
ATOM 2655 N N . SER A 1 339 ? -26.849 -6.889 21.795 1.00 97.62 339 SER A N 1
ATOM 2656 C CA . SER A 1 339 ? -27.961 -6.653 20.866 1.00 97.62 339 SER A CA 1
ATOM 2657 C C . SER A 1 339 ? -27.546 -6.189 19.463 1.00 97.62 339 SER A C 1
ATOM 2659 O O . SER A 1 339 ? -28.390 -5.676 18.736 1.00 97.62 339 SER A O 1
ATOM 2661 N N . GLY A 1 340 ? -26.267 -6.302 19.089 1.00 97.06 340 GLY A N 1
ATOM 2662 C CA . GLY A 1 340 ? -25.798 -5.988 17.732 1.00 97.06 340 GLY A CA 1
ATOM 2663 C C . GLY A 1 340 ? -24.855 -4.792 17.626 1.00 97.06 340 GLY A C 1
ATOM 2664 O O . GLY A 1 340 ? -24.289 -4.573 16.560 1.00 97.06 340 GLY A O 1
ATOM 2665 N N . GLY A 1 341 ? -24.650 -4.038 18.708 1.00 98.00 341 GLY A N 1
ATOM 2666 C CA . GLY A 1 341 ? -23.751 -2.888 18.718 1.00 98.00 341 GLY A CA 1
ATOM 2667 C C . GLY A 1 341 ? -22.275 -3.263 18.551 1.00 98.00 341 GLY A C 1
ATOM 2668 O O . GLY A 1 341 ? -21.813 -4.298 19.043 1.00 98.00 341 GLY A O 1
ATOM 2669 N N . GLY A 1 342 ? -21.511 -2.399 17.888 1.00 98.38 342 GLY A N 1
ATOM 2670 C CA . GLY A 1 342 ? -20.065 -2.533 17.751 1.00 98.38 342 GLY A CA 1
ATOM 2671 C C . GLY A 1 342 ? -19.290 -1.860 18.886 1.00 98.38 342 GLY A C 1
ATOM 2672 O O . GLY A 1 342 ? -19.611 -0.750 19.307 1.00 98.38 342 GLY A O 1
ATOM 2673 N N . TYR A 1 343 ? -18.199 -2.478 19.338 1.00 98.69 343 TYR A N 1
ATOM 2674 C CA . TYR A 1 343 ? -17.248 -1.869 20.271 1.00 98.69 343 TYR A CA 1
ATOM 2675 C C . TYR A 1 343 ? -15.822 -1.936 19.728 1.00 98.69 343 TYR A C 1
ATOM 2677 O O . TYR A 1 343 ? -15.334 -3.016 19.391 1.00 98.69 343 TYR A O 1
ATOM 2685 N N . VAL A 1 344 ? -15.119 -0.802 19.727 1.00 98.69 344 VAL A N 1
ATOM 2686 C CA . VAL A 1 344 ? -13.677 -0.743 19.461 1.00 98.69 344 VAL A CA 1
ATOM 2687 C C . VAL A 1 344 ? -12.946 -0.107 20.640 1.00 98.69 344 VAL A C 1
ATOM 2689 O O . VAL A 1 344 ? -13.233 1.028 21.010 1.00 98.69 344 VAL A O 1
ATOM 2692 N N . GLY A 1 345 ? -11.979 -0.812 21.228 1.00 98.06 345 GLY A N 1
ATOM 2693 C CA . GLY A 1 345 ? -11.205 -0.327 22.377 1.00 98.06 345 GLY A CA 1
ATOM 2694 C C . GLY A 1 345 ? -9.708 -0.249 22.101 1.00 98.06 345 GLY A C 1
ATOM 2695 O O . GLY A 1 345 ? -9.095 -1.239 21.725 1.00 98.06 345 GLY A O 1
ATOM 2696 N N . ILE A 1 346 ? -9.086 0.898 22.355 1.00 97.56 346 ILE A N 1
ATOM 2697 C CA . ILE A 1 346 ? -7.643 1.115 22.167 1.00 97.56 346 ILE A CA 1
ATOM 2698 C C . ILE A 1 346 ? -6.982 1.282 23.531 1.00 97.56 346 ILE A C 1
ATOM 2700 O O . ILE A 1 346 ? -7.417 2.124 24.303 1.00 97.56 346 ILE A O 1
ATOM 2704 N N . CYS A 1 347 ? -5.919 0.538 23.841 1.00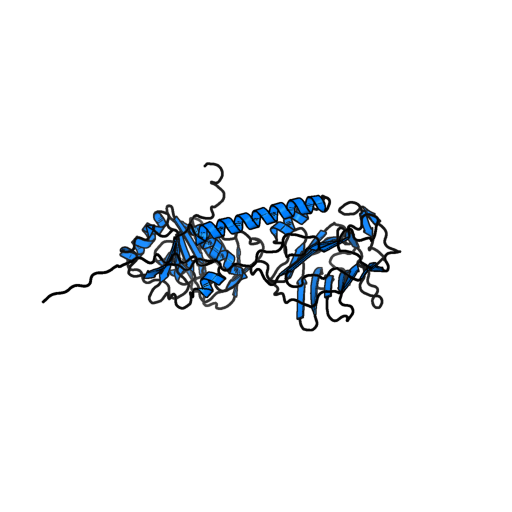 95.62 347 CYS A N 1
ATOM 2705 C CA . CYS A 1 347 ? -5.132 0.652 25.074 1.00 95.62 347 CYS A CA 1
ATOM 2706 C C . CYS A 1 347 ? -6.013 0.680 26.350 1.00 95.62 347 CYS A C 1
ATOM 2708 O O . CYS A 1 347 ? -6.453 -0.367 26.825 1.00 95.62 347 CYS A O 1
ATOM 2710 N N . GLY A 1 348 ? -6.340 1.862 26.884 1.00 95.25 348 GLY A N 1
ATOM 2711 C CA . GLY A 1 348 ? -7.302 2.050 27.978 1.00 95.25 348 GLY A CA 1
ATOM 2712 C C . GLY A 1 348 ? -8.713 1.535 27.663 1.00 95.25 348 GLY A C 1
ATOM 2713 O O . GLY A 1 348 ? -9.353 0.927 28.523 1.00 95.25 348 GLY A O 1
ATOM 2714 N N . GLY A 1 349 ? -9.183 1.697 26.425 1.00 96.50 349 GLY A N 1
ATOM 2715 C CA . GLY A 1 349 ? -10.415 1.080 25.934 1.00 96.50 349 GLY A CA 1
ATOM 2716 C C . GLY A 1 349 ? -10.352 -0.448 25.960 1.00 96.50 349 GLY A C 1
ATOM 2717 O O . GLY A 1 349 ? -11.265 -1.090 26.465 1.00 96.50 349 GLY A O 1
ATOM 2718 N N . ALA A 1 350 ? -9.232 -1.050 25.554 1.00 97.25 350 ALA A N 1
ATOM 2719 C CA . ALA A 1 350 ? -9.050 -2.503 25.637 1.00 97.25 350 ALA A CA 1
ATOM 2720 C C . ALA A 1 350 ? -9.070 -3.014 27.092 1.00 97.25 350 ALA A C 1
ATOM 2722 O O . ALA A 1 350 ? -9.676 -4.042 27.392 1.00 97.25 350 ALA A O 1
ATOM 2723 N N . ILE A 1 351 ? -8.464 -2.263 28.021 1.00 95.69 351 ILE A N 1
ATOM 2724 C CA . ILE A 1 351 ? -8.560 -2.544 29.464 1.00 95.69 351 ILE A CA 1
ATOM 2725 C C . ILE A 1 351 ? -10.012 -2.455 29.940 1.00 95.69 351 ILE A C 1
ATOM 2727 O O . ILE A 1 351 ? -10.443 -3.279 30.748 1.00 95.69 351 ILE A O 1
ATOM 2731 N N . SER A 1 352 ? -10.754 -1.458 29.454 1.00 96.38 352 SER A N 1
ATOM 2732 C CA . SER A 1 352 ? -12.159 -1.261 29.809 1.00 96.38 352 SER A CA 1
ATOM 2733 C C . SER A 1 352 ? -12.979 -2.464 29.368 1.00 96.38 352 SER A C 1
ATOM 2735 O O . SER A 1 352 ? -13.601 -3.074 30.226 1.00 96.38 352 SER A O 1
ATOM 2737 N N . ALA A 1 353 ? -12.863 -2.879 28.102 1.00 97.31 353 ALA A N 1
ATOM 2738 C CA . ALA A 1 353 ? -13.537 -4.052 27.545 1.00 97.31 353 ALA A CA 1
ATOM 2739 C C . ALA A 1 353 ? -13.312 -5.328 28.368 1.00 97.31 353 ALA A C 1
ATOM 2741 O O . ALA A 1 353 ? -14.271 -6.023 28.696 1.00 97.31 353 ALA A O 1
ATOM 2742 N N . ALA A 1 354 ? -12.065 -5.609 28.761 1.00 95.31 354 ALA A N 1
ATOM 2743 C CA . ALA A 1 354 ? -11.763 -6.738 29.641 1.00 95.31 354 ALA A CA 1
ATOM 2744 C C . ALA A 1 354 ? -12.410 -6.574 31.026 1.00 95.31 354 ALA A C 1
ATOM 2746 O O . ALA A 1 354 ? -12.974 -7.515 31.572 1.00 95.31 354 ALA A O 1
ATOM 2747 N N . SER A 1 355 ? -12.364 -5.367 31.599 1.00 94.00 355 SER A N 1
ATOM 2748 C CA . SER A 1 355 ? -12.884 -5.107 32.950 1.00 94.00 355 SER A CA 1
ATOM 2749 C C . SER A 1 355 ? -14.410 -5.183 33.031 1.00 94.00 355 SER A C 1
ATOM 2751 O O . SER A 1 355 ? -14.933 -5.568 34.072 1.00 94.00 355 SER A O 1
ATOM 2753 N N . CYS A 1 356 ? -15.127 -4.821 31.962 1.00 93.69 356 CYS A N 1
ATOM 2754 C CA . CYS A 1 356 ? -16.584 -4.933 31.898 1.00 93.69 356 CYS A CA 1
ATOM 2755 C C . CYS A 1 356 ? -17.078 -6.231 31.242 1.00 93.69 356 CYS A C 1
ATOM 2757 O O . CYS A 1 356 ? -18.290 -6.396 31.117 1.00 93.69 356 CYS A O 1
ATOM 2759 N N . GLY A 1 357 ? -16.185 -7.167 30.898 1.00 94.81 357 GLY A N 1
ATOM 2760 C CA . GLY A 1 357 ? -16.544 -8.507 30.422 1.00 94.81 357 GLY A CA 1
ATOM 2761 C C . GLY A 1 357 ? -17.030 -8.563 28.971 1.00 94.81 357 GLY A C 1
ATOM 2762 O O . GLY A 1 357 ? -17.863 -9.405 28.649 1.00 94.81 357 GLY A O 1
ATOM 2763 N N . LEU A 1 358 ? -16.554 -7.657 28.111 1.00 96.81 358 LEU A N 1
ATOM 2764 C CA . LEU A 1 358 ? -16.768 -7.712 26.656 1.00 96.81 358 LEU A CA 1
ATOM 2765 C C . LEU A 1 358 ? -15.774 -8.647 25.946 1.00 96.81 358 LEU A C 1
ATOM 2767 O O . LEU A 1 358 ? -16.045 -9.094 24.836 1.00 96.81 358 LEU A O 1
ATOM 2771 N N . ILE A 1 359 ? -14.632 -8.924 26.580 1.00 96.25 359 ILE A N 1
ATOM 2772 C CA . ILE A 1 359 ? -13.645 -9.927 26.159 1.00 96.25 359 ILE A CA 1
ATOM 2773 C C . ILE A 1 359 ? -13.204 -10.746 27.375 1.00 96.25 359 ILE A C 1
ATOM 2775 O O . ILE A 1 359 ? -13.192 -10.233 28.497 1.00 96.25 359 ILE A O 1
ATOM 2779 N N . GLU A 1 360 ? -12.777 -11.981 27.141 1.00 94.50 360 GLU A N 1
ATOM 2780 C CA . GLU A 1 360 ? -12.220 -12.896 28.133 1.00 94.50 360 GLU A CA 1
ATOM 2781 C C . GLU A 1 360 ? -10.761 -13.185 27.775 1.00 94.50 360 GLU A C 1
ATOM 2783 O O . GLU A 1 360 ? -10.437 -14.022 26.939 1.00 94.50 360 GLU A O 1
ATOM 2788 N N . ALA A 1 361 ? -9.854 -12.440 28.401 1.00 93.56 361 ALA A N 1
ATOM 2789 C CA . ALA A 1 361 ? -8.421 -12.631 28.233 1.00 93.56 361 ALA A CA 1
ATOM 2790 C C . ALA A 1 361 ? -7.691 -12.334 29.543 1.00 93.56 361 ALA A C 1
ATOM 2792 O O . ALA A 1 361 ? -8.010 -11.370 30.251 1.00 93.56 361 ALA A O 1
ATOM 2793 N N . GLU A 1 362 ? -6.663 -13.124 29.845 1.00 93.94 362 GLU A N 1
ATOM 2794 C CA . GLU A 1 362 ? -5.724 -12.781 30.902 1.00 93.94 362 GLU A CA 1
ATOM 2795 C C . GLU A 1 362 ? -4.936 -11.537 30.500 1.00 93.94 362 GLU A C 1
ATOM 2797 O O . GLU A 1 362 ? -4.537 -11.363 29.346 1.00 93.94 362 GLU A O 1
ATOM 2802 N N . ARG A 1 363 ? -4.689 -10.661 31.474 1.00 92.12 363 ARG A N 1
ATOM 2803 C CA . ARG A 1 363 ? -4.084 -9.356 31.237 1.00 92.12 363 ARG A CA 1
ATOM 2804 C C . ARG A 1 363 ? -2.818 -9.180 32.055 1.00 92.12 363 ARG A C 1
ATOM 2806 O O . ARG A 1 363 ? -2.845 -9.267 33.281 1.00 92.12 363 ARG A O 1
ATOM 2813 N N . TYR A 1 364 ? -1.744 -8.797 31.377 1.00 91.62 364 TYR A N 1
ATOM 2814 C CA . TYR A 1 364 ? -0.450 -8.519 31.984 1.00 91.62 364 TYR A CA 1
ATOM 2815 C C . TYR A 1 364 ? -0.011 -7.086 31.684 1.00 91.62 364 TYR A C 1
ATOM 2817 O O . TYR A 1 364 ? -0.268 -6.532 30.613 1.00 91.62 364 TYR A O 1
ATOM 2825 N N . ASN A 1 365 ? 0.669 -6.465 32.645 1.00 89.50 365 ASN A N 1
ATOM 2826 C CA . ASN A 1 365 ? 1.217 -5.127 32.454 1.00 89.50 365 ASN A CA 1
ATOM 2827 C C . ASN A 1 365 ? 2.387 -5.169 31.470 1.00 89.50 365 ASN A C 1
ATOM 2829 O O . ASN A 1 365 ? 3.327 -5.942 31.660 1.00 89.50 365 ASN A O 1
ATOM 2833 N N . PHE A 1 366 ? 2.380 -4.265 30.491 1.00 87.94 366 PHE A N 1
ATOM 2834 C CA . PHE A 1 366 ? 3.502 -4.070 29.584 1.00 87.94 366 PHE A CA 1
ATOM 2835 C C . PHE A 1 366 ? 4.015 -2.638 29.679 1.00 87.94 366 PHE A C 1
ATOM 2837 O O . PHE A 1 366 ? 3.351 -1.690 29.278 1.00 87.94 366 PHE A O 1
ATOM 2844 N N . GLY A 1 367 ? 5.222 -2.454 30.208 1.00 83.88 367 GLY A N 1
ATOM 2845 C CA . GLY A 1 367 ? 5.814 -1.120 30.354 1.00 83.88 367 GLY A CA 1
ATOM 2846 C C . GLY A 1 367 ? 6.347 -0.512 29.052 1.00 83.88 367 GLY A C 1
ATOM 2847 O O . GLY A 1 367 ? 6.780 0.639 29.065 1.00 83.88 367 GLY A O 1
ATOM 2848 N N . ALA A 1 368 ? 6.346 -1.257 27.941 1.00 85.81 368 ALA A N 1
ATOM 2849 C CA . ALA A 1 368 ? 6.988 -0.834 26.702 1.00 85.81 368 ALA A CA 1
ATOM 2850 C C . ALA A 1 368 ? 6.362 0.445 26.131 1.00 85.81 368 ALA A C 1
ATOM 2852 O O . ALA A 1 368 ? 5.139 0.567 26.006 1.00 85.81 368 ALA A O 1
ATOM 2853 N N . ARG A 1 369 ? 7.222 1.389 25.749 1.00 90.94 369 ARG A N 1
ATOM 2854 C CA . ARG A 1 369 ? 6.864 2.596 25.003 1.00 90.94 369 ARG A CA 1
ATOM 2855 C C . ARG A 1 369 ? 7.734 2.679 23.762 1.00 90.94 369 ARG A C 1
ATOM 2857 O O . ARG A 1 369 ? 8.947 2.520 23.862 1.00 90.94 369 ARG A O 1
ATOM 2864 N N . GLY A 1 370 ? 7.112 2.951 22.626 1.00 89.06 370 GLY A N 1
ATOM 2865 C CA . GLY A 1 370 ? 7.750 2.893 21.318 1.00 89.06 370 GLY A CA 1
ATOM 2866 C C . GLY A 1 370 ? 7.160 1.782 20.452 1.00 89.06 370 GLY A C 1
ATOM 2867 O O . GLY A 1 370 ? 6.242 1.081 20.877 1.00 89.06 370 GLY A O 1
ATOM 2868 N N . PRO A 1 371 ? 7.641 1.654 19.213 1.00 89.06 371 PRO A N 1
ATOM 2869 C CA . PRO A 1 371 ? 7.109 0.678 18.283 1.00 89.06 371 PRO A CA 1
ATOM 2870 C C . PRO A 1 371 ? 7.447 -0.759 18.706 1.00 89.06 371 PRO A C 1
ATOM 2872 O O . PRO A 1 371 ? 8.543 -1.032 19.196 1.00 89.06 371 PRO A O 1
ATOM 2875 N N . VAL A 1 372 ? 6.510 -1.676 18.483 1.00 91.00 372 VAL A N 1
ATOM 2876 C CA . VAL A 1 372 ? 6.649 -3.117 18.733 1.00 91.00 372 VAL A CA 1
ATOM 2877 C C . VAL A 1 372 ? 6.209 -3.897 17.503 1.00 91.00 372 VAL A C 1
ATOM 2879 O O . VAL A 1 372 ? 5.308 -3.473 16.783 1.00 91.00 372 VAL A O 1
ATOM 2882 N N . TRP A 1 373 ? 6.841 -5.037 17.251 1.00 91.00 373 TRP A N 1
ATOM 2883 C CA . TRP A 1 373 ? 6.478 -5.875 16.115 1.00 91.00 373 TRP A CA 1
ATOM 2884 C C . TRP A 1 373 ? 5.168 -6.616 16.383 1.00 91.00 373 TRP A C 1
ATOM 2886 O O . TRP A 1 373 ? 4.986 -7.235 17.435 1.00 91.00 373 TRP A O 1
ATOM 2896 N N . GLY A 1 374 ? 4.259 -6.530 15.415 1.00 92.06 374 GLY A N 1
ATOM 2897 C CA . GLY A 1 374 ? 3.019 -7.286 15.362 1.00 92.06 374 GLY A CA 1
ATOM 2898 C C . GLY A 1 374 ? 3.039 -8.285 14.209 1.00 92.06 374 GLY A C 1
ATOM 2899 O O . GLY A 1 374 ? 3.561 -7.983 13.137 1.00 92.06 374 GLY A O 1
ATOM 2900 N N . ILE A 1 375 ? 2.460 -9.463 14.419 1.00 92.38 375 ILE A N 1
ATOM 2901 C CA . ILE A 1 375 ? 2.262 -10.471 13.376 1.00 92.38 375 ILE A CA 1
ATOM 2902 C C . ILE A 1 375 ? 0.757 -10.555 13.101 1.00 92.38 375 ILE A C 1
ATOM 2904 O O . ILE A 1 375 ? 0.035 -11.106 13.941 1.00 92.38 375 ILE A O 1
ATOM 2908 N N . PRO A 1 376 ? 0.265 -9.994 11.984 1.00 94.12 376 PRO A N 1
ATOM 2909 C CA . PRO A 1 376 ? -1.145 -10.085 11.637 1.00 94.12 376 PRO A CA 1
ATOM 2910 C C . PRO A 1 376 ? -1.573 -11.545 11.414 1.00 94.12 376 PRO A C 1
ATOM 2912 O O . PRO A 1 376 ? -0.762 -12.441 11.160 1.00 94.12 376 PRO A O 1
ATOM 2915 N N . ARG A 1 377 ? -2.870 -11.793 11.563 1.00 94.19 377 ARG A N 1
ATOM 2916 C CA . ARG A 1 377 ? -3.563 -13.039 11.219 1.00 94.19 377 ARG A CA 1
ATOM 2917 C C . ARG A 1 377 ? -4.681 -12.723 10.246 1.00 94.19 377 ARG A C 1
ATOM 2919 O O . ARG A 1 377 ? -5.158 -11.594 10.227 1.00 94.19 377 ARG A O 1
ATOM 2926 N N . GLU A 1 378 ? -5.068 -13.694 9.431 1.00 93.62 378 GLU A N 1
ATOM 2927 C CA . GLU A 1 378 ? -6.161 -13.525 8.478 1.00 93.62 378 GLU A CA 1
ATOM 2928 C C . GLU A 1 378 ? -7.467 -13.205 9.215 1.00 93.62 378 GLU A C 1
ATOM 2930 O O . GLU A 1 378 ? -7.909 -13.956 10.082 1.00 93.62 378 GLU A O 1
ATOM 2935 N N . HIS A 1 379 ? -8.033 -12.040 8.917 1.00 95.06 379 HIS A N 1
ATOM 2936 C CA . HIS A 1 379 ? -9.281 -11.539 9.478 1.00 95.06 379 HIS A CA 1
ATOM 2937 C C . HIS A 1 379 ? -9.734 -10.330 8.636 1.00 95.06 379 HIS A C 1
ATOM 2939 O O . HIS A 1 379 ? -8.875 -9.609 8.130 1.00 95.06 379 HIS A O 1
ATOM 2945 N N . PRO A 1 380 ? -11.033 -9.986 8.541 1.00 95.00 380 PRO A N 1
ATOM 2946 C CA . PRO A 1 380 ? -11.458 -8.755 7.857 1.00 95.00 380 PRO A CA 1
ATOM 2947 C C . PRO A 1 380 ? -10.772 -7.479 8.375 1.00 95.00 380 PRO A C 1
ATOM 2949 O O . PRO A 1 380 ? -10.557 -6.521 7.642 1.00 95.00 380 PRO A O 1
ATOM 2952 N N . ILE A 1 381 ? -10.363 -7.469 9.647 1.00 96.38 381 ILE A N 1
ATOM 2953 C CA . ILE A 1 381 ? -9.621 -6.340 10.235 1.00 96.38 381 ILE A CA 1
ATOM 2954 C C . ILE A 1 381 ? -8.241 -6.168 9.581 1.00 96.38 381 ILE A C 1
ATOM 2956 O O . ILE A 1 381 ? -7.788 -5.040 9.401 1.00 96.38 381 ILE A O 1
ATOM 2960 N N . THR A 1 382 ? -7.584 -7.255 9.182 1.00 94.06 382 THR A N 1
ATOM 2961 C CA . THR A 1 382 ? -6.267 -7.251 8.527 1.00 94.06 382 THR A CA 1
ATOM 2962 C C . THR A 1 382 ? -6.365 -7.260 6.999 1.00 94.06 382 THR A C 1
ATOM 2964 O O . THR A 1 382 ? -5.348 -7.432 6.328 1.00 94.06 382 THR A O 1
ATOM 2967 N N . GLU A 1 383 ? -7.548 -7.017 6.424 1.00 90.31 383 GLU A N 1
ATOM 2968 C CA . GLU A 1 383 ? -7.715 -6.881 4.975 1.00 90.31 383 GLU A CA 1
ATOM 2969 C C . GLU A 1 383 ? -6.757 -5.816 4.408 1.00 90.31 383 GLU A C 1
ATOM 2971 O O . GLU A 1 383 ? -6.648 -4.692 4.914 1.00 90.31 383 GLU A O 1
ATOM 2976 N N . GLY A 1 384 ? -6.036 -6.189 3.348 1.00 84.00 384 GLY A N 1
ATOM 2977 C CA . GLY A 1 384 ? -5.039 -5.344 2.696 1.00 84.00 384 GLY A CA 1
ATOM 2978 C C . GLY A 1 384 ? -3.652 -5.349 3.351 1.00 84.00 384 GLY A C 1
ATOM 2979 O O . GLY A 1 384 ? -2.793 -4.587 2.904 1.00 84.00 384 GLY A O 1
ATOM 2980 N N . TYR A 1 385 ? -3.427 -6.181 4.373 1.00 85.38 385 TYR A N 1
ATOM 2981 C CA . TYR A 1 385 ? -2.101 -6.505 4.902 1.00 85.38 385 TYR A CA 1
ATOM 2982 C C . TYR A 1 385 ? -1.607 -7.849 4.361 1.00 85.38 385 TYR A C 1
ATOM 2984 O O . TYR A 1 385 ? -2.382 -8.758 4.076 1.00 85.38 385 TYR A O 1
ATOM 2992 N N . ASP A 1 386 ? -0.289 -7.990 4.272 1.00 79.19 386 ASP A N 1
ATOM 2993 C CA . ASP A 1 386 ? 0.357 -9.273 4.010 1.00 79.19 386 ASP A CA 1
ATOM 2994 C C . ASP A 1 386 ? 0.518 -10.026 5.318 1.00 79.19 386 ASP A C 1
ATOM 2996 O O . ASP A 1 386 ? 1.340 -9.657 6.152 1.00 79.19 386 ASP A O 1
ATOM 3000 N N . ILE A 1 387 ? -0.300 -11.054 5.520 1.00 84.25 387 ILE A N 1
ATOM 3001 C CA . ILE A 1 387 ? -0.338 -11.824 6.768 1.00 84.25 387 ILE A CA 1
ATOM 3002 C C . ILE A 1 387 ? 1.045 -12.409 7.153 1.00 84.25 387 ILE A C 1
ATOM 3004 O O . ILE A 1 387 ? 1.403 -12.372 8.332 1.00 84.25 387 ILE A O 1
ATOM 3008 N N . PRO A 1 388 ? 1.871 -12.887 6.201 1.00 74.44 388 PRO A N 1
ATOM 3009 C CA . PRO A 1 388 ? 3.282 -13.210 6.436 1.00 74.44 388 PRO A CA 1
ATOM 3010 C C . PRO A 1 388 ? 4.177 -12.068 6.951 1.00 74.44 388 PRO A C 1
ATOM 3012 O O . PRO A 1 388 ? 5.211 -12.339 7.569 1.00 74.44 388 PRO A O 1
ATOM 3015 N N . GLN A 1 389 ? 3.844 -10.806 6.675 1.00 80.81 389 GLN A N 1
ATOM 3016 C CA . GLN A 1 389 ? 4.701 -9.656 6.948 1.00 80.81 389 GLN A CA 1
ATOM 3017 C C . GLN A 1 389 ? 4.422 -9.064 8.333 1.00 80.81 389 GLN A C 1
ATOM 3019 O O . GLN A 1 389 ? 3.287 -8.777 8.710 1.00 80.81 389 GLN A O 1
ATOM 3024 N N . LYS A 1 390 ? 5.493 -8.832 9.101 1.00 87.31 390 LYS A N 1
ATOM 3025 C CA . LYS A 1 390 ? 5.398 -8.128 10.385 1.00 87.31 390 LYS A CA 1
ATOM 3026 C C . LYS A 1 390 ? 5.058 -6.659 10.155 1.00 87.31 390 LYS A C 1
ATOM 3028 O O . LYS A 1 390 ? 5.642 -6.030 9.273 1.00 87.31 390 LYS A O 1
ATOM 3033 N N . ILE A 1 391 ? 4.196 -6.119 11.008 1.00 87.44 391 ILE A N 1
ATOM 3034 C CA . ILE A 1 391 ? 3.826 -4.701 11.023 1.00 87.44 391 ILE A CA 1
ATOM 3035 C C . ILE A 1 391 ? 4.436 -4.004 12.234 1.00 87.44 391 ILE A C 1
ATOM 3037 O O . ILE A 1 391 ? 4.509 -4.586 13.324 1.00 87.44 391 ILE A O 1
ATOM 3041 N N . LEU A 1 392 ? 4.880 -2.760 12.060 1.00 87.94 392 LEU A N 1
ATOM 3042 C CA . LEU A 1 392 ? 5.422 -1.972 13.161 1.00 87.94 392 LEU A CA 1
ATOM 3043 C C . LEU A 1 392 ? 4.294 -1.226 13.889 1.00 87.94 392 LEU A C 1
ATOM 3045 O O . LEU A 1 392 ? 3.734 -0.251 13.392 1.00 87.94 392 LEU A O 1
ATOM 3049 N N . PHE A 1 393 ? 3.961 -1.678 15.096 1.00 90.38 393 PHE A N 1
ATOM 3050 C CA . PHE A 1 393 ? 2.801 -1.205 15.846 1.00 90.38 393 PHE A CA 1
ATOM 3051 C C . PHE A 1 393 ? 3.191 -0.156 16.898 1.00 90.38 393 PHE A C 1
ATOM 3053 O O . PHE A 1 393 ? 4.020 -0.453 17.763 1.00 90.38 393 PHE A O 1
ATOM 3060 N N . PRO A 1 394 ? 2.604 1.054 16.912 1.00 92.69 394 PRO A N 1
ATOM 3061 C CA . PRO A 1 394 ? 2.851 2.018 17.981 1.00 92.69 394 PRO A CA 1
ATOM 3062 C C . PRO A 1 394 ? 2.350 1.487 19.326 1.00 92.69 394 PRO A C 1
ATOM 3064 O O . PRO A 1 394 ? 1.214 1.029 19.439 1.00 92.69 394 PRO A O 1
ATOM 3067 N N . HIS A 1 395 ? 3.175 1.561 20.370 1.00 93.62 395 HIS A N 1
ATOM 3068 C CA . HIS A 1 395 ? 2.801 1.091 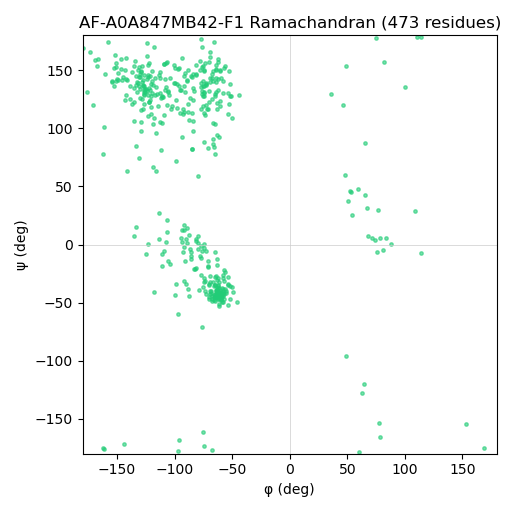21.700 1.00 93.62 395 HIS A CA 1
ATOM 3069 C C . HIS A 1 395 ? 3.165 2.111 22.782 1.00 93.62 395 HIS A C 1
ATOM 3071 O O . HIS A 1 395 ? 4.252 2.695 22.775 1.00 93.62 395 HIS A O 1
ATOM 3077 N N . ALA A 1 396 ? 2.258 2.326 23.737 1.00 92.00 396 ALA A N 1
ATOM 3078 C CA . ALA A 1 396 ? 2.445 3.269 24.838 1.00 92.00 396 ALA A CA 1
ATOM 3079 C C . ALA A 1 396 ? 1.874 2.713 26.150 1.00 92.00 396 ALA A C 1
ATOM 3081 O O . ALA A 1 396 ? 0.966 3.278 26.751 1.00 92.00 396 ALA A O 1
ATOM 3082 N N . SER A 1 397 ? 2.462 1.608 26.610 1.00 90.56 397 SER A N 1
ATOM 3083 C CA . SER A 1 397 ? 2.104 0.934 27.863 1.00 90.56 397 SER A CA 1
ATOM 3084 C C . SER A 1 397 ? 0.704 0.291 27.898 1.00 90.56 397 SER A C 1
ATOM 3086 O O . SER A 1 397 ? 0.084 0.225 28.959 1.00 90.56 397 SER A O 1
ATOM 3088 N N . GLY A 1 398 ? 0.211 -0.190 26.751 1.00 89.25 398 GLY A N 1
ATOM 3089 C CA . GLY A 1 398 ? -0.988 -1.027 26.677 1.00 89.25 398 GLY A CA 1
ATOM 3090 C C . GLY A 1 398 ? -0.796 -2.429 27.281 1.00 89.25 398 GLY A C 1
ATOM 3091 O O . GLY A 1 398 ? 0.331 -2.823 27.583 1.00 89.25 398 GLY A O 1
ATOM 3092 N N . PRO A 1 399 ? -1.882 -3.176 27.529 1.00 92.69 399 PRO A N 1
ATOM 3093 C CA . PRO A 1 399 ? -1.823 -4.497 28.161 1.00 92.69 399 PRO A CA 1
ATOM 3094 C C . PRO A 1 399 ? -1.364 -5.627 27.225 1.00 92.69 399 PRO A C 1
ATOM 3096 O O . PRO A 1 399 ? -1.886 -5.770 26.128 1.00 92.69 399 PRO A O 1
ATOM 3099 N N . LEU A 1 400 ? -0.522 -6.549 27.700 1.00 92.62 400 LEU A N 1
ATOM 3100 C CA . LEU A 1 400 ? -0.404 -7.847 27.023 1.00 92.62 400 LEU A CA 1
ATOM 3101 C C . LEU A 1 400 ? -1.640 -8.693 27.343 1.00 92.62 400 LEU A C 1
ATOM 3103 O O . LEU A 1 400 ? -1.986 -8.844 28.519 1.00 92.62 400 LEU A O 1
ATOM 3107 N N . PHE A 1 401 ? -2.253 -9.276 26.316 1.00 95.12 401 PHE A N 1
ATOM 3108 C CA . PHE A 1 401 ? -3.337 -10.239 26.474 1.00 95.12 401 PHE A CA 1
ATOM 3109 C C . PHE A 1 401 ? -2.859 -11.666 26.224 1.00 95.12 401 PHE A C 1
ATOM 3111 O O . PHE A 1 401 ? -2.053 -11.896 25.324 1.00 95.12 401 PHE A O 1
ATOM 3118 N N . VAL A 1 402 ? -3.394 -12.615 26.987 1.00 94.75 402 VAL A N 1
ATOM 3119 C CA . VAL A 1 402 ? -3.330 -14.050 26.691 1.00 94.75 402 VAL A CA 1
ATOM 3120 C C . VAL A 1 402 ? -4.767 -14.554 26.617 1.00 94.75 402 VAL A C 1
ATOM 3122 O O . VAL A 1 402 ? -5.539 -14.364 27.554 1.00 94.75 402 VAL A O 1
ATOM 3125 N N . ILE A 1 403 ? -5.127 -15.143 25.482 1.00 93.00 403 ILE A N 1
ATOM 3126 C CA . ILE A 1 403 ? -6.440 -15.758 25.255 1.00 93.00 403 ILE A CA 1
ATOM 3127 C C . ILE A 1 403 ? -6.380 -17.236 25.649 1.00 93.00 403 ILE A C 1
ATOM 3129 O O . ILE A 1 403 ? -5.320 -17.860 25.537 1.00 93.00 403 ILE A O 1
ATOM 3133 N N . HIS A 1 404 ? -7.489 -17.787 26.136 1.00 87.81 404 HIS A N 1
ATOM 3134 C CA . HIS A 1 404 ? -7.568 -19.211 26.461 1.00 87.81 404 HIS A CA 1
ATOM 3135 C C . HIS A 1 404 ? -7.837 -20.021 25.184 1.00 87.81 404 HIS A C 1
ATOM 3137 O O . HIS A 1 404 ? -8.514 -19.544 24.285 1.00 87.81 404 HIS A O 1
ATOM 3143 N N . GLU A 1 405 ? -7.314 -21.247 25.084 1.00 81.25 405 GLU A N 1
ATOM 3144 C CA . GLU A 1 405 ? -7.479 -22.066 23.865 1.00 81.25 405 GLU A CA 1
ATOM 3145 C C . GLU A 1 405 ? -8.948 -22.407 23.560 1.00 81.25 405 GLU A C 1
ATOM 3147 O O . GLU A 1 405 ? -9.310 -22.549 22.397 1.00 81.25 405 GLU A O 1
ATOM 3152 N N . ASP A 1 406 ? -9.789 -22.492 24.595 1.00 84.62 406 ASP A N 1
ATOM 3153 C CA . ASP A 1 406 ? -11.214 -22.832 24.488 1.00 84.62 406 ASP A CA 1
ATOM 3154 C C . ASP A 1 406 ? -12.127 -21.599 24.341 1.00 84.62 406 ASP A C 1
ATOM 3156 O O . ASP A 1 406 ? -13.339 -21.701 24.540 1.00 84.62 406 ASP A O 1
ATOM 3160 N N . SER A 1 407 ? -11.559 -20.420 24.079 1.00 88.25 407 SER A N 1
ATOM 3161 C CA . SER A 1 407 ? -12.294 -19.158 24.087 1.00 88.25 407 SER A CA 1
ATOM 3162 C C . SER A 1 407 ? -12.673 -18.683 22.675 1.00 88.25 407 SER A C 1
ATOM 3164 O O . SER A 1 407 ? -12.026 -19.036 21.690 1.00 88.25 407 SER A O 1
ATOM 3166 N N . ASP A 1 408 ? -13.741 -17.884 22.565 1.00 89.94 408 ASP A N 1
ATOM 3167 C CA . ASP A 1 408 ? -14.256 -17.364 21.281 1.00 89.94 408 ASP A CA 1
ATOM 3168 C C . ASP A 1 408 ? -13.471 -16.127 20.776 1.00 89.94 408 ASP A C 1
ATOM 3170 O O . ASP A 1 408 ? -13.839 -15.476 19.792 1.00 89.94 408 ASP A O 1
ATOM 3174 N N . GLU A 1 409 ? -12.400 -15.749 21.474 1.00 95.31 409 GLU A N 1
ATOM 3175 C CA . GLU A 1 409 ? -11.506 -14.650 21.132 1.00 95.31 409 GLU A CA 1
ATOM 3176 C C . GLU A 1 409 ? -10.627 -15.008 19.933 1.00 95.31 409 GLU A C 1
ATOM 3178 O O . GLU A 1 409 ? -9.780 -15.898 19.974 1.00 95.31 409 GLU A O 1
ATOM 3183 N N . VAL A 1 410 ? -10.747 -14.220 18.871 1.00 95.94 410 VAL A N 1
ATOM 3184 C CA . VAL A 1 410 ? -9.943 -14.362 17.663 1.00 95.94 410 VAL A CA 1
ATOM 3185 C C . VAL A 1 410 ? -8.711 -13.456 17.763 1.00 95.94 410 VAL A C 1
ATOM 3187 O O . VAL A 1 410 ? -8.852 -12.227 17.803 1.00 95.94 410 VAL A O 1
ATOM 3190 N N . PRO A 1 411 ? -7.482 -14.005 17.774 1.00 95.50 411 PRO A N 1
ATOM 3191 C CA . PRO A 1 411 ? -6.272 -13.197 17.740 1.00 95.50 411 PRO A CA 1
ATOM 3192 C C . PRO A 1 411 ? -6.064 -12.612 16.337 1.00 95.50 411 PRO A C 1
ATOM 3194 O O . PRO A 1 411 ? -5.733 -13.324 15.393 1.00 95.50 411 PRO A O 1
ATOM 3197 N N . VAL A 1 412 ? -6.210 -11.294 16.206 1.00 96.25 412 VAL A N 1
ATOM 3198 C CA . VAL A 1 412 ? -6.080 -10.564 14.932 1.00 96.25 412 VAL A CA 1
ATOM 3199 C C . VAL A 1 412 ? -4.635 -10.137 14.675 1.00 96.25 412 VAL A C 1
ATOM 3201 O O . VAL A 1 412 ? -4.152 -10.181 13.545 1.00 96.25 412 VAL A O 1
ATOM 3204 N N . VAL A 1 413 ? -3.922 -9.730 15.727 1.00 96.00 413 VAL A N 1
ATOM 3205 C CA . VAL A 1 413 ? -2.494 -9.393 15.667 1.00 96.00 413 VAL A CA 1
ATOM 3206 C C . VAL A 1 413 ? -1.818 -9.961 16.900 1.00 96.00 413 VAL A C 1
ATOM 3208 O O . VAL A 1 413 ? -2.210 -9.644 18.021 1.00 96.00 413 VAL A O 1
ATOM 3211 N N . LEU A 1 414 ? -0.780 -10.768 16.705 1.00 94.12 414 LEU A N 1
ATOM 3212 C CA . LEU A 1 414 ? 0.070 -11.250 17.791 1.00 94.12 414 LEU A CA 1
ATOM 3213 C C . LEU A 1 414 ? 1.214 -10.281 18.051 1.00 94.12 414 LEU A C 1
ATOM 3215 O O . LEU A 1 414 ? 1.704 -9.641 17.124 1.00 94.12 414 LEU A O 1
ATOM 3219 N N . PHE A 1 415 ? 1.685 -10.209 19.289 1.00 92.44 415 PHE A N 1
ATOM 3220 C CA . PHE A 1 415 ? 2.974 -9.594 19.568 1.00 92.44 415 PHE A CA 1
ATOM 3221 C C . PHE A 1 415 ? 4.116 -10.521 19.151 1.00 92.44 415 PHE A C 1
ATOM 3223 O O . PHE A 1 415 ? 4.088 -11.721 19.410 1.00 92.44 415 PHE A O 1
ATOM 3230 N N . ASP A 1 416 ? 5.166 -9.935 18.589 1.00 88.62 416 ASP A N 1
ATOM 3231 C CA . ASP A 1 416 ? 6.473 -10.572 18.441 1.00 88.62 416 ASP A CA 1
ATOM 3232 C C . ASP A 1 416 ? 7.391 -10.077 19.569 1.00 88.62 416 ASP A C 1
ATOM 3234 O O . ASP A 1 416 ? 8.242 -9.204 19.381 1.00 88.62 416 ASP A O 1
ATOM 3238 N N . VAL A 1 417 ? 7.122 -10.545 20.795 1.00 79.19 417 VAL A N 1
ATOM 3239 C CA . VAL A 1 417 ? 7.825 -10.107 22.011 1.00 79.19 417 VAL A CA 1
ATOM 3240 C C . VAL A 1 417 ? 8.277 -11.281 22.873 1.00 79.19 417 VAL A C 1
ATOM 3242 O O . VAL A 1 417 ? 7.527 -12.218 23.131 1.00 79.19 417 VAL A O 1
ATOM 3245 N N . GLY A 1 418 ? 9.497 -11.146 23.398 1.00 68.75 418 GLY A N 1
ATOM 3246 C CA . GLY A 1 418 ? 10.093 -12.061 24.366 1.00 68.75 418 GLY A CA 1
ATOM 3247 C C . GLY A 1 418 ? 10.719 -13.318 23.750 1.00 68.75 418 GLY A C 1
ATOM 3248 O O . GLY A 1 418 ? 10.398 -13.721 22.639 1.00 68.75 418 GLY A O 1
ATOM 3249 N N . ASN A 1 419 ? 11.657 -13.924 24.483 1.00 65.38 419 ASN A N 1
ATOM 3250 C CA . ASN A 1 419 ? 12.249 -15.208 24.108 1.00 65.38 419 ASN A CA 1
ATOM 3251 C C . ASN A 1 419 ? 11.513 -16.334 24.851 1.00 65.38 419 ASN A C 1
ATOM 3253 O O . ASN A 1 419 ? 11.271 -16.185 26.052 1.00 65.38 419 ASN A O 1
ATOM 3257 N N . PRO A 1 420 ? 11.186 -17.454 24.185 1.00 64.12 420 PRO A N 1
ATOM 3258 C CA . PRO A 1 420 ? 10.555 -18.601 24.828 1.00 64.12 420 PRO A CA 1
ATOM 3259 C C . PRO A 1 420 ? 11.319 -19.096 26.074 1.00 64.12 420 PRO A C 1
ATOM 3261 O O . PRO A 1 420 ? 12.552 -19.015 26.096 1.00 64.12 420 PRO A O 1
ATOM 3264 N N . PRO A 1 421 ? 10.624 -19.666 27.081 1.00 71.25 421 PRO A N 1
ATOM 3265 C CA . PRO A 1 421 ? 9.194 -19.991 27.093 1.00 71.25 421 PRO A CA 1
ATOM 3266 C C . PRO A 1 421 ? 8.336 -18.857 27.684 1.00 71.25 421 PRO A C 1
ATOM 3268 O O . PRO A 1 421 ? 8.382 -18.585 28.881 1.00 71.25 421 PRO A O 1
ATOM 3271 N N . LEU A 1 422 ? 7.520 -18.223 26.843 1.00 80.31 422 LEU A N 1
ATOM 3272 C CA . LEU A 1 422 ? 6.484 -17.260 27.224 1.00 80.31 422 LEU A CA 1
ATOM 3273 C C . LEU A 1 422 ? 5.174 -17.654 26.527 1.00 80.31 422 LEU A C 1
ATOM 3275 O O . LEU A 1 422 ? 5.239 -18.281 25.464 1.00 80.31 422 LEU A O 1
ATOM 3279 N N . PRO A 1 423 ? 4.002 -17.322 27.097 1.00 85.88 423 PRO A N 1
ATOM 3280 C CA . PRO A 1 423 ? 2.740 -17.506 26.394 1.00 85.88 423 PRO A CA 1
ATOM 3281 C C . PRO A 1 423 ? 2.699 -16.640 25.131 1.00 85.88 423 PRO A C 1
ATOM 3283 O O . PRO A 1 423 ? 3.429 -15.654 24.998 1.00 85.88 423 PRO A O 1
ATOM 3286 N N . THR A 1 424 ? 1.819 -17.003 24.199 1.00 90.38 424 THR A N 1
ATOM 3287 C CA . THR A 1 424 ? 1.561 -16.164 23.027 1.00 90.38 424 THR A CA 1
ATOM 3288 C C . THR A 1 424 ? 0.780 -14.936 23.469 1.00 90.38 424 THR A C 1
ATOM 3290 O O . THR A 1 424 ? -0.346 -15.051 23.949 1.00 90.38 424 THR A O 1
ATOM 3293 N N . PHE A 1 425 ? 1.380 -13.760 23.301 1.00 93.75 425 PHE A N 1
ATOM 3294 C CA . PHE A 1 425 ? 0.728 -12.502 23.624 1.00 93.75 425 PHE A CA 1
ATOM 3295 C C . PHE A 1 425 ? -0.003 -11.934 22.411 1.00 93.75 425 PHE A C 1
ATOM 3297 O O . PHE A 1 425 ? 0.538 -11.880 21.304 1.00 93.75 425 PHE A O 1
ATOM 3304 N N . VAL A 1 426 ? -1.222 -11.454 22.633 1.00 94.62 426 VAL A N 1
ATOM 3305 C CA . VAL A 1 426 ? -2.093 -10.900 21.595 1.00 94.62 426 VAL A CA 1
ATOM 3306 C C . VAL A 1 426 ? -2.122 -9.377 21.708 1.00 94.62 426 VAL A C 1
ATOM 3308 O O . VAL A 1 426 ? -2.346 -8.826 22.785 1.00 94.62 426 VAL A O 1
ATOM 3311 N N . ASN A 1 427 ? -1.868 -8.692 20.593 1.00 94.94 427 ASN A N 1
ATOM 3312 C CA . ASN A 1 427 ? -1.960 -7.237 20.478 1.00 94.94 427 ASN A CA 1
ATOM 3313 C C . ASN A 1 427 ? -3.383 -6.810 20.116 1.00 94.94 427 ASN A C 1
ATOM 3315 O O . ASN A 1 427 ? -3.901 -5.887 20.732 1.00 94.94 427 ASN A O 1
ATOM 3319 N N . ALA A 1 428 ? -4.025 -7.490 19.166 1.00 97.38 428 ALA A N 1
ATOM 3320 C CA . ALA A 1 428 ? -5.393 -7.184 18.766 1.00 97.38 428 ALA A CA 1
ATOM 3321 C C . ALA A 1 428 ? -6.289 -8.419 18.855 1.00 97.38 428 ALA A C 1
ATOM 3323 O O . ALA A 1 428 ? -5.921 -9.475 18.338 1.00 97.38 428 ALA A O 1
ATOM 3324 N N . ILE A 1 429 ? -7.454 -8.274 19.483 1.00 98.06 429 ILE A N 1
ATOM 3325 C CA . ILE A 1 429 ? -8.457 -9.335 19.641 1.00 98.06 429 ILE A CA 1
ATOM 3326 C C . ILE A 1 429 ? -9.739 -8.890 18.942 1.00 98.06 429 ILE A C 1
ATOM 3328 O O . ILE A 1 429 ? -10.148 -7.739 19.094 1.00 98.06 429 ILE A O 1
ATOM 3332 N N . ALA A 1 430 ? -10.372 -9.802 18.214 1.00 97.88 430 ALA A N 1
ATOM 3333 C CA . ALA A 1 430 ? -11.743 -9.678 17.739 1.00 97.88 430 ALA A CA 1
ATOM 3334 C C . ALA A 1 430 ? -12.618 -10.737 18.418 1.00 97.88 430 ALA A C 1
ATOM 3336 O O . ALA A 1 430 ? -12.155 -11.838 18.695 1.00 97.88 430 ALA A O 1
ATOM 3337 N N . ARG A 1 431 ? -13.880 -10.417 18.693 1.00 95.56 431 ARG A N 1
ATOM 3338 C CA . ARG A 1 431 ? -14.844 -11.339 19.304 1.00 95.56 431 ARG A CA 1
ATOM 3339 C C . ARG A 1 431 ? -16.260 -11.012 18.842 1.00 95.56 431 ARG A C 1
ATOM 3341 O O . ARG A 1 431 ? -16.616 -9.839 18.729 1.00 95.56 431 ARG A O 1
ATOM 3348 N N . GLN A 1 432 ? -17.080 -12.038 18.620 1.00 95.69 432 GLN A N 1
ATOM 3349 C CA . GLN A 1 432 ? -18.533 -11.864 18.611 1.00 95.69 432 GLN A CA 1
ATOM 3350 C C . GLN A 1 432 ? -19.063 -11.906 20.045 1.00 95.69 432 GLN A C 1
ATOM 3352 O O . GLN A 1 432 ? -18.702 -12.785 20.829 1.00 95.69 432 GLN A O 1
ATOM 3357 N N . TYR A 1 433 ? -19.909 -10.945 20.401 1.00 95.50 433 TYR A N 1
ATOM 3358 C CA . TYR A 1 433 ? -20.504 -10.847 21.729 1.00 95.50 433 TYR A CA 1
ATOM 3359 C C . TYR A 1 433 ? -22.014 -10.692 21.576 1.00 95.50 433 TYR A C 1
ATOM 3361 O O . TYR A 1 433 ? -22.512 -9.599 21.317 1.00 95.50 433 TYR A O 1
ATOM 3369 N N . GLY A 1 434 ? -22.745 -11.802 21.703 1.00 95.62 434 GLY A N 1
ATOM 3370 C CA . GLY A 1 434 ? -24.144 -11.851 21.277 1.00 95.62 434 GLY A CA 1
ATOM 3371 C C . GLY A 1 434 ? -24.250 -11.622 19.769 1.00 95.62 434 GLY A C 1
ATOM 3372 O O . GLY A 1 434 ? -23.563 -12.285 19.001 1.00 95.62 434 GLY A O 1
ATOM 3373 N N . GLU A 1 435 ? -25.090 -10.675 19.360 1.00 95.81 435 GLU A N 1
ATOM 3374 C CA . GLU A 1 435 ? -25.244 -10.279 17.954 1.00 95.81 435 GLU A CA 1
ATOM 3375 C C . GLU A 1 435 ? -24.222 -9.214 17.517 1.00 95.81 435 GLU A C 1
ATOM 3377 O O . GLU A 1 435 ? -24.082 -8.949 16.323 1.00 95.81 435 GLU A O 1
ATOM 3382 N N . GLY A 1 436 ? -23.514 -8.589 18.466 1.00 97.38 436 GLY A N 1
ATOM 3383 C CA . GLY A 1 436 ? -22.544 -7.533 18.192 1.00 97.38 436 GLY A CA 1
ATOM 3384 C C . GLY A 1 436 ? -21.105 -8.018 18.117 1.00 97.38 436 GLY A C 1
ATOM 3385 O O . GLY A 1 436 ? -20.785 -9.208 18.215 1.00 97.38 436 GLY A O 1
ATOM 3386 N N . ARG A 1 437 ? -20.206 -7.057 17.918 1.00 98.00 437 ARG A N 1
ATOM 3387 C CA . ARG A 1 437 ? -18.800 -7.311 17.591 1.00 98.00 437 ARG A CA 1
ATOM 3388 C C . ARG A 1 437 ? -17.885 -6.418 18.410 1.00 98.00 437 ARG A C 1
ATOM 3390 O O . ARG A 1 437 ? -18.100 -5.215 18.520 1.00 98.00 437 ARG A O 1
ATOM 3397 N N . VAL A 1 438 ? -16.834 -7.015 18.954 1.00 98.44 438 VAL A N 1
ATOM 3398 C CA . VAL A 1 438 ? -15.855 -6.354 19.817 1.00 98.44 438 VAL A CA 1
ATOM 3399 C C . VAL A 1 438 ? -14.482 -6.494 19.184 1.00 98.44 438 VAL A C 1
ATOM 3401 O O . VAL A 1 438 ? -14.035 -7.608 18.925 1.00 98.44 438 VAL A O 1
ATOM 3404 N N . ALA A 1 439 ? -13.800 -5.378 18.952 1.00 98.44 439 ALA A N 1
ATOM 3405 C CA . ALA A 1 439 ? -12.396 -5.355 18.571 1.00 98.44 439 ALA A CA 1
ATOM 3406 C C . ALA A 1 439 ? -11.601 -4.547 19.596 1.00 98.44 439 ALA A C 1
ATOM 3408 O O . ALA A 1 439 ? -11.990 -3.446 19.981 1.00 98.44 439 ALA A O 1
ATOM 3409 N N . VAL A 1 440 ? -10.469 -5.067 20.052 1.00 98.50 440 VAL A N 1
ATOM 3410 C CA . VAL A 1 440 ? -9.602 -4.346 20.984 1.00 98.50 440 VAL A CA 1
ATOM 3411 C C . VAL A 1 440 ? -8.155 -4.374 20.538 1.00 98.50 440 VAL A C 1
ATOM 3413 O O . VAL A 1 440 ? -7.706 -5.339 19.929 1.00 98.50 440 VAL A O 1
ATOM 3416 N N . PHE A 1 441 ? -7.422 -3.322 20.886 1.00 98.19 441 PHE A N 1
ATOM 3417 C CA . PHE A 1 441 ? -6.005 -3.152 20.605 1.00 98.19 441 PHE A CA 1
ATOM 3418 C C . PHE A 1 441 ? -5.255 -2.838 21.893 1.00 98.19 441 PHE A C 1
ATOM 3420 O O . PHE A 1 441 ? -5.598 -1.897 22.605 1.00 98.19 441 PHE A O 1
ATOM 3427 N N . SER A 1 442 ? -4.188 -3.576 22.178 1.00 96.25 442 SER A N 1
ATOM 3428 C CA . SER A 1 442 ? -3.208 -3.188 23.188 1.00 96.25 442 SER A CA 1
ATOM 3429 C C . SER A 1 442 ? -2.444 -1.947 22.740 1.00 96.25 442 SER A C 1
ATOM 3431 O O . SER A 1 442 ? -2.232 -1.024 23.524 1.00 96.25 442 SER A O 1
ATOM 3433 N N . GLY A 1 443 ? -1.982 -1.945 21.487 1.00 94.19 443 GLY A N 1
ATOM 3434 C CA . GLY A 1 443 ? -1.251 -0.825 20.908 1.00 94.19 443 GLY A CA 1
ATOM 3435 C C . GLY A 1 443 ? -2.141 0.370 20.568 1.00 94.19 443 GLY A C 1
ATOM 3436 O O . GLY A 1 443 ? -3.330 0.403 20.868 1.00 94.19 443 GLY A O 1
ATOM 3437 N N . HIS A 1 444 ? -1.529 1.344 19.907 1.00 95.38 444 HIS A N 1
ATOM 3438 C CA . HIS A 1 444 ? -2.157 2.560 19.409 1.00 95.38 444 HIS A CA 1
ATOM 3439 C C . HIS A 1 444 ? -2.183 2.525 17.874 1.00 95.38 444 HIS A C 1
ATOM 3441 O O . HIS A 1 444 ? -1.289 3.099 17.241 1.00 95.38 444 HIS A O 1
ATOM 3447 N N . PRO A 1 445 ? -3.149 1.820 17.247 1.00 95.44 445 PRO A N 1
ATOM 3448 C CA . PRO A 1 445 ? -3.217 1.739 15.790 1.00 95.44 445 PRO A CA 1
ATOM 3449 C C . PRO A 1 445 ? -3.455 3.110 15.133 1.00 95.44 445 PRO A C 1
ATOM 3451 O O . PRO A 1 445 ? -3.138 3.297 13.962 1.00 95.44 445 PRO A O 1
ATOM 3454 N N . GLU A 1 446 ? -3.926 4.102 15.890 1.00 94.31 446 GLU A N 1
ATOM 3455 C CA . GLU A 1 446 ? -4.041 5.499 15.476 1.00 94.31 446 GLU A CA 1
ATOM 3456 C C . GLU A 1 446 ? -2.691 6.230 15.343 1.00 94.31 446 GLU A C 1
ATOM 3458 O O . GLU A 1 446 ? -2.618 7.315 14.765 1.00 94.31 446 GLU A O 1
ATOM 3463 N N . GLY A 1 447 ? -1.609 5.660 15.881 1.00 91.44 447 GLY A N 1
ATOM 3464 C CA . GLY A 1 447 ? -0.320 6.337 16.029 1.00 91.44 447 GLY A CA 1
ATOM 3465 C C . GLY A 1 447 ? 0.614 6.282 14.815 1.00 91.44 447 GLY A C 1
ATOM 3466 O O . GLY A 1 447 ? 1.670 6.910 14.855 1.00 91.44 447 GLY A O 1
ATOM 3467 N N . SER A 1 448 ? 0.282 5.528 13.761 1.00 89.19 448 SER A N 1
ATOM 3468 C CA . SER A 1 448 ? 1.130 5.357 12.570 1.00 89.19 448 SER A CA 1
ATOM 3469 C C . SER A 1 448 ? 0.296 5.128 11.314 1.00 89.19 448 SER A C 1
ATOM 3471 O O . SER A 1 448 ? -0.670 4.371 11.351 1.00 89.19 448 SER A O 1
ATOM 3473 N N . ALA A 1 449 ? 0.732 5.702 10.187 1.00 85.12 449 ALA A N 1
ATOM 3474 C CA . ALA A 1 449 ? 0.124 5.472 8.874 1.00 85.12 449 ALA A CA 1
ATOM 3475 C C . ALA A 1 449 ? 0.028 3.975 8.523 1.00 85.12 449 ALA A C 1
ATOM 3477 O O . ALA A 1 449 ? -0.967 3.535 7.955 1.00 85.12 449 ALA A O 1
ATOM 3478 N N . GLU A 1 450 ? 1.015 3.173 8.944 1.00 84.19 450 GLU A N 1
ATOM 3479 C CA . GLU A 1 450 ? 1.039 1.719 8.727 1.00 84.19 450 GLU A CA 1
ATOM 3480 C C . GLU A 1 450 ? -0.114 0.990 9.439 1.00 84.19 450 GLU A C 1
ATOM 3482 O O . GLU A 1 450 ? -0.562 -0.054 8.975 1.00 84.19 450 GLU A O 1
ATOM 3487 N N . THR A 1 451 ? -0.633 1.534 10.545 1.00 91.94 451 THR A N 1
ATOM 3488 C CA . THR A 1 451 ? -1.688 0.912 11.366 1.00 91.94 451 THR A CA 1
ATOM 3489 C C . THR A 1 451 ? -3.047 1.613 11.273 1.00 91.94 451 THR A C 1
ATOM 3491 O O . THR A 1 451 ? -4.031 1.097 11.802 1.00 91.94 451 THR A O 1
ATOM 3494 N N . HIS A 1 452 ? -3.146 2.751 10.576 1.00 93.38 452 HIS A N 1
ATOM 3495 C CA . HIS A 1 452 ? -4.405 3.494 10.404 1.00 93.38 452 HIS A CA 1
ATOM 3496 C C . HIS A 1 452 ? -5.489 2.657 9.723 1.00 93.38 452 HIS A C 1
ATOM 3498 O O . HIS A 1 452 ? -6.629 2.626 10.192 1.00 93.38 452 HIS A O 1
ATOM 3504 N N . ARG A 1 453 ? -5.125 1.923 8.662 1.00 92.12 453 ARG A N 1
ATOM 3505 C CA . ARG A 1 453 ? -6.036 0.998 7.972 1.00 92.12 453 ARG A CA 1
ATOM 3506 C C . ARG A 1 453 ? -6.585 -0.062 8.927 1.00 92.12 453 ARG A C 1
ATOM 3508 O O . ARG A 1 453 ? -7.780 -0.327 8.896 1.00 92.12 453 ARG A O 1
ATOM 3515 N N . LEU A 1 454 ? -5.753 -0.609 9.815 1.00 95.12 454 LEU A N 1
ATOM 3516 C CA . LEU A 1 454 ? -6.172 -1.611 10.796 1.00 95.12 454 LEU A CA 1
ATOM 3517 C C . LEU A 1 454 ? -7.264 -1.086 11.743 1.00 95.12 454 LEU A C 1
ATOM 3519 O O . LEU A 1 454 ? -8.255 -1.776 11.980 1.00 95.12 454 LEU A O 1
ATOM 3523 N N . LEU A 1 455 ? -7.121 0.144 12.256 1.00 96.75 455 LEU A N 1
ATOM 3524 C CA . LEU A 1 455 ? -8.155 0.764 13.095 1.00 96.75 455 LEU A CA 1
ATOM 3525 C C . LEU A 1 455 ? -9.447 0.997 12.306 1.00 96.75 455 LEU A C 1
ATOM 3527 O O . LEU A 1 455 ? -10.531 0.676 12.792 1.00 96.75 455 LEU A O 1
ATOM 3531 N N . ARG A 1 456 ? -9.338 1.523 11.082 1.00 95.50 456 ARG A N 1
ATOM 3532 C CA . ARG A 1 456 ? -10.502 1.763 10.223 1.00 95.50 456 ARG A CA 1
ATOM 3533 C C . ARG A 1 456 ? -11.241 0.463 9.909 1.00 95.50 456 ARG A C 1
ATOM 3535 O O . ARG A 1 456 ? -12.459 0.414 10.050 1.00 95.50 456 ARG A O 1
ATOM 3542 N N . ASN A 1 457 ? -10.520 -0.602 9.569 1.00 96.06 457 ASN A N 1
ATOM 3543 C CA . ASN A 1 457 ? -11.107 -1.916 9.320 1.00 96.06 457 ASN A CA 1
ATOM 3544 C C . ASN A 1 457 ? -11.770 -2.495 10.578 1.00 96.06 457 ASN A C 1
ATOM 3546 O O . ASN A 1 457 ? -12.843 -3.077 10.472 1.00 96.06 457 ASN A O 1
ATOM 3550 N N . ALA A 1 458 ? -11.193 -2.303 11.770 1.00 97.81 458 ALA A N 1
ATOM 3551 C CA . ALA A 1 458 ? -11.827 -2.712 13.027 1.00 97.81 458 ALA A CA 1
ATOM 3552 C C . ALA A 1 458 ? -13.138 -1.979 13.306 1.00 97.81 458 ALA A C 1
ATOM 3554 O O . ALA A 1 458 ? -14.103 -2.617 13.714 1.00 97.81 458 ALA A O 1
ATOM 3555 N N . ILE A 1 459 ? -13.196 -0.675 13.035 1.00 97.69 459 ILE A N 1
ATOM 3556 C CA . ILE A 1 459 ? -14.428 0.112 13.163 1.00 97.69 459 ILE A CA 1
ATOM 3557 C C . ILE A 1 459 ? -15.473 -0.366 12.152 1.00 97.69 459 ILE A C 1
ATOM 3559 O O . ILE A 1 459 ? -16.596 -0.662 12.547 1.00 97.69 459 ILE A O 1
ATOM 3563 N N . MET A 1 460 ? -15.102 -0.526 10.878 1.00 97.31 460 MET A N 1
ATOM 3564 C CA . MET A 1 460 ? -16.016 -1.034 9.846 1.00 97.31 460 MET A CA 1
ATOM 3565 C C . MET A 1 460 ? -16.500 -2.458 10.152 1.00 97.31 460 MET A C 1
ATOM 3567 O O . MET A 1 460 ? -17.658 -2.788 9.904 1.00 97.31 460 MET A O 1
ATOM 3571 N N . TRP A 1 461 ? -15.632 -3.312 10.695 1.00 97.88 461 TRP A N 1
ATOM 3572 C CA . TRP A 1 461 ? -15.992 -4.677 11.067 1.00 97.88 461 TRP A CA 1
ATOM 3573 C C . TRP A 1 461 ? -16.932 -4.692 12.267 1.00 97.88 461 TRP A C 1
ATOM 3575 O O . TRP A 1 461 ? -17.940 -5.396 12.229 1.00 97.88 461 TRP A O 1
ATOM 3585 N N . ALA A 1 462 ? -16.645 -3.897 13.300 1.00 97.81 462 ALA A N 1
ATOM 3586 C CA . ALA A 1 462 ? -17.487 -3.791 14.485 1.00 97.81 462 ALA A CA 1
ATOM 3587 C C . ALA A 1 462 ? -18.862 -3.178 14.167 1.00 97.81 462 ALA A C 1
ATOM 3589 O O . ALA A 1 462 ? -19.855 -3.644 14.709 1.00 97.81 462 ALA A O 1
ATOM 3590 N N . ALA A 1 463 ? -18.924 -2.223 13.234 1.00 96.81 463 ALA A N 1
ATOM 3591 C CA . ALA A 1 463 ? -20.161 -1.621 12.727 1.00 96.81 463 ALA A CA 1
ATOM 3592 C C . ALA A 1 463 ? -20.966 -2.525 11.772 1.00 96.81 463 ALA A C 1
ATOM 3594 O O . ALA A 1 463 ? -22.012 -2.123 11.277 1.00 96.81 463 ALA A O 1
ATOM 3595 N N . GLY A 1 464 ? -20.470 -3.719 11.431 1.00 94.69 464 GLY A N 1
ATOM 3596 C CA . GLY A 1 464 ? -21.162 -4.621 10.505 1.00 94.69 464 GLY A CA 1
ATOM 3597 C C . GLY A 1 464 ? -21.026 -4.274 9.016 1.00 94.69 464 GLY A C 1
ATOM 3598 O O . GLY A 1 464 ? -21.615 -4.969 8.192 1.00 94.69 464 GLY A O 1
ATOM 3599 N N . ILE A 1 465 ? -20.221 -3.269 8.649 1.00 94.12 465 ILE A N 1
ATOM 3600 C CA . ILE A 1 465 ? -19.994 -2.842 7.253 1.00 94.12 465 ILE A CA 1
ATOM 3601 C C . ILE A 1 465 ? -19.205 -3.901 6.475 1.00 94.12 465 ILE A C 1
ATOM 3603 O O . ILE A 1 465 ? -19.516 -4.208 5.322 1.00 94.12 465 ILE A O 1
ATOM 3607 N N . VAL A 1 466 ? -18.169 -4.463 7.105 1.00 88.19 466 VAL A N 1
ATOM 3608 C CA . VAL A 1 466 ? -17.408 -5.592 6.555 1.00 88.19 466 VAL A CA 1
ATOM 3609 C C . VAL A 1 466 ? -17.733 -6.856 7.342 1.00 88.19 466 VAL A C 1
ATOM 3611 O O . VAL A 1 466 ? -17.782 -6.855 8.574 1.00 88.19 466 VAL A O 1
ATOM 3614 N N . ALA A 1 467 ? -18.001 -7.946 6.631 1.00 75.19 467 ALA A N 1
ATOM 3615 C CA . ALA A 1 467 ? -18.311 -9.241 7.218 1.00 75.19 467 ALA A CA 1
ATOM 3616 C C . ALA A 1 467 ? -17.132 -10.200 7.043 1.00 75.19 467 ALA A C 1
ATOM 3618 O O . ALA A 1 467 ? -16.312 -10.038 6.144 1.00 75.19 467 ALA A O 1
ATOM 3619 N N . ILE A 1 468 ? -17.075 -11.216 7.900 1.00 59.09 468 ILE A N 1
ATOM 3620 C CA . ILE A 1 468 ? -16.328 -12.435 7.594 1.00 59.09 468 ILE A CA 1
ATOM 3621 C C . ILE A 1 468 ? -17.092 -13.090 6.436 1.00 59.09 468 ILE A C 1
ATOM 3623 O O . ILE A 1 468 ? -18.312 -13.245 6.537 1.00 59.09 468 ILE A O 1
ATOM 3627 N N . GLU A 1 469 ? -16.422 -13.377 5.318 1.00 47.06 469 GLU A N 1
ATOM 3628 C CA . GLU A 1 469 ? -17.028 -14.017 4.144 1.00 47.06 469 GLU A CA 1
ATOM 3629 C C . GLU A 1 469 ? -17.497 -15.445 4.467 1.00 47.06 469 GLU A C 1
ATOM 3631 O O . GLU A 1 469 ? -16.871 -16.425 4.097 1.00 47.06 469 GLU A O 1
ATOM 3636 N N . GLU A 1 470 ? -18.640 -15.566 5.139 1.00 37.00 470 GLU A N 1
ATOM 3637 C CA . GLU A 1 470 ? -19.447 -16.792 5.185 1.00 37.00 470 GLU A CA 1
ATOM 3638 C C . GLU A 1 470 ? -20.952 -16.518 4.989 1.00 37.00 470 GLU A C 1
ATOM 3640 O O . GLU A 1 470 ? -21.764 -17.433 5.074 1.00 37.00 470 GLU A O 1
ATOM 3645 N N . GLN A 1 471 ? -21.369 -15.284 4.662 1.00 32.88 471 GLN A N 1
ATOM 3646 C CA . GLN A 1 471 ? -22.798 -14.965 4.451 1.00 32.88 471 GLN A CA 1
ATOM 3647 C C . GLN A 1 471 ? -23.137 -14.148 3.192 1.00 32.88 471 GLN A C 1
ATOM 3649 O O . GLN A 1 471 ? -24.267 -13.687 3.048 1.00 32.88 471 GLN A O 1
ATOM 3654 N N . ALA A 1 472 ? -22.225 -14.023 2.223 1.00 31.56 472 ALA A N 1
ATOM 3655 C CA . ALA A 1 472 ? -22.532 -13.369 0.942 1.00 31.56 472 ALA A CA 1
ATOM 3656 C C . ALA A 1 472 ? -23.255 -14.279 -0.083 1.00 31.56 472 ALA A C 1
ATOM 3658 O O . ALA A 1 472 ? -23.535 -13.844 -1.195 1.00 31.56 472 ALA A O 1
ATOM 3659 N N . THR A 1 473 ? -23.600 -15.526 0.267 1.00 28.05 473 THR A N 1
ATOM 3660 C CA . THR A 1 473 ? -24.300 -16.478 -0.626 1.00 28.05 473 THR A CA 1
ATOM 3661 C C . THR A 1 473 ? -25.774 -16.727 -0.292 1.00 28.05 473 THR A C 1
ATOM 3663 O O . THR A 1 473 ? -26.335 -17.726 -0.737 1.00 28.05 473 THR A O 1
ATOM 3666 N N . ALA A 1 474 ? -26.442 -15.828 0.437 1.00 29.36 474 ALA A N 1
ATOM 3667 C CA . ALA A 1 474 ? -27.904 -15.862 0.544 1.00 29.36 474 ALA A CA 1
ATOM 3668 C C . ALA A 1 474 ? -28.504 -14.533 1.034 1.00 29.36 474 ALA A C 1
ATOM 3670 O O . ALA A 1 474 ? -28.920 -14.457 2.189 1.00 29.36 474 ALA A O 1
ATOM 3671 N N . ARG A 1 475 ? -28.611 -13.521 0.164 1.00 29.89 475 ARG A N 1
ATOM 3672 C CA . ARG A 1 475 ? -29.746 -12.576 0.143 1.00 29.89 475 ARG A CA 1
ATOM 3673 C C . ARG A 1 475 ? -30.025 -12.109 -1.274 1.00 29.89 475 ARG A C 1
ATOM 3675 O O . ARG A 1 475 ? -29.044 -11.775 -1.971 1.00 29.89 475 ARG A O 1
#

Nearest PDB structures (foldseek):
  2ywc-assembly1_B  TM=7.373E-01  e=1.421E-06  Thermus thermophilus HB8
  2ywc-assembly3_D  TM=7.121E-01  e=2.178E-06  Thermus thermophilus HB8
  1t0b-assembly2_E  TM=6.714E-01  e=2.065E-06  Geobacillus stearothermophilus
  2ywc-assembly3_A  TM=7.409E-01  e=1.025E-05  Thermus thermophilus HB8
  1gpm-assembly1_D  TM=6.617E-01  e=1.270E-05  Escherichia coli K-12

Mean predicted aligned error: 7.84 Å

Foldseek 3Di:
DDDDDDDDDDDDPPPPPPPQPCLDPDDAKDWQWKQFLQQDRDTPDFPDWDKDWQPPWDWDCDLEHTWTDLQPHTKMKTFQGRWADLQKKKKKWKKAAQDALQDQDKAWFKWQAAPVRFWTWTWIQDNVQSFIKIWTGGNPDIWIDTAHGDDHRDIKMKMWIDHDRDLLQAAIWIDILLHIGADGIHDDGHGTGRMMMGQADDPVHGHGNSIIIGIITMINGGAASVLSNLLNVCSSPPPVVSSVRSSVVVVVVVVVVVLLLCCQAPVFAEAEEAEPFQDCPVVDPVLCSLLSHDDHHYDYLACLLVDPLLNGLEYEGEATLAGDHDPSSLVSVLVSQQVAHFYEAEQSGQVNCCVSVVDDWDKDWDQDAAWFWKQFDDDLLCPSHDNRYIFTFGAHTGIWTADDPPGQKDQGIWTPDDDPPDGTTGQWIWGRRNNFIYIYGSTHLSPGSRSSSSSSSSRCDRSVVDDDPPPPPDD

Radius of gyration: 27.16 Å; Cα contacts (8 Å, |Δi|>4): 1127; chains: 1; bounding box: 85×72×70 Å